Protein AF-0000000067834161 (afdb_homodimer)

Radius of gyration: 25.69 Å; Cα contacts (8 Å, |Δi|>4): 987; chains: 2; bounding box: 53×93×66 Å

Foldseek 3Di:
DAKEKEWEFFAFPCPQWAQAAQPADGAHDPRRLVQLLLLLVVVLVVQPPPPDDPPPVPPPDDPPQPPPPPDDPPPPPPCPDPPPPDDPDDPPDPDPPPPPPPPPPCPPQVSQEAEEEAPHNRLCSSCVSNCVSSVHDYHYDNLQGGWFLAPRRGDTPVVCPPPVLSVCCLQPLQPGHHDRTDGLVVSLVSNVVVVVVSQQDDGYYYYYYHHFSSVLSVVCVLVVHGCSCSVVADAHHRFMWMKHHHRSHIDTPGGGHGRDD/DAKEKEWEFFAFPCPQWAQAAQPADGAHDPRRLVQLLLLLVVVLVVQPPPPPDDPPPPPPDDPPQPPPPPDDPPPDPPCPDPPPPDDPPDPPDPDPPPPPPPPDPCPPQVSQEAEEEAPHNRLCSSCVSNCVSSVHDYHYDNLQGGWFLAPRRGDTPVVCPPPVLSVCCLQPLQPGHRDRTDGLVVSLVSNVVVVVVSQQDDGYYYYYYHHFSSVLSVVCVLVVHGCSCSVVADAHHRFMWMKHHYVSHIDTPGGGHGRDD

Sequence (522 aa):
MRRVFLVRHASHDRLGKVLCGRMPDVSLSAQGRAEAEAMATVLARRLAPDLHTSSTEQDRAPLLVLAGRREEPEVAQDEAPRYPLPAPDSPGGGERTRLAPVSDGERTPRSGIRVLSSPQTRTQETAAPLAQKLGAAIETADEIDEIEFGAWTGRAFAEFASDPAWVAWNAERATARPPGGESMGEAQARALRLLDRLGREEGPPAILVSHADTIRAALLGVLGLGLDAYDRLVVAPSSWSELAFWPGGGRVVSINERASPMRRVFLVRHASHDRLGKVLCGRMPDVSLSAQGRAEAEAMATVLARRLAPDLHTSSTEQDRAPLLVLAGRREEPEVAQDEAPRYPLPAPDSPGGGERTRLAPVSDGERTPRSGIRVLSSPQTRTQETAAPLAQKLGAAIETADEIDEIEFGAWTGRAFAEFASDPAWVAWNAERATARPPGGESMGEAQARALRLLDRLGREEGPPAILVSHADTIRAALLGVLGLGLDAYDRLVVAPSSWSELAFWPGGGRVVSINERASP

Structure (mmCIF, N/CA/C/O backbone):
data_AF-0000000067834161-model_v1
#
loop_
_entity.id
_entity.type
_entity.pdbx_description
1 polymer 'Phosphoglycerate mutase'
#
loop_
_atom_site.group_PDB
_atom_site.id
_atom_site.type_symbol
_atom_site.label_atom_id
_atom_site.label_alt_id
_atom_site.label_comp_id
_atom_site.label_asym_id
_atom_site.label_entity_id
_atom_site.label_seq_id
_atom_site.pdbx_PDB_ins_code
_atom_site.Cartn_x
_atom_site.Cartn_y
_atom_site.Cartn_z
_atom_site.occupancy
_atom_site.B_iso_or_equiv
_atom_site.auth_seq_id
_atom_site.auth_comp_id
_atom_site.auth_asym_id
_atom_site.auth_atom_id
_atom_site.pdbx_PDB_model_num
ATOM 1 N N . MET A 1 1 ? -19.672 -4.734 2.07 1 88 1 MET A N 1
ATOM 2 C CA . MET A 1 1 ? -18.25 -4.574 1.797 1 88 1 MET A CA 1
ATOM 3 C C . MET A 1 1 ? -17.484 -5.863 2.1 1 88 1 MET A C 1
ATOM 5 O O . MET A 1 1 ? -17.828 -6.586 3.037 1 88 1 MET A O 1
ATOM 9 N N . ARG A 1 2 ? -16.578 -6.23 1.188 1 93.75 2 ARG A N 1
ATOM 10 C CA . ARG A 1 2 ? -15.742 -7.395 1.426 1 93.75 2 ARG A CA 1
ATOM 11 C C . ARG A 1 2 ? -14.266 -7.023 1.387 1 93.75 2 ARG A C 1
ATOM 13 O O . ARG A 1 2 ? -13.812 -6.352 0.457 1 93.75 2 ARG A O 1
ATOM 20 N N . ARG A 1 3 ? -13.578 -7.477 2.383 1 96.12 3 ARG A N 1
ATOM 21 C CA . ARG A 1 3 ? -12.133 -7.328 2.426 1 96.12 3 ARG A CA 1
ATOM 22 C C . ARG A 1 3 ? -11.438 -8.477 1.703 1 96.12 3 ARG A C 1
ATOM 24 O O . ARG A 1 3 ? -11.812 -9.641 1.88 1 96.12 3 ARG A O 1
ATOM 31 N N . VAL A 1 4 ? -10.555 -8.156 0.899 1 97.38 4 VAL A N 1
ATOM 32 C CA . VAL A 1 4 ? -9.773 -9.156 0.184 1 97.38 4 VAL A CA 1
ATOM 33 C C . VAL A 1 4 ? -8.281 -8.906 0.397 1 97.38 4 VAL A C 1
ATOM 35 O O . VAL A 1 4 ? -7.809 -7.777 0.232 1 97.38 4 VAL A O 1
ATOM 38 N N . PHE A 1 5 ? -7.562 -9.938 0.79 1 98.44 5 PHE A N 1
ATOM 39 C CA . PHE A 1 5 ? -6.125 -9.844 1.021 1 98.44 5 PHE A CA 1
ATOM 40 C C . PHE A 1 5 ? -5.355 -10.602 -0.054 1 98.44 5 PHE A C 1
ATOM 42 O O . PHE A 1 5 ? -5.594 -11.789 -0.275 1 98.44 5 PHE A O 1
ATOM 49 N N . LEU A 1 6 ? -4.516 -9.914 -0.764 1 98.88 6 LEU A N 1
ATOM 50 C CA . LEU A 1 6 ? -3.6 -10.516 -1.724 1 98.88 6 LEU A CA 1
ATOM 51 C C . LEU A 1 6 ? -2.25 -10.812 -1.075 1 98.88 6 LEU A C 1
ATOM 53 O O . LEU A 1 6 ? -1.53 -9.891 -0.684 1 98.88 6 LEU A O 1
ATOM 57 N N . VAL A 1 7 ? -1.892 -12.062 -0.994 1 98.88 7 VAL A N 1
ATOM 58 C CA . VAL A 1 7 ? -0.664 -12.5 -0.333 1 98.88 7 VAL A CA 1
ATOM 59 C C . VAL A 1 7 ? 0.3 -13.086 -1.363 1 98.88 7 VAL A C 1
ATOM 61 O O . VAL A 1 7 ? -0.065 -13.984 -2.121 1 98.88 7 VAL A O 1
ATOM 64 N N . ARG A 1 8 ? 1.481 -12.562 -1.401 1 98.94 8 ARG A N 1
ATOM 65 C CA . ARG A 1 8 ? 2.494 -13.242 -2.199 1 98.94 8 ARG A CA 1
ATOM 66 C C . ARG A 1 8 ? 3.049 -14.461 -1.461 1 98.94 8 ARG A C 1
ATOM 68 O O . ARG A 1 8 ? 3.236 -14.414 -0.243 1 98.94 8 ARG A O 1
ATOM 75 N N . HIS A 1 9 ? 3.385 -15.414 -2.178 1 98.88 9 HIS A N 1
ATOM 76 C CA . HIS A 1 9 ? 4.031 -16.562 -1.545 1 98.88 9 HIS A CA 1
ATOM 77 C C . HIS A 1 9 ? 5.328 -16.141 -0.858 1 98.88 9 HIS A C 1
ATOM 79 O O . HIS A 1 9 ? 5.953 -15.148 -1.243 1 98.88 9 HIS A O 1
ATOM 85 N N . ALA A 1 10 ? 5.734 -16.953 0.126 1 98.62 10 ALA A N 1
ATOM 86 C CA . ALA A 1 10 ? 6.969 -16.734 0.871 1 98.62 10 ALA A CA 1
ATOM 87 C C . ALA A 1 10 ? 8.188 -17.188 0.061 1 98.62 10 ALA A C 1
ATOM 89 O O . ALA A 1 10 ? 8.047 -17.688 -1.054 1 98.62 10 ALA A O 1
ATOM 90 N N . SER A 1 11 ? 9.352 -17.031 0.656 1 98.12 11 SER A N 1
ATOM 91 C CA . SER A 1 11 ? 10.609 -17.188 -0.069 1 98.12 11 SER A CA 1
ATOM 92 C C . SER A 1 11 ? 10.906 -18.656 -0.334 1 98.12 11 SER A C 1
ATOM 94 O O . SER A 1 11 ? 10.547 -19.516 0.464 1 98.12 11 SER A O 1
ATOM 96 N N . HIS A 1 12 ? 11.469 -18.938 -1.436 1 98.25 12 HIS A N 1
ATOM 97 C CA . HIS A 1 12 ? 12.094 -20.203 -1.785 1 98.25 12 HIS A CA 1
ATOM 98 C C . HIS A 1 12 ? 13.516 -20 -2.299 1 98.25 12 HIS A C 1
ATOM 100 O O . HIS A 1 12 ? 13.914 -18.875 -2.604 1 98.25 12 HIS A O 1
ATOM 106 N N . ASP A 1 13 ? 14.211 -20.984 -2.465 1 96.62 13 ASP A N 1
ATOM 107 C CA . ASP A 1 13 ? 15.656 -20.875 -2.682 1 96.62 13 ASP A CA 1
ATOM 108 C C . ASP A 1 13 ? 15.961 -20.391 -4.094 1 96.62 13 ASP A C 1
ATOM 110 O O . ASP A 1 13 ? 17.078 -19.922 -4.367 1 96.62 13 ASP A O 1
ATOM 114 N N . ARG A 1 14 ? 15.047 -20.422 -4.984 1 96.5 14 ARG A N 1
ATOM 115 C CA . ARG A 1 14 ? 15.281 -20.016 -6.363 1 96.5 14 ARG A CA 1
ATOM 116 C C . ARG A 1 14 ? 14.875 -18.562 -6.59 1 96.5 14 ARG A C 1
ATOM 118 O O . ARG A 1 14 ? 15.07 -18.031 -7.676 1 96.5 14 ARG A O 1
ATOM 125 N N . LEU A 1 15 ? 14.25 -17.984 -5.613 1 95.88 15 LEU A N 1
ATOM 126 C CA . LEU A 1 15 ? 13.766 -16.609 -5.734 1 95.88 15 LEU A CA 1
ATOM 127 C C . LEU A 1 15 ? 14.898 -15.672 -6.129 1 95.88 15 LEU A C 1
ATOM 129 O O . LEU A 1 15 ? 15.969 -15.68 -5.508 1 95.88 15 LEU A O 1
ATOM 133 N N . GLY A 1 16 ? 14.695 -14.883 -7.145 1 92.25 16 GLY A N 1
ATOM 134 C CA . GLY A 1 16 ? 15.68 -13.914 -7.59 1 92.25 16 GLY A CA 1
ATOM 135 C C . GLY A 1 16 ? 16.75 -14.516 -8.484 1 92.25 16 GLY A C 1
ATOM 136 O O . GLY A 1 16 ? 17.562 -13.789 -9.07 1 92.25 16 GLY A O 1
ATOM 137 N N . LYS A 1 17 ? 16.75 -15.805 -8.625 1 94.88 17 LYS A N 1
ATOM 138 C CA . LYS A 1 17 ? 17.781 -16.484 -9.406 1 94.88 17 LYS A CA 1
ATOM 139 C C . LYS A 1 17 ? 17.203 -17.109 -10.672 1 94.88 17 LYS A C 1
ATOM 141 O O . LYS A 1 17 ? 17.797 -17.016 -11.742 1 94.88 17 LYS A O 1
ATOM 146 N N . VAL A 1 18 ? 16.062 -17.703 -10.508 1 96.5 18 VAL A N 1
ATOM 147 C CA . VAL A 1 18 ? 15.414 -18.438 -11.586 1 96.5 18 VAL A CA 1
ATOM 148 C C . VAL A 1 18 ? 13.984 -17.938 -11.781 1 96.5 18 VAL A C 1
ATOM 150 O O . VAL A 1 18 ? 13.266 -17.703 -10.805 1 96.5 18 VAL A O 1
ATOM 153 N N . LEU A 1 19 ? 13.609 -17.719 -13.039 1 96.88 19 LEU A N 1
ATOM 154 C CA . LEU A 1 19 ? 12.211 -17.469 -13.352 1 96.88 19 LEU A CA 1
ATOM 155 C C . LEU A 1 19 ? 11.391 -18.75 -13.273 1 96.88 19 LEU A C 1
ATOM 157 O O . LEU A 1 19 ? 11.25 -19.453 -14.266 1 96.88 19 LEU A O 1
ATOM 161 N N . CYS A 1 20 ? 10.797 -18.969 -12.172 1 97.44 20 CYS A N 1
ATOM 162 C CA . CYS A 1 20 ? 10.148 -20.25 -11.945 1 97.44 20 CYS A CA 1
ATOM 163 C C . CYS A 1 20 ? 8.797 -20.312 -12.656 1 97.44 20 CYS A C 1
ATOM 165 O O . CYS A 1 20 ? 8.398 -21.375 -13.141 1 97.44 20 CYS A O 1
ATOM 167 N N . GLY A 1 21 ? 8.102 -19.203 -12.711 1 96.81 21 GLY A N 1
ATOM 168 C CA . GLY A 1 21 ? 6.77 -19.266 -13.289 1 96.81 21 GLY A CA 1
ATOM 169 C C . GLY A 1 21 ? 5.91 -20.375 -12.711 1 96.81 21 GLY A C 1
ATOM 170 O O . GLY A 1 21 ? 5.746 -20.469 -11.492 1 96.81 21 GLY A O 1
ATOM 171 N N . ARG A 1 22 ? 5.453 -21.281 -13.57 1 97.75 22 ARG A N 1
ATOM 172 C CA . ARG A 1 22 ? 4.59 -22.375 -13.141 1 97.75 22 ARG A CA 1
ATOM 173 C C . ARG A 1 22 ? 5.371 -23.688 -13.047 1 97.75 22 ARG A C 1
ATOM 175 O O . ARG A 1 22 ? 4.801 -24.766 -13.211 1 97.75 22 ARG A O 1
ATOM 182 N N . MET A 1 23 ? 6.73 -23.594 -12.844 1 96.06 23 MET A N 1
ATOM 183 C CA . MET A 1 23 ? 7.547 -24.766 -12.594 1 96.06 23 MET A CA 1
ATOM 184 C C . MET A 1 23 ? 6.992 -25.578 -11.422 1 96.06 23 MET A C 1
ATOM 186 O O . MET A 1 23 ? 6.672 -25.016 -10.375 1 96.06 23 MET A O 1
ATOM 190 N N . PRO A 1 24 ? 6.859 -26.828 -11.664 1 94.19 24 PRO A N 1
ATOM 191 C CA . PRO A 1 24 ? 6.32 -27.641 -10.578 1 94.19 24 PRO A CA 1
ATOM 192 C C . PRO A 1 24 ? 7.305 -27.812 -9.422 1 94.19 24 PRO A C 1
ATOM 194 O O . PR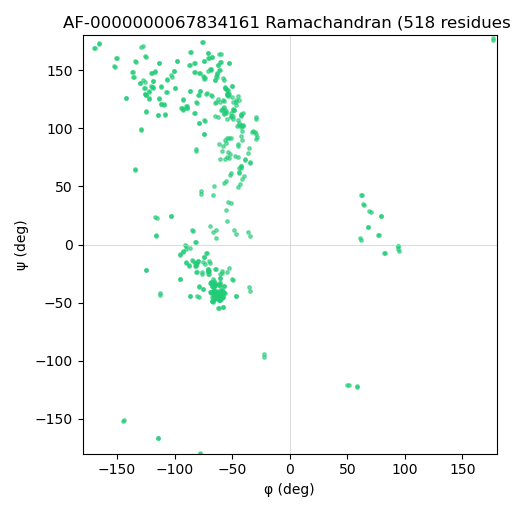O A 1 24 ? 8.516 -27.703 -9.617 1 94.19 24 PRO A O 1
ATOM 197 N N . ASP A 1 25 ? 6.871 -27.953 -8.258 1 94.56 25 ASP A N 1
ATOM 198 C CA . ASP A 1 25 ? 7.551 -28.438 -7.059 1 94.56 25 ASP A CA 1
ATOM 199 C C . ASP A 1 25 ? 8.578 -27.422 -6.559 1 94.56 25 ASP A C 1
ATOM 201 O O . ASP A 1 25 ? 9.672 -27.797 -6.137 1 94.56 25 ASP A O 1
ATOM 205 N N . VAL A 1 26 ? 8.367 -26.203 -6.816 1 98.12 26 VAL A N 1
ATOM 206 C CA . VAL A 1 26 ? 9.141 -25.172 -6.141 1 98.12 26 VAL A CA 1
ATOM 207 C C . VAL A 1 26 ? 8.586 -24.953 -4.73 1 98.12 26 VAL A C 1
ATOM 209 O O . VAL A 1 26 ? 7.535 -24.344 -4.559 1 98.12 26 VAL A O 1
ATOM 212 N N . SER A 1 27 ? 9.328 -25.469 -3.779 1 98.62 27 SER A N 1
ATOM 213 C CA . SER A 1 27 ? 8.898 -25.438 -2.385 1 98.62 27 SER A CA 1
ATOM 214 C C . SER A 1 27 ? 9.555 -24.281 -1.634 1 98.62 27 SER A C 1
ATOM 216 O O . SER A 1 27 ? 10.625 -23.812 -2.02 1 98.62 27 SER A O 1
ATOM 218 N N . LEU A 1 28 ? 8.938 -23.875 -0.544 1 98.75 28 LEU A N 1
ATOM 219 C CA . LEU A 1 28 ? 9.484 -22.812 0.294 1 98.75 28 LEU A CA 1
ATOM 220 C C . LEU A 1 28 ? 10.828 -23.219 0.887 1 98.75 28 LEU A C 1
ATOM 222 O O . LEU A 1 28 ? 11.039 -24.406 1.2 1 98.75 28 LEU A O 1
ATOM 226 N N . SER A 1 29 ? 11.734 -22.297 1.086 1 98.31 29 SER A N 1
ATOM 227 C CA . SER A 1 29 ? 12.938 -22.5 1.885 1 98.31 29 SER A CA 1
ATOM 228 C C . SER A 1 29 ? 12.625 -22.484 3.377 1 98.31 29 SER A C 1
ATOM 230 O O . SER A 1 29 ? 11.477 -22.25 3.771 1 98.31 29 SER A O 1
ATOM 232 N N . ALA A 1 30 ? 13.625 -22.766 4.172 1 97.88 30 ALA A N 1
ATOM 233 C CA . ALA A 1 30 ? 13.445 -22.641 5.617 1 97.88 30 ALA A CA 1
ATOM 234 C C . ALA A 1 30 ? 13.047 -21.219 6 1 97.88 30 ALA A C 1
ATOM 236 O O . ALA A 1 30 ? 12.141 -21.016 6.816 1 97.88 30 ALA A O 1
ATOM 237 N N . GLN A 1 31 ? 13.664 -20.297 5.367 1 96.5 31 GLN A N 1
ATOM 238 C CA . GLN A 1 31 ? 13.312 -18.906 5.574 1 96.5 31 GLN A CA 1
ATOM 239 C C . GLN A 1 31 ? 11.875 -18.625 5.141 1 96.5 31 GLN A C 1
ATOM 241 O O . GLN A 1 31 ? 11.141 -17.906 5.82 1 96.5 31 GLN A O 1
ATOM 246 N N . GLY A 1 32 ? 11.531 -19.156 4.027 1 98.12 32 GLY A N 1
ATOM 247 C CA . GLY A 1 32 ? 10.18 -18.984 3.521 1 98.12 32 GLY A CA 1
ATOM 248 C C . GLY A 1 32 ? 9.117 -19.531 4.461 1 98.12 32 GLY A C 1
ATOM 249 O O . GLY A 1 32 ? 8.062 -18.922 4.629 1 98.12 32 GLY A O 1
ATOM 250 N N . ARG A 1 33 ? 9.406 -20.641 5.043 1 98.44 33 ARG A N 1
ATOM 251 C CA . ARG A 1 33 ? 8.469 -21.219 5.992 1 98.44 33 ARG A CA 1
ATOM 252 C C . ARG A 1 33 ? 8.32 -20.344 7.23 1 98.44 33 ARG A C 1
ATOM 254 O O . ARG A 1 33 ? 7.215 -20.172 7.75 1 98.44 33 ARG A O 1
ATOM 261 N N . ALA A 1 34 ? 9.414 -19.812 7.676 1 97.69 34 ALA A N 1
ATOM 262 C CA . ALA A 1 34 ? 9.367 -18.891 8.812 1 97.69 34 ALA A CA 1
ATOM 263 C C . ALA A 1 34 ? 8.578 -17.641 8.469 1 97.69 34 ALA A C 1
ATOM 265 O O . ALA A 1 34 ? 7.797 -17.141 9.289 1 97.69 34 ALA A O 1
ATOM 266 N N . GLU A 1 35 ? 8.789 -17.156 7.281 1 97.25 35 GLU A N 1
ATOM 267 C CA . GLU A 1 35 ? 8.055 -15.992 6.797 1 97.25 35 GLU A CA 1
ATOM 268 C C . GLU A 1 35 ? 6.559 -16.266 6.746 1 97.25 35 GLU A C 1
ATOM 270 O O . GLU A 1 35 ? 5.758 -15.43 7.184 1 97.25 35 GLU A O 1
ATOM 275 N N . ALA A 1 36 ? 6.215 -17.391 6.195 1 98.38 36 ALA A N 1
ATOM 276 C CA . ALA A 1 36 ? 4.809 -17.766 6.07 1 98.38 36 ALA A CA 1
ATOM 277 C C . ALA A 1 36 ? 4.141 -17.859 7.441 1 98.38 36 ALA A C 1
ATOM 279 O O . ALA A 1 36 ? 3.006 -17.406 7.613 1 98.38 36 ALA A O 1
ATOM 280 N N . GLU A 1 37 ? 4.832 -18.406 8.359 1 98.06 37 GLU A N 1
ATOM 281 C CA . GLU A 1 37 ? 4.312 -18.531 9.719 1 98.06 37 GLU A CA 1
ATOM 282 C C . GLU A 1 37 ? 4.105 -17.156 10.352 1 98.06 37 GLU A C 1
ATOM 284 O O . GLU A 1 37 ? 3.082 -16.906 10.992 1 98.06 37 GLU A O 1
ATOM 289 N N . ALA A 1 38 ? 5.086 -16.297 10.211 1 96.06 38 ALA A N 1
ATOM 290 C CA . ALA A 1 38 ? 4.992 -14.945 10.773 1 96.06 38 ALA A CA 1
ATOM 291 C C . ALA A 1 38 ? 3.822 -14.18 10.172 1 96.06 38 ALA A C 1
ATOM 293 O O . ALA A 1 38 ? 3.049 -13.547 10.891 1 96.06 38 ALA A O 1
ATOM 294 N N . MET A 1 39 ? 3.758 -14.258 8.906 1 96.62 39 MET A N 1
ATOM 295 C CA . MET A 1 39 ? 2.662 -13.602 8.195 1 96.62 39 MET A CA 1
ATOM 296 C C . MET A 1 39 ? 1.314 -14.148 8.656 1 96.62 39 MET A C 1
ATOM 298 O O . MET A 1 39 ? 0.382 -13.383 8.906 1 96.62 39 MET A O 1
ATOM 302 N N . ALA A 1 40 ? 1.206 -15.461 8.75 1 97.31 40 ALA A N 1
ATOM 303 C CA . ALA A 1 40 ? -0.029 -16.109 9.18 1 97.31 40 ALA A CA 1
ATOM 304 C C . ALA A 1 40 ? -0.44 -15.633 10.57 1 97.31 40 ALA A C 1
ATOM 306 O O . ALA A 1 40 ? -1.619 -15.375 10.82 1 97.31 40 ALA A O 1
ATOM 307 N N . THR A 1 41 ? 0.456 -15.492 11.43 1 95 41 THR A N 1
ATOM 308 C CA . THR A 1 41 ? 0.185 -15.07 12.805 1 95 41 THR A CA 1
ATOM 309 C C . THR A 1 41 ? -0.371 -13.648 12.836 1 95 41 THR A C 1
ATOM 311 O O . THR A 1 41 ? -1.38 -13.391 13.492 1 95 41 THR A O 1
ATOM 314 N N . VAL A 1 42 ? 0.271 -12.805 12.109 1 92.81 42 VAL A N 1
ATOM 315 C CA . VAL A 1 42 ? -0.137 -11.398 12.109 1 92.81 42 VAL A CA 1
ATOM 316 C C . VAL A 1 42 ? -1.509 -11.258 11.453 1 92.81 42 VAL A C 1
ATOM 318 O O . VAL A 1 42 ? -2.398 -10.602 12 1 92.81 42 VAL A O 1
ATOM 321 N N . LEU A 1 43 ? -1.697 -11.844 10.297 1 93.38 43 LEU A N 1
ATOM 322 C CA . LEU A 1 43 ? -2.945 -11.703 9.555 1 93.38 43 LEU A CA 1
ATOM 323 C C . LEU A 1 43 ? -4.102 -12.359 10.305 1 93.38 43 LEU A C 1
ATOM 325 O O . LEU A 1 43 ? -5.215 -11.836 10.312 1 93.38 43 LEU A O 1
ATOM 329 N N . ALA A 1 44 ? -3.863 -13.523 10.945 1 93.5 44 ALA A N 1
ATOM 330 C CA . ALA A 1 44 ? -4.906 -14.188 11.719 1 93.5 44 ALA A CA 1
ATOM 331 C C . ALA A 1 44 ? -5.359 -13.32 12.891 1 93.5 44 ALA A C 1
ATOM 333 O O . ALA A 1 44 ? -6.551 -13.266 13.203 1 93.5 44 ALA A O 1
ATOM 334 N N . ARG A 1 45 ? -4.434 -12.688 13.523 1 89.88 45 ARG A N 1
ATOM 335 C CA . ARG A 1 45 ? -4.77 -11.797 14.633 1 89.88 45 ARG A CA 1
ATOM 336 C C . ARG A 1 45 ? -5.613 -10.625 14.148 1 89.88 45 ARG A C 1
ATOM 338 O O . ARG A 1 45 ? -6.559 -10.211 14.828 1 89.88 45 ARG A O 1
ATOM 345 N N . ARG A 1 46 ? -5.234 -10.141 13.062 1 87.62 46 ARG A N 1
ATOM 346 C CA . ARG A 1 46 ? -5.941 -9 12.492 1 87.62 46 ARG A CA 1
ATOM 347 C C . ARG A 1 46 ? -7.367 -9.375 12.102 1 87.62 46 ARG A C 1
ATOM 349 O O . ARG A 1 46 ? -8.266 -8.531 12.125 1 87.62 46 ARG A O 1
ATOM 356 N N . LEU A 1 47 ? -7.559 -10.539 11.672 1 89.56 47 LEU A N 1
ATOM 357 C CA . LEU A 1 47 ? -8.852 -10.992 11.172 1 89.56 47 LEU A CA 1
ATOM 358 C C . LEU A 1 47 ? -9.695 -11.586 12.297 1 89.56 47 LEU A C 1
ATOM 360 O O . LEU A 1 47 ? -10.867 -11.898 12.094 1 89.56 47 LEU A O 1
ATOM 364 N N . ALA A 1 48 ? -9.062 -11.875 13.367 1 76.75 48 ALA A N 1
ATOM 365 C CA . ALA A 1 48 ? -9.82 -12.383 14.508 1 76.75 48 ALA A CA 1
ATOM 366 C C . ALA A 1 48 ? -10.938 -11.422 14.891 1 76.75 48 ALA A C 1
ATOM 368 O O . ALA A 1 48 ? -10.781 -10.203 14.789 1 76.75 48 ALA A O 1
ATOM 369 N N . PRO A 1 49 ? -12.148 -11.961 14.711 1 57.91 49 PRO A N 1
ATOM 370 C CA . PRO A 1 49 ? -13.289 -11.117 15.078 1 57.91 49 PRO A CA 1
ATOM 371 C C . PRO A 1 49 ? -12.961 -10.141 16.203 1 57.91 49 PRO A C 1
ATOM 373 O O . PRO A 1 49 ? -12.234 -10.484 17.141 1 57.91 49 PRO A O 1
ATOM 376 N N . ASP A 1 50 ? -12.523 -8.961 15.922 1 44.81 50 ASP A N 1
ATOM 377 C CA . ASP A 1 50 ? -12.633 -8.148 17.125 1 44.81 50 ASP A CA 1
ATOM 378 C C . ASP A 1 50 ? -13.789 -8.609 18 1 44.81 50 ASP A C 1
ATOM 380 O O . ASP A 1 50 ? -14.906 -8.812 17.516 1 44.81 50 ASP A O 1
ATOM 384 N N . LEU A 1 51 ? -13.859 -9.234 19.203 1 34.81 51 LEU A N 1
ATOM 385 C CA . LEU A 1 51 ? -14.891 -8.766 20.125 1 34.81 51 LEU A CA 1
ATOM 386 C C . LEU A 1 51 ? -15.328 -7.348 19.797 1 34.81 51 LEU A C 1
ATOM 388 O O . LEU A 1 51 ? -16.516 -7.062 19.703 1 34.81 51 LEU A O 1
ATOM 392 N N . HIS A 1 52 ? -14.82 -6.191 20.375 1 32.84 52 HIS A N 1
ATOM 393 C CA . HIS A 1 52 ? -15.391 -4.848 20.438 1 32.84 52 HIS A CA 1
ATOM 394 C C . HIS A 1 52 ? -15.156 -4.09 19.141 1 32.84 52 HIS A C 1
ATOM 396 O O . HIS A 1 52 ? -15.648 -2.969 18.969 1 32.84 52 HIS A O 1
ATOM 402 N N . THR A 1 53 ? -13.906 -4.078 18.453 1 34.78 53 THR A N 1
ATOM 403 C CA . THR A 1 53 ? -13.688 -2.82 17.75 1 34.78 53 THR A CA 1
ATOM 404 C C . THR A 1 53 ? -14.414 -2.816 16.422 1 34.78 53 THR A C 1
ATOM 406 O O . THR A 1 53 ? -14.172 -3.676 15.562 1 34.78 53 THR A O 1
ATOM 409 N N . SER A 1 54 ? -15.648 -2.541 16.312 1 32.09 54 SER A N 1
ATOM 410 C CA . SER A 1 54 ? -16.484 -2.133 15.188 1 32.09 54 SER A CA 1
ATOM 411 C C . SER A 1 54 ? -15.688 -1.344 14.156 1 32.09 54 SER A C 1
ATOM 413 O O . SER A 1 54 ? -14.977 -0.402 14.508 1 32.09 54 SER A O 1
ATOM 415 N N . SER A 1 55 ? -15.18 -1.843 13.102 1 36.75 55 SER A N 1
ATOM 416 C CA . SER A 1 55 ? -14.664 -1.176 11.906 1 36.75 55 SER A CA 1
ATOM 417 C C . SER A 1 55 ? -15.469 0.082 11.594 1 36.75 55 SER A C 1
ATOM 419 O O . SER A 1 55 ? -15.57 0.483 10.43 1 36.75 55 SER A O 1
ATOM 421 N N . THR A 1 56 ? -16.344 0.495 12.398 1 33.44 56 THR A N 1
ATOM 422 C CA . THR A 1 56 ? -17.281 1.551 12.039 1 33.44 56 THR A CA 1
ATOM 423 C C . THR A 1 56 ? -16.547 2.793 11.555 1 33.44 56 THR A C 1
ATOM 425 O O . THR A 1 56 ? -17.156 3.789 11.18 1 33.44 56 THR A O 1
ATOM 428 N N . GLU A 1 57 ? -15.281 2.967 11.945 1 35 57 GLU A N 1
ATOM 429 C CA . GLU A 1 57 ? -14.945 4.332 11.555 1 35 57 GLU A CA 1
ATOM 430 C C . GLU A 1 57 ? -14.664 4.426 10.062 1 35 57 GLU A C 1
ATOM 432 O O . GLU A 1 57 ? -13.547 4.172 9.617 1 35 57 GLU A O 1
ATOM 437 N N . GLN A 1 58 ? -15.484 3.783 9.234 1 35.09 58 GLN A N 1
ATOM 438 C CA . GLN A 1 58 ? -15.492 3.998 7.793 1 35.09 58 GLN A CA 1
ATOM 439 C C . GLN A 1 58 ? -15.445 5.488 7.461 1 35.09 58 GLN A C 1
ATOM 441 O O . GLN A 1 58 ? -16.297 6.258 7.91 1 35.09 58 GLN A O 1
ATOM 446 N N . ASP A 1 59 ? -14.336 6.031 7.395 1 37.88 59 ASP A N 1
ATOM 447 C CA . ASP A 1 59 ? -14.352 7.352 6.777 1 37.88 59 ASP A CA 1
ATOM 448 C C . ASP A 1 59 ? -15.32 7.395 5.598 1 37.88 59 ASP A C 1
ATOM 450 O O . ASP A 1 59 ? -15.102 6.727 4.586 1 37.88 59 ASP A O 1
ATOM 454 N N . ARG A 1 60 ? -16.609 7.395 5.816 1 33.06 60 ARG A N 1
ATOM 455 C CA . ARG A 1 60 ? -17.688 7.473 4.828 1 33.06 60 ARG A CA 1
ATOM 456 C C . ARG A 1 60 ? -17.375 8.531 3.775 1 33.06 60 ARG A C 1
ATOM 458 O O . ARG A 1 60 ? -17.688 9.711 3.967 1 33.06 60 ARG A O 1
ATOM 465 N N . ALA A 1 61 ? -16.359 8.43 3.004 1 36.31 61 ALA A N 1
ATOM 466 C CA . ALA A 1 61 ? -16.5 9.242 1.795 1 36.31 61 ALA A CA 1
ATOM 467 C C . ALA A 1 61 ? -17.594 8.688 0.889 1 36.31 61 ALA A C 1
ATOM 469 O O . ALA A 1 61 ? -17.812 7.477 0.821 1 36.31 61 ALA A O 1
ATOM 470 N N . PRO A 1 62 ? -18.562 9.516 0.448 1 30.28 62 PRO A N 1
ATOM 471 C CA . PRO A 1 62 ? -19.594 9.047 -0.482 1 30.28 62 PRO A CA 1
ATOM 472 C C . PRO A 1 62 ? -19.031 8.203 -1.621 1 30.28 62 PRO A C 1
ATOM 474 O O . PRO A 1 62 ? -17.859 8.383 -2.002 1 30.28 62 PRO A O 1
ATOM 477 N N . LEU A 1 63 ? -19.531 7.016 -1.789 1 32.03 63 LEU A N 1
ATOM 478 C CA . LEU A 1 63 ? -19.375 5.98 -2.803 1 32.03 63 LEU A CA 1
ATOM 479 C C . LEU A 1 63 ? -19.375 6.582 -4.203 1 32.03 63 LEU A C 1
ATOM 481 O O . LEU A 1 63 ? -20.406 7.098 -4.664 1 32.03 63 LEU A O 1
ATOM 485 N N . LEU A 1 64 ? -18.469 7.348 -4.633 1 29.66 64 LEU A N 1
ATOM 486 C CA . LEU A 1 64 ? -18.656 7.629 -6.051 1 29.66 64 LEU A CA 1
ATOM 487 C C . LEU A 1 64 ? -18.562 6.352 -6.879 1 29.66 64 LEU A C 1
ATOM 489 O O . LEU A 1 64 ? -17.625 5.566 -6.711 1 29.66 64 LEU A O 1
ATOM 493 N N . VAL A 1 65 ? -19.672 5.926 -7.41 1 26.5 65 VAL A N 1
ATOM 494 C CA . VAL A 1 65 ? -19.844 4.871 -8.406 1 26.5 65 VAL A CA 1
ATOM 495 C C . VAL A 1 65 ? -18.766 5 -9.484 1 26.5 65 VAL A C 1
ATOM 497 O O . VAL A 1 65 ? -18.578 6.074 -10.062 1 26.5 65 VAL A O 1
ATOM 500 N N . LEU A 1 66 ? -17.797 4.23 -9.414 1 29.38 66 LEU A N 1
ATOM 501 C CA . LEU A 1 66 ? -16.844 4.066 -10.5 1 29.38 66 LEU A CA 1
ATOM 502 C C . LEU A 1 66 ? -17.562 4 -11.844 1 29.38 66 LEU A C 1
ATOM 504 O O . LEU A 1 66 ? -18.219 3.01 -12.156 1 29.38 66 LEU A O 1
ATOM 508 N N . ALA A 1 67 ? -18.219 5.09 -12.352 1 28.53 67 ALA A N 1
ATOM 509 C CA . ALA A 1 67 ? -18.766 5.027 -13.711 1 28.53 67 ALA A CA 1
ATOM 510 C C . ALA A 1 67 ? -17.672 4.66 -14.719 1 28.53 67 ALA A C 1
ATOM 512 O O . ALA A 1 67 ? -16.844 5.5 -15.078 1 28.53 67 ALA A O 1
ATOM 513 N N . GLY A 1 68 ? -16.953 3.59 -14.555 1 30.56 68 GLY A N 1
ATOM 514 C CA . GLY A 1 68 ? -16.125 3.174 -15.672 1 30.56 68 GLY A CA 1
ATOM 515 C C . GLY A 1 68 ? -16.891 3.002 -16.969 1 30.56 68 GLY A C 1
ATOM 516 O O . GLY A 1 68 ? -16.734 2.004 -17.672 1 30.56 68 GLY A O 1
ATOM 517 N N . ARG A 1 69 ? -18.141 3.58 -17.219 1 26.8 69 ARG A N 1
ATOM 518 C CA . ARG A 1 69 ? -18.609 3.15 -18.531 1 26.8 69 ARG A CA 1
ATOM 519 C C . ARG A 1 69 ? -17.734 3.705 -19.641 1 26.8 69 ARG A C 1
ATOM 521 O O . ARG A 1 69 ? -17.953 4.824 -20.109 1 26.8 69 ARG A O 1
ATOM 528 N N . ARG A 1 70 ? -16.422 3.717 -19.516 1 26.42 70 ARG A N 1
ATOM 529 C CA . ARG A 1 70 ? -15.898 4.156 -20.812 1 26.42 70 ARG A CA 1
ATOM 530 C C . ARG A 1 70 ? -16.531 3.359 -21.953 1 26.42 70 ARG A C 1
ATOM 532 O O . ARG A 1 70 ? -16.766 2.158 -21.812 1 26.42 70 ARG A O 1
ATOM 539 N N . GLU A 1 71 ? -17.25 4.051 -22.781 1 26.2 71 GLU A N 1
ATOM 540 C CA . GLU A 1 71 ? -17.672 3.631 -24.125 1 26.2 71 GLU A CA 1
ATOM 541 C C . GLU A 1 71 ? -16.562 2.904 -24.859 1 26.2 71 GLU A C 1
ATOM 543 O O . GLU A 1 71 ? -15.383 3.273 -24.734 1 26.2 71 GLU A O 1
ATOM 548 N N . GLU A 1 72 ? -16.734 1.636 -25.125 1 27.83 72 GLU A N 1
ATOM 549 C CA . GLU A 1 72 ? -15.992 0.709 -25.984 1 27.83 72 GLU A CA 1
ATOM 550 C C . GLU A 1 72 ? -15.594 1.371 -27.297 1 27.83 72 GLU A C 1
ATOM 552 O O . GLU A 1 72 ? -16.453 1.902 -28.016 1 27.83 72 GLU A O 1
ATOM 557 N N . PRO A 1 73 ? -14.43 1.997 -27.359 1 28.19 73 PRO A N 1
ATOM 558 C CA . PRO A 1 73 ? -14.156 2.416 -28.734 1 28.19 73 PRO A CA 1
ATOM 559 C C . PRO A 1 73 ? -14.422 1.307 -29.75 1 28.19 73 PRO A C 1
ATOM 561 O O . PRO A 1 73 ? -14.328 0.123 -29.422 1 28.19 73 PRO A O 1
ATOM 564 N N . GLU A 1 74 ? -15.289 1.54 -30.734 1 25.44 74 GLU A N 1
ATOM 565 C CA . GLU A 1 74 ? -15.555 0.681 -31.891 1 25.44 74 GLU A CA 1
ATOM 566 C C . GLU A 1 74 ? -14.266 0.286 -32.594 1 25.44 74 GLU A C 1
ATOM 568 O O . GLU A 1 74 ? -13.578 1.134 -33.156 1 25.44 74 GLU A O 1
ATOM 573 N N . VAL A 1 75 ? -13.375 -0.397 -31.938 1 22.17 75 VAL A N 1
ATOM 574 C CA . VAL A 1 75 ? -12.312 -0.961 -32.75 1 22.17 75 VAL A CA 1
ATOM 575 C C . VAL A 1 75 ? -12.906 -1.604 -34 1 22.17 75 VAL A C 1
ATOM 577 O O . VAL A 1 75 ? -13.859 -2.383 -33.906 1 22.17 75 VAL A O 1
ATOM 580 N N . ALA A 1 76 ? -12.711 -0.938 -35.156 1 24.3 76 ALA A N 1
ATOM 581 C CA . ALA A 1 76 ? -13.008 -1.532 -36.469 1 24.3 76 ALA A CA 1
ATOM 582 C C . ALA A 1 76 ? -12.555 -2.99 -36.5 1 24.3 76 ALA A C 1
ATOM 584 O O . ALA A 1 76 ? -11.406 -3.305 -36.188 1 24.3 76 ALA A O 1
ATOM 585 N N . GLN A 1 77 ? -13.406 -4.082 -36.281 1 23.55 77 GLN A N 1
ATOM 586 C CA . GLN A 1 77 ? -13.359 -5.539 -36.344 1 23.55 77 GLN A CA 1
ATOM 587 C C . GLN A 1 77 ? -12.633 -6.012 -37.594 1 23.55 77 GLN A C 1
ATOM 589 O O . GLN A 1 77 ? -13.172 -5.941 -38.688 1 23.55 77 GLN A O 1
ATOM 594 N N . ASP A 1 78 ? -11.375 -5.516 -37.875 1 24.09 78 ASP A N 1
ATOM 595 C CA . ASP A 1 78 ? -10.945 -6.227 -39.062 1 24.09 78 ASP A CA 1
ATOM 596 C C . ASP A 1 78 ? -11.125 -7.734 -38.906 1 24.09 78 ASP A C 1
ATOM 598 O O . ASP A 1 78 ? -10.93 -8.273 -37.812 1 24.09 78 ASP A O 1
ATOM 602 N N . GLU A 1 79 ? -11.797 -8.391 -39.812 1 23.25 79 GLU A N 1
ATOM 603 C CA . GLU A 1 79 ? -12.203 -9.773 -40.062 1 23.25 79 GLU A CA 1
ATOM 604 C C . GLU A 1 79 ? -11.008 -10.719 -39.969 1 23.25 79 GLU A C 1
ATOM 606 O O . GLU A 1 79 ? -10.297 -10.914 -40.969 1 23.25 79 GLU A O 1
ATOM 611 N N . ALA A 1 80 ? -10.078 -10.516 -39.125 1 23.05 80 ALA A N 1
ATOM 612 C CA . ALA A 1 80 ? -9.109 -11.594 -39.344 1 23.05 80 ALA A CA 1
ATOM 613 C C . ALA A 1 80 ? -9.781 -12.961 -39.281 1 23.05 80 ALA A C 1
ATOM 615 O O . ALA A 1 80 ? -10.648 -13.203 -38.438 1 23.05 80 ALA A O 1
ATOM 616 N N . PRO A 1 81 ? -9.586 -13.82 -40.281 1 20.77 81 PRO A N 1
ATOM 617 C CA . PRO A 1 81 ? -10.281 -15.094 -40.5 1 20.77 81 PRO A CA 1
ATOM 618 C C . PRO A 1 81 ? -10.203 -16.016 -39.281 1 20.77 81 PRO A C 1
ATOM 620 O O . PRO A 1 81 ? -9.203 -16.016 -38.562 1 20.77 81 PRO A O 1
ATOM 623 N N . ARG A 1 82 ? -11.328 -16.172 -38.594 1 23.59 82 ARG A N 1
ATOM 624 C CA . ARG A 1 82 ? -11.633 -17.062 -37.5 1 23.59 82 ARG A CA 1
ATOM 625 C C . ARG A 1 82 ? -11.117 -18.469 -37.75 1 23.59 82 ARG A C 1
ATOM 627 O O . ARG A 1 82 ? -11.586 -19.156 -38.688 1 23.59 82 ARG A O 1
ATOM 634 N N . TYR A 1 83 ? -9.68 -18.656 -37.594 1 19.42 83 TYR A N 1
ATOM 635 C CA . TYR A 1 83 ? -9.195 -20 -37.906 1 19.42 83 TYR A CA 1
ATOM 636 C C . TYR A 1 83 ? -9.938 -21.047 -37.062 1 19.42 83 TYR A C 1
ATOM 638 O O . TYR A 1 83 ? -10.234 -20.812 -35.906 1 19.42 83 TYR A O 1
ATOM 646 N N . PRO A 1 84 ? -10.703 -21.875 -37.625 1 22.95 84 PRO A N 1
ATOM 647 C CA . PRO A 1 84 ? -11.516 -22.922 -37 1 22.95 84 PRO A CA 1
ATOM 648 C C . PRO A 1 84 ? -10.703 -23.828 -36.094 1 22.95 84 PRO A C 1
ATOM 650 O O . PRO A 1 84 ? -9.609 -24.266 -36.469 1 22.95 84 PRO A O 1
ATOM 653 N N . LEU A 1 85 ? -10.664 -23.438 -34.812 1 22.58 85 LEU A N 1
ATOM 654 C CA . LEU A 1 85 ? -9.922 -24.297 -33.875 1 22.58 85 LEU A CA 1
ATOM 655 C C . LEU A 1 85 ? -10.383 -25.734 -34 1 22.58 85 LEU A C 1
ATOM 657 O O . LEU A 1 85 ? -11.578 -26.016 -34.125 1 22.58 85 LEU A O 1
ATOM 661 N N . PRO A 1 86 ? -9.578 -26.578 -34.5 1 20.17 86 PRO A N 1
ATOM 662 C CA . PRO A 1 86 ? -9.992 -27.953 -34.75 1 20.17 86 PRO A CA 1
ATOM 663 C C . PRO A 1 86 ? -10.555 -28.641 -33.5 1 20.17 86 PRO A C 1
ATOM 665 O O . PRO A 1 86 ? -10.25 -28.234 -32.375 1 20.17 86 PRO A O 1
ATOM 668 N N . ALA A 1 87 ? -11.703 -29.297 -33.688 1 22.44 87 ALA A N 1
ATOM 669 C CA . ALA A 1 87 ? -12.523 -30.062 -32.75 1 22.44 87 ALA A CA 1
ATOM 670 C C . ALA A 1 87 ? -11.719 -31.172 -32.062 1 22.44 87 ALA A C 1
ATOM 672 O O . ALA A 1 87 ? -11.141 -32.031 -32.75 1 22.44 87 ALA A O 1
ATOM 673 N N . PRO A 1 88 ? -10.984 -30.891 -30.859 1 22.28 88 PRO A N 1
ATOM 674 C CA . PRO A 1 88 ? -10.141 -31.938 -30.297 1 22.28 88 PRO A CA 1
ATOM 675 C C . PRO A 1 88 ? -10.914 -33.219 -29.969 1 22.28 88 PRO A C 1
ATOM 677 O O . PRO A 1 88 ? -11.891 -33.156 -29.203 1 22.28 88 PRO A O 1
ATOM 680 N N . ASP A 1 89 ? -11.188 -34.188 -30.828 1 22.61 89 ASP A N 1
ATOM 681 C CA . ASP A 1 89 ? -11.984 -35.406 -30.719 1 22.61 89 ASP A CA 1
ATOM 682 C C . ASP A 1 89 ? -11.438 -36.344 -29.625 1 22.61 89 ASP A C 1
ATOM 684 O O . ASP A 1 89 ? -12.07 -37.344 -29.281 1 22.61 89 ASP A O 1
ATOM 688 N N . SER A 1 90 ? -10.133 -36.469 -29.281 1 22.72 90 SER A N 1
ATOM 689 C CA . SER A 1 90 ? -9.844 -37.844 -28.984 1 22.72 90 SER A CA 1
ATOM 690 C C . SER A 1 90 ? -10.438 -38.281 -27.656 1 22.72 90 SER A C 1
ATOM 692 O O . SER A 1 90 ? -10.406 -37.5 -26.688 1 22.72 90 SER A O 1
ATOM 694 N N . PRO A 1 91 ? -11.195 -39.406 -27.547 1 25.12 91 PRO A N 1
ATOM 695 C CA . PRO A 1 91 ? -12.055 -40.031 -26.531 1 25.12 91 PRO A CA 1
ATOM 696 C C . PRO A 1 91 ? -11.266 -40.562 -25.328 1 25.12 91 PRO A C 1
ATOM 698 O O . PRO A 1 91 ? -11.836 -41.188 -24.438 1 25.12 91 PRO A O 1
ATOM 701 N N . GLY A 1 92 ? -10.016 -40.219 -25.047 1 24.05 92 GLY A N 1
ATOM 702 C CA . GLY A 1 92 ? -9.359 -41.156 -24.156 1 24.05 92 GLY A CA 1
ATOM 703 C C . GLY A 1 92 ? -10.07 -41.312 -22.812 1 24.05 92 GLY A C 1
ATOM 704 O O . GLY A 1 92 ? -10.594 -40.344 -22.281 1 24.05 92 GLY A O 1
ATOM 705 N N . GLY A 1 93 ? -10.617 -42.5 -22.438 1 24.78 93 GLY A N 1
ATOM 706 C CA . GLY A 1 93 ? -11.461 -43.125 -21.422 1 24.78 93 GLY A CA 1
ATOM 707 C C . GLY A 1 93 ? -10.844 -43.094 -20.031 1 24.78 93 GLY A C 1
ATOM 708 O O . GLY A 1 93 ? -11.328 -43.781 -19.125 1 24.78 93 GLY A O 1
ATOM 709 N N . GLY A 1 94 ? -9.758 -42.5 -19.703 1 24.31 94 GLY A N 1
ATOM 710 C CA . GLY A 1 94 ? -9.242 -43.031 -18.453 1 24.31 94 GLY A CA 1
ATOM 711 C C . GLY A 1 94 ? -10.203 -42.844 -17.281 1 24.31 94 GLY A C 1
ATOM 712 O O . GLY A 1 94 ? -11 -41.906 -17.266 1 24.31 94 GLY A O 1
ATOM 713 N N . GLU A 1 95 ? -10.562 -43.969 -16.641 1 25.92 95 GLU A N 1
ATOM 714 C CA . GLU A 1 95 ? -11.406 -44.281 -15.492 1 25.92 95 GLU A CA 1
ATOM 715 C C . GLU A 1 95 ? -11 -43.438 -14.281 1 25.92 95 GLU A C 1
ATOM 717 O O . GLU A 1 95 ? -9.867 -43.531 -13.797 1 25.92 95 GLU A O 1
ATOM 722 N N . ARG A 1 96 ? -11.398 -42.188 -14.258 1 23.31 96 ARG A N 1
ATOM 723 C CA . ARG A 1 96 ? -11.133 -41.406 -13.062 1 23.31 96 ARG A CA 1
ATOM 724 C C . ARG A 1 96 ? -11.82 -42 -11.844 1 23.31 96 ARG A C 1
ATOM 726 O O . ARG A 1 96 ? -13.039 -42.156 -11.836 1 23.31 96 ARG A O 1
ATOM 733 N N . THR A 1 97 ? -11.125 -42.906 -11.25 1 25.16 97 THR A N 1
ATOM 734 C CA . THR A 1 97 ? -11.602 -43.438 -9.977 1 25.16 97 THR A CA 1
ATOM 735 C C . THR A 1 97 ? -12.141 -42.312 -9.086 1 25.16 97 THR A C 1
ATOM 737 O O . THR A 1 97 ? -11.5 -41.281 -8.938 1 25.16 97 THR A O 1
ATOM 740 N N . ARG A 1 98 ? -13.438 -42.312 -8.898 1 24.06 98 ARG A N 1
ATOM 741 C CA . ARG A 1 98 ? -14.242 -41.5 -8.016 1 24.06 98 ARG A CA 1
ATOM 742 C C . ARG A 1 98 ? -13.727 -41.562 -6.582 1 24.06 98 ARG A C 1
ATOM 744 O O . ARG A 1 98 ? -13.758 -42.594 -5.949 1 24.06 98 ARG A O 1
ATOM 751 N N . LEU A 1 99 ? -12.625 -40.906 -6.305 1 23.72 99 LEU A N 1
ATOM 752 C CA . LEU A 1 99 ? -12.328 -40.938 -4.875 1 23.72 99 LEU A CA 1
ATOM 753 C C . LEU A 1 99 ? -13.547 -40.562 -4.055 1 23.72 99 LEU A C 1
ATOM 755 O O . LEU A 1 99 ? -14.266 -39.625 -4.41 1 23.72 99 LEU A O 1
ATOM 759 N N . ALA A 1 100 ? -14.156 -41.438 -3.336 1 27.09 100 ALA A N 1
ATOM 760 C CA . ALA A 1 100 ? -15.25 -41.281 -2.387 1 27.09 100 ALA A CA 1
ATOM 761 C C . ALA A 1 100 ? -15.008 -40.125 -1.452 1 27.09 100 ALA A C 1
ATOM 763 O O . ALA A 1 100 ? -13.898 -39.938 -0.953 1 27.09 100 ALA A O 1
ATOM 764 N N . PRO A 1 101 ? -15.938 -39.125 -1.48 1 27.48 101 PRO A N 1
ATOM 765 C CA . PRO A 1 101 ? -15.859 -37.969 -0.579 1 27.48 101 PRO A CA 1
ATOM 766 C C . PRO A 1 101 ? -15.758 -38.375 0.89 1 27.48 101 PRO A C 1
ATOM 768 O O . PRO A 1 101 ? -16.562 -39.188 1.366 1 27.48 101 PRO A O 1
ATOM 771 N N . VAL A 1 102 ? -14.648 -38.75 1.402 1 29.62 102 VAL A N 1
ATOM 772 C CA . VAL A 1 102 ? -14.656 -38.969 2.84 1 29.62 102 VAL A CA 1
ATOM 773 C C . VAL A 1 102 ? -15.438 -37.875 3.547 1 29.62 102 VAL A C 1
ATOM 775 O O . VAL A 1 102 ? -15.227 -36.688 3.285 1 29.62 102 VAL A O 1
ATOM 778 N N . SER A 1 103 ? -16.656 -38.125 3.98 1 30.98 103 SER A N 1
ATOM 779 C CA . SER A 1 103 ? -17.625 -37.375 4.785 1 30.98 103 SER A CA 1
ATOM 780 C C . SER A 1 103 ? -16.969 -36.812 6.039 1 30.98 103 SER A C 1
ATOM 782 O O . SER A 1 103 ? -17.516 -36.938 7.141 1 30.98 103 SER A O 1
ATOM 784 N N . ASP A 1 104 ? -15.68 -36.781 6.211 1 32.72 104 ASP A N 1
ATOM 785 C CA . ASP A 1 104 ? -15.336 -36.375 7.574 1 32.72 104 ASP A CA 1
ATOM 786 C C . ASP A 1 104 ? -16.078 -35.094 7.98 1 32.72 104 ASP A C 1
ATOM 788 O O . ASP A 1 104 ? -16.469 -34.312 7.121 1 32.72 104 ASP A O 1
ATOM 792 N N . GLY A 1 105 ? -16.656 -35 9.25 1 35 105 GLY A N 1
ATOM 793 C CA . GLY A 1 105 ? -17.375 -33.938 9.93 1 35 105 GLY A CA 1
ATOM 794 C C . GLY A 1 105 ? -16.844 -32.562 9.594 1 35 105 GLY A C 1
ATOM 795 O O . GLY A 1 105 ? -15.656 -32.281 9.758 1 35 105 GLY A O 1
ATOM 796 N N . GLU A 1 106 ? -17.25 -32 8.531 1 35 106 GLU A N 1
ATOM 797 C CA . GLU A 1 106 ? -16.938 -30.719 7.895 1 35 106 GLU A CA 1
ATOM 798 C C . GLU A 1 106 ? -16.828 -29.594 8.922 1 35 106 GLU A C 1
ATOM 800 O O . GLU A 1 106 ? -17.828 -29.203 9.516 1 35 106 GLU A O 1
ATOM 805 N N . ARG A 1 107 ? -15.93 -29.75 9.945 1 36.16 107 ARG A N 1
ATOM 806 C CA . ARG A 1 107 ? -15.703 -28.594 10.805 1 36.16 107 ARG A CA 1
ATOM 807 C C . ARG A 1 107 ? -15.797 -27.297 10.016 1 36.16 107 ARG A C 1
ATOM 809 O O . ARG A 1 107 ? -15.016 -27.078 9.086 1 36.16 107 ARG A O 1
ATOM 816 N N . THR A 1 108 ? -16.969 -26.875 9.562 1 40.16 108 THR A N 1
ATOM 817 C CA . THR A 1 108 ? -17.281 -25.594 8.945 1 40.16 108 THR A CA 1
ATOM 818 C C . THR A 1 108 ? -16.422 -24.484 9.539 1 40.16 108 THR A C 1
ATOM 820 O O . THR A 1 108 ? -16.406 -24.281 10.75 1 40.16 108 THR A O 1
ATOM 823 N N . PRO A 1 109 ? -15.32 -24.062 8.984 1 46.28 109 PRO A N 1
ATOM 824 C CA . PRO A 1 109 ? -14.492 -22.984 9.539 1 46.28 109 PRO A CA 1
ATOM 825 C C . PRO A 1 109 ? -15.328 -21.828 10.086 1 46.28 109 PRO A C 1
ATOM 827 O O . PRO A 1 109 ? -16.328 -21.438 9.477 1 46.28 109 PRO A O 1
ATOM 830 N N . ARG A 1 110 ? -15.578 -21.641 11.422 1 51.84 110 ARG A N 1
ATOM 831 C CA . ARG A 1 110 ? -16.297 -20.656 12.227 1 51.84 110 ARG A CA 1
ATOM 832 C C . ARG A 1 110 ? -16.188 -19.266 11.617 1 51.84 110 ARG A C 1
ATOM 834 O O . ARG A 1 110 ? -17.062 -18.422 11.812 1 51.84 110 ARG A O 1
ATOM 841 N N . SER A 1 111 ? -15.062 -18.734 11.047 1 64.25 111 SER A N 1
ATOM 842 C CA . SER A 1 111 ? -14.883 -17.297 10.828 1 64.25 111 SER A CA 1
ATOM 843 C C . SER A 1 111 ? -15.484 -16.859 9.5 1 64.25 111 SER A C 1
ATOM 845 O O . SER A 1 111 ? -15.727 -15.672 9.289 1 64.25 111 SER A O 1
ATOM 847 N N . GLY A 1 112 ? -16.094 -17.875 8.555 1 87.06 112 GLY A N 1
ATOM 848 C CA . GLY A 1 112 ? -16.578 -17.531 7.23 1 87.06 112 GLY A CA 1
ATOM 849 C C . GLY A 1 112 ? -15.5 -16.969 6.32 1 87.06 112 GLY A C 1
ATOM 850 O O . GLY A 1 112 ? -15.75 -16.703 5.145 1 87.06 112 GLY A O 1
ATOM 851 N N . ILE A 1 113 ? -14.242 -16.969 6.809 1 93.94 113 ILE A N 1
ATOM 852 C CA . ILE A 1 113 ? -13.125 -16.453 6.031 1 93.94 113 ILE A CA 1
ATOM 853 C C . ILE A 1 113 ? -12.695 -17.484 4.992 1 93.94 113 ILE A C 1
ATOM 855 O O . ILE A 1 113 ? -12.562 -18.672 5.305 1 93.94 113 ILE A O 1
ATOM 859 N N . ARG A 1 114 ? -12.516 -17.094 3.76 1 95.56 114 ARG A N 1
ATOM 860 C CA . ARG A 1 114 ? -12.07 -17.969 2.676 1 95.56 114 ARG A CA 1
ATOM 861 C C . ARG A 1 114 ? -10.578 -17.797 2.41 1 95.56 114 ARG A C 1
ATOM 863 O O . ARG A 1 114 ? -10.07 -16.672 2.395 1 95.56 114 ARG A O 1
ATOM 870 N N . VAL A 1 115 ? -9.883 -18.891 2.27 1 98.06 115 VAL A N 1
ATOM 871 C CA . VAL A 1 115 ? -8.477 -18.891 1.858 1 98.06 115 VAL A CA 1
ATOM 872 C C . VAL A 1 115 ? -8.344 -19.547 0.49 1 98.06 115 VAL A C 1
ATOM 874 O O . VAL A 1 115 ? -8.625 -20.75 0.342 1 98.06 115 VAL A O 1
ATOM 877 N N . LEU A 1 116 ? -8.016 -18.781 -0.516 1 98.75 116 LEU A N 1
ATOM 878 C CA . LEU A 1 116 ? -7.762 -19.266 -1.866 1 98.75 116 LEU A CA 1
ATOM 879 C C . LEU A 1 116 ? -6.273 -19.219 -2.189 1 98.75 116 LEU A C 1
ATOM 881 O O . LEU A 1 116 ? -5.578 -18.281 -1.788 1 98.75 116 LEU A O 1
ATOM 885 N N . SER A 1 117 ? -5.777 -20.188 -2.877 1 98.88 117 SER A N 1
ATOM 886 C CA . SER A 1 117 ? -4.371 -20.219 -3.256 1 98.88 117 SER A CA 1
ATOM 887 C C . SER A 1 117 ? -4.199 -20.625 -4.715 1 98.88 117 SER A C 1
ATOM 889 O O . SER A 1 117 ? -4.965 -21.438 -5.234 1 98.88 117 SER A O 1
ATOM 891 N N . SER A 1 118 ? -3.199 -20.016 -5.34 1 98.81 118 SER A N 1
ATOM 892 C CA . SER A 1 118 ? -2.717 -20.578 -6.594 1 98.81 118 SER A CA 1
ATOM 893 C C . SER A 1 118 ? -2.379 -22.062 -6.445 1 98.81 118 SER A C 1
ATOM 895 O O . SER A 1 118 ? -2.07 -22.531 -5.344 1 98.81 118 SER A O 1
ATOM 897 N N . PRO A 1 119 ? -2.383 -22.844 -7.527 1 98.62 119 PRO A N 1
ATOM 898 C CA . PRO A 1 119 ? -2.123 -24.281 -7.43 1 98.62 119 PRO A CA 1
ATOM 899 C C . PRO A 1 119 ? -0.651 -24.609 -7.18 1 98.62 119 PRO A C 1
ATOM 901 O O . PRO A 1 119 ? -0.304 -25.75 -6.898 1 98.62 119 PRO A O 1
ATOM 904 N N . GLN A 1 120 ? 0.259 -23.641 -7.293 1 98.69 120 GLN A N 1
ATOM 905 C CA . GLN A 1 120 ? 1.682 -23.953 -7.18 1 98.69 120 GLN A CA 1
ATOM 906 C C . GLN A 1 120 ? 2.043 -24.359 -5.754 1 98.69 120 GLN A C 1
ATOM 908 O O . GLN A 1 120 ? 1.462 -23.859 -4.789 1 98.69 120 GLN A O 1
ATOM 913 N N . THR A 1 121 ? 3.02 -25.172 -5.594 1 98.69 121 THR A N 1
ATOM 914 C CA . THR A 1 121 ? 3.436 -25.719 -4.309 1 98.69 121 THR A CA 1
ATOM 915 C C . THR A 1 121 ? 3.809 -24.609 -3.338 1 98.69 121 THR A C 1
ATOM 917 O O . THR A 1 121 ? 3.391 -24.609 -2.178 1 98.69 121 THR A O 1
ATOM 920 N N . ARG A 1 122 ? 4.531 -23.625 -3.744 1 98.81 122 ARG A N 1
ATOM 921 C CA . ARG A 1 122 ? 5.012 -22.562 -2.873 1 98.81 122 ARG A CA 1
ATOM 922 C C . ARG A 1 122 ? 3.852 -21.734 -2.332 1 98.81 122 ARG A C 1
ATOM 924 O O . ARG A 1 122 ? 3.904 -21.25 -1.2 1 98.81 122 ARG A O 1
ATOM 931 N N . THR A 1 123 ? 2.793 -21.516 -3.115 1 98.88 123 THR A N 1
ATOM 932 C CA . THR A 1 123 ? 1.638 -20.766 -2.635 1 98.88 123 THR A CA 1
ATOM 933 C C . THR A 1 123 ? 0.804 -21.625 -1.678 1 98.88 123 THR A C 1
ATOM 935 O O . THR A 1 123 ? 0.305 -21.109 -0.669 1 98.88 123 THR A O 1
ATOM 938 N N . GLN A 1 124 ? 0.667 -22.906 -1.963 1 98.81 124 GLN A N 1
ATOM 939 C CA . GLN A 1 124 ? -0.046 -23.812 -1.072 1 98.81 124 GLN A CA 1
ATOM 940 C C . GLN A 1 124 ? 0.64 -23.906 0.287 1 98.81 124 GLN A C 1
ATOM 942 O O . GLN A 1 124 ? -0.019 -23.844 1.327 1 98.81 124 GLN A O 1
ATOM 947 N N . GLU A 1 125 ? 1.936 -23.984 0.259 1 98.88 125 GLU A N 1
ATOM 948 C CA . GLU A 1 125 ? 2.717 -24.047 1.491 1 98.88 125 GLU A CA 1
ATOM 949 C C . GLU A 1 125 ? 2.609 -22.75 2.281 1 98.88 125 GLU A C 1
ATOM 951 O O . GLU A 1 125 ? 2.602 -22.766 3.514 1 98.88 125 GLU A O 1
ATOM 956 N N . THR A 1 126 ? 2.564 -21.656 1.578 1 98.88 126 THR A N 1
ATOM 957 C CA . THR A 1 126 ? 2.432 -20.359 2.221 1 98.88 126 THR A CA 1
ATOM 958 C C . THR A 1 126 ? 1.062 -20.219 2.881 1 98.88 126 THR A C 1
ATOM 960 O O . THR A 1 126 ? 0.941 -19.625 3.953 1 98.88 126 THR A O 1
ATOM 963 N N . ALA A 1 127 ? 0.042 -20.781 2.275 1 98.81 127 ALA A N 1
ATOM 964 C CA . ALA A 1 127 ? -1.337 -20.672 2.74 1 98.81 127 ALA A CA 1
ATOM 965 C C . ALA A 1 127 ? -1.592 -21.562 3.945 1 98.81 127 ALA A C 1
ATOM 967 O O . ALA A 1 127 ? -2.484 -21.297 4.754 1 98.81 127 ALA A O 1
ATOM 968 N N . ALA A 1 128 ? -0.843 -22.594 4.09 1 98.75 128 ALA A N 1
ATOM 969 C CA . ALA A 1 128 ? -1.146 -23.688 5.004 1 98.75 128 ALA A CA 1
ATOM 970 C C . ALA A 1 128 ? -1.199 -23.203 6.449 1 98.75 128 ALA A C 1
ATOM 972 O O . ALA A 1 128 ? -2.189 -23.422 7.148 1 98.75 128 ALA A O 1
ATOM 973 N N . PRO A 1 129 ? -0.1 -22.516 6.988 1 98.44 129 PRO A N 1
ATOM 974 C CA . PRO A 1 129 ? -0.189 -22.062 8.383 1 98.44 129 PRO A CA 1
ATOM 975 C C . PRO A 1 129 ? -1.34 -21.078 8.609 1 98.44 129 PRO A C 1
ATOM 977 O O . PRO A 1 129 ? -1.936 -21.078 9.695 1 98.44 129 PRO A O 1
ATOM 980 N N . LEU A 1 130 ? -1.65 -20.25 7.645 1 97.31 130 LEU A N 1
ATOM 981 C CA . LEU A 1 130 ? -2.742 -19.297 7.754 1 97.31 130 LEU A CA 1
ATOM 982 C C . LEU A 1 130 ? -4.09 -20 7.816 1 97.31 130 LEU A C 1
ATOM 984 O O . LEU A 1 130 ? -4.926 -19.688 8.664 1 97.31 130 LEU A O 1
ATOM 988 N N . ALA A 1 131 ? -4.273 -20.922 6.883 1 97.5 131 ALA A N 1
ATOM 989 C CA . ALA A 1 131 ? -5.504 -21.703 6.863 1 97.5 131 ALA A CA 1
ATOM 990 C C . ALA A 1 131 ? -5.699 -22.438 8.188 1 97.5 131 ALA A C 1
ATOM 992 O O . ALA A 1 131 ? -6.812 -22.5 8.711 1 97.5 131 ALA A O 1
ATOM 993 N N . GLN A 1 132 ? -4.691 -22.969 8.695 1 97.25 132 GLN A N 1
ATOM 994 C CA . GLN A 1 132 ? -4.742 -23.688 9.969 1 97.25 132 GLN A CA 1
ATOM 995 C C . GLN A 1 132 ? -5.18 -22.766 11.102 1 97.25 132 GLN A C 1
ATOM 997 O O . GLN A 1 132 ? -6.074 -23.094 11.875 1 97.25 132 GLN A O 1
ATOM 1002 N N . LYS A 1 133 ? -4.617 -21.656 11.188 1 95.81 133 LYS A N 1
ATOM 1003 C CA . LYS A 1 133 ? -4.91 -20.719 12.258 1 95.81 133 LYS A CA 1
ATOM 1004 C C . LYS A 1 133 ? -6.34 -20.188 12.156 1 95.81 133 LYS A C 1
ATOM 1006 O O . LYS A 1 133 ? -6.961 -19.859 13.172 1 95.81 133 LYS A O 1
ATOM 1011 N N . LEU A 1 134 ? -6.828 -20.125 10.953 1 94.56 134 LEU A N 1
ATOM 1012 C CA . LEU A 1 134 ? -8.164 -19.578 10.734 1 94.56 134 LEU A CA 1
ATOM 1013 C C . LEU A 1 134 ? -9.211 -20.688 10.75 1 94.56 134 LEU A C 1
ATOM 1015 O O . LEU A 1 134 ? -10.414 -20.406 10.688 1 94.56 134 LEU A O 1
ATOM 1019 N N . GLY A 1 135 ? -8.766 -21.906 10.812 1 94.56 135 GLY A N 1
ATOM 1020 C CA . GLY A 1 135 ? -9.695 -23.016 10.719 1 94.56 135 GLY A CA 1
ATOM 1021 C C . GLY A 1 135 ? -10.398 -23.109 9.375 1 94.56 135 GLY A C 1
ATOM 1022 O O . GLY A 1 135 ? -11.586 -23.438 9.312 1 94.56 135 GLY A O 1
ATOM 1023 N N . ALA A 1 136 ? -9.695 -22.734 8.344 1 94.88 136 ALA A N 1
ATOM 1024 C CA . ALA A 1 136 ? -10.266 -22.719 6.996 1 94.88 136 ALA A CA 1
ATOM 1025 C C . ALA A 1 136 ? -9.586 -23.75 6.102 1 94.88 136 ALA A C 1
ATOM 1027 O O . ALA A 1 136 ? -8.453 -24.172 6.367 1 94.88 136 ALA A O 1
ATOM 1028 N N . ALA A 1 137 ? -10.305 -24.172 5.051 1 96.69 137 ALA A N 1
ATOM 1029 C CA . ALA A 1 137 ? -9.688 -24.984 3.998 1 96.69 137 ALA A CA 1
ATOM 1030 C C . ALA A 1 137 ? -9.062 -24.094 2.928 1 96.69 137 ALA A C 1
ATOM 1032 O O . ALA A 1 137 ? -9.469 -22.953 2.738 1 96.69 137 ALA A O 1
ATOM 1033 N N . ILE A 1 138 ? -8.109 -24.656 2.307 1 98.44 138 ILE A N 1
ATOM 1034 C CA . ILE A 1 138 ? -7.516 -23.953 1.18 1 98.44 138 ILE A CA 1
ATOM 1035 C C . ILE A 1 138 ? -8.25 -24.312 -0.108 1 98.44 138 ILE A C 1
ATOM 1037 O O . ILE A 1 138 ? -8.32 -25.5 -0.473 1 98.44 138 ILE A O 1
ATOM 1041 N N . GLU A 1 139 ? -8.805 -23.359 -0.735 1 98.31 139 GLU A N 1
ATOM 1042 C CA . GLU A 1 139 ? -9.406 -23.516 -2.057 1 98.31 139 GLU A CA 1
ATOM 1043 C C . GLU A 1 139 ? -8.406 -23.188 -3.16 1 98.31 139 GLU A C 1
ATOM 1045 O O . GLU A 1 139 ? -7.809 -22.109 -3.162 1 98.31 139 GLU A O 1
ATOM 1050 N N . THR A 1 140 ? -8.195 -24.109 -4.062 1 98.69 140 THR A N 1
ATOM 1051 C CA . THR A 1 140 ? -7.305 -23.812 -5.176 1 98.69 140 THR A CA 1
ATOM 1052 C C . THR A 1 140 ? -8.016 -22.969 -6.227 1 98.69 140 THR A C 1
ATOM 1054 O O . THR A 1 140 ? -9.133 -23.281 -6.641 1 98.69 140 THR A O 1
ATOM 1057 N N . ALA A 1 141 ? -7.402 -21.875 -6.602 1 98.69 141 ALA A N 1
ATOM 1058 C CA . ALA A 1 141 ? -7.957 -20.953 -7.586 1 98.69 141 ALA A CA 1
ATOM 1059 C C . ALA A 1 141 ? -6.977 -20.719 -8.734 1 98.69 141 ALA A C 1
ATOM 1061 O O . ALA A 1 141 ? -5.965 -20.047 -8.57 1 98.69 141 ALA A O 1
ATOM 1062 N N . ASP A 1 142 ? -7.301 -21.125 -9.945 1 98.56 142 ASP A N 1
ATOM 1063 C CA . ASP A 1 142 ? -6.43 -21 -11.109 1 98.56 142 ASP A CA 1
ATOM 1064 C C . ASP A 1 142 ? -6.32 -19.531 -11.547 1 98.56 142 ASP A C 1
ATOM 1066 O O . ASP A 1 142 ? -5.359 -19.156 -12.219 1 98.56 142 ASP A O 1
ATOM 1070 N N . GLU A 1 143 ? -7.285 -18.734 -11.188 1 98.75 143 GLU A N 1
ATOM 1071 C CA . GLU A 1 143 ? -7.336 -17.328 -11.602 1 98.75 143 GLU A CA 1
ATOM 1072 C C . GLU A 1 143 ? -6.16 -16.547 -11.031 1 98.75 143 GLU A C 1
ATOM 1074 O O . GLU A 1 143 ? -5.805 -15.484 -11.555 1 98.75 143 GLU A O 1
ATOM 1079 N N . ILE A 1 144 ? -5.57 -17.109 -9.938 1 98.81 144 ILE A N 1
ATOM 1080 C CA . ILE A 1 144 ? -4.484 -16.344 -9.312 1 98.81 144 ILE A CA 1
ATOM 1081 C C . ILE A 1 144 ? -3.18 -17.141 -9.422 1 98.81 144 ILE A C 1
ATOM 1083 O O . ILE A 1 144 ? -2.252 -16.922 -8.641 1 98.81 144 ILE A O 1
ATOM 1087 N N . ASP A 1 145 ? -3.113 -18.031 -10.391 1 98.81 145 ASP A N 1
ATOM 1088 C CA . ASP A 1 145 ? -1.864 -18.719 -10.688 1 98.81 145 ASP A CA 1
ATOM 1089 C C . ASP A 1 145 ? -0.822 -17.766 -11.25 1 98.81 145 ASP A C 1
ATOM 1091 O O . ASP A 1 145 ? -1.161 -16.656 -11.695 1 98.81 145 ASP A O 1
ATOM 1095 N N . GLU A 1 146 ? 0.39 -18.188 -11.188 1 98.56 146 GLU A N 1
ATOM 1096 C CA . GLU A 1 146 ? 1.47 -17.391 -11.773 1 98.56 146 GLU A CA 1
ATOM 1097 C C . GLU A 1 146 ? 1.288 -17.234 -13.281 1 98.56 146 GLU A C 1
ATOM 1099 O O . GLU A 1 146 ? 0.678 -18.094 -13.93 1 98.56 146 GLU A O 1
ATOM 1104 N N . ILE A 1 147 ? 1.852 -16.156 -13.789 1 98.12 147 ILE A N 1
ATOM 1105 C CA . ILE A 1 147 ? 1.877 -15.953 -15.234 1 98.12 147 ILE A CA 1
ATOM 1106 C C . ILE A 1 147 ? 2.541 -17.141 -15.922 1 98.12 147 ILE A C 1
ATOM 1108 O O . ILE A 1 147 ? 3.561 -17.656 -15.445 1 98.12 147 ILE A O 1
ATOM 1112 N N . GLU A 1 148 ? 1.915 -17.609 -17.016 1 98.06 148 GLU A N 1
ATOM 1113 C CA . GLU A 1 148 ? 2.574 -18.609 -17.844 1 98.06 148 GLU A CA 1
ATOM 1114 C C . GLU A 1 148 ? 3.701 -17.984 -18.672 1 98.06 148 GLU A C 1
ATOM 1116 O O . GLU A 1 148 ? 3.449 -17.297 -19.656 1 98.06 148 GLU A O 1
ATOM 1121 N N . PHE A 1 149 ? 4.938 -18.25 -18.312 1 97.75 149 PHE A N 1
ATOM 1122 C CA . PHE A 1 149 ? 6.078 -17.578 -18.922 1 97.75 149 PHE A CA 1
ATOM 1123 C C . PHE A 1 149 ? 6.578 -18.359 -20.141 1 97.75 149 PHE A C 1
ATOM 1125 O O . PHE A 1 149 ? 7.531 -17.938 -20.797 1 97.75 149 PHE A O 1
ATOM 1132 N N . GLY A 1 150 ? 5.934 -19.516 -20.438 1 97.38 150 GLY A N 1
ATOM 1133 C CA . GLY A 1 150 ? 6.273 -20.281 -21.625 1 97.38 150 GLY A CA 1
ATOM 1134 C C . GLY A 1 150 ? 7.727 -20.719 -21.672 1 97.38 150 GLY A C 1
ATOM 1135 O O . GLY A 1 150 ? 8.234 -21.297 -20.719 1 97.38 150 GLY A O 1
ATOM 1136 N N . ALA A 1 151 ? 8.406 -20.312 -22.719 1 96.38 151 ALA A N 1
ATOM 1137 C CA . ALA A 1 151 ? 9.766 -20.781 -22.984 1 96.38 151 ALA A CA 1
ATOM 1138 C C . ALA A 1 151 ? 10.75 -20.219 -21.969 1 96.38 151 ALA A C 1
ATOM 1140 O O . ALA A 1 151 ? 11.883 -20.688 -21.859 1 96.38 151 ALA A O 1
ATOM 1141 N N . TRP A 1 152 ? 10.375 -19.203 -21.203 1 96.5 152 TRP A N 1
ATOM 1142 C CA . TRP A 1 152 ? 11.273 -18.578 -20.25 1 96.5 152 TRP A CA 1
ATOM 1143 C C . TRP A 1 152 ? 11.312 -19.375 -18.938 1 96.5 152 TRP A C 1
ATOM 1145 O O . TRP A 1 152 ? 12.219 -19.188 -18.125 1 96.5 152 TRP A O 1
ATOM 1155 N N . THR A 1 153 ? 10.281 -20.234 -18.719 1 97.31 153 THR A N 1
ATOM 1156 C CA . THR A 1 153 ? 10.133 -20.953 -17.453 1 97.31 153 THR A CA 1
ATOM 1157 C C . THR A 1 153 ? 11.375 -21.781 -17.156 1 97.31 153 THR A C 1
ATOM 1159 O O . THR A 1 153 ? 11.836 -22.547 -18 1 97.31 153 THR A O 1
ATOM 1162 N N . GLY A 1 154 ? 11.922 -21.484 -15.977 1 96.44 154 GLY A N 1
ATOM 1163 C CA . GLY A 1 154 ? 13.031 -22.297 -15.516 1 96.44 154 GLY A CA 1
ATOM 1164 C C . GLY A 1 154 ? 14.383 -21.703 -15.867 1 96.44 154 GLY A C 1
ATOM 1165 O O . GLY A 1 154 ? 15.422 -22.219 -15.43 1 96.44 154 GLY A O 1
ATOM 1166 N N . ARG A 1 155 ? 14.414 -20.656 -16.594 1 95.31 155 ARG A N 1
ATOM 1167 C CA . ARG A 1 155 ? 15.672 -20.031 -16.969 1 95.31 155 ARG A CA 1
ATOM 1168 C C . ARG A 1 155 ? 16.188 -19.125 -15.859 1 95.31 155 ARG A C 1
ATOM 1170 O O . ARG A 1 155 ? 15.406 -18.5 -15.148 1 95.31 155 ARG A O 1
ATOM 1177 N N . ALA A 1 156 ? 17.516 -19.062 -15.797 1 95.31 156 ALA A N 1
ATOM 1178 C CA . ALA A 1 156 ? 18.141 -18.141 -14.859 1 95.31 156 ALA A CA 1
ATOM 1179 C C . ALA A 1 156 ? 18.031 -16.688 -15.344 1 95.31 156 ALA A C 1
ATOM 1181 O O . ALA A 1 156 ? 18.156 -16.422 -16.547 1 95.31 156 ALA A O 1
ATOM 1182 N N . PHE A 1 157 ? 17.828 -15.789 -14.422 1 92.88 157 PHE A N 1
ATOM 1183 C CA . PHE A 1 157 ? 17.688 -14.375 -14.781 1 92.88 157 PHE A CA 1
ATOM 1184 C C . PHE A 1 157 ? 18.953 -13.875 -15.461 1 92.88 157 PHE A C 1
ATOM 1186 O O . PHE A 1 157 ? 18.891 -13.031 -16.359 1 92.88 157 PHE A O 1
ATOM 1193 N N . ALA A 1 158 ? 20.047 -14.352 -15.039 1 89.75 158 ALA A N 1
ATOM 1194 C CA . ALA A 1 158 ? 21.328 -13.953 -15.602 1 89.75 158 ALA A CA 1
ATOM 1195 C C . ALA A 1 158 ? 21.391 -14.242 -17.094 1 89.75 158 ALA A C 1
ATOM 1197 O O . ALA A 1 158 ? 22.141 -13.594 -17.828 1 89.75 158 ALA A O 1
ATOM 1198 N N . GLU A 1 159 ? 20.562 -15.18 -17.547 1 90.62 159 GLU A N 1
ATOM 1199 C CA . GLU A 1 159 ? 20.547 -15.57 -18.953 1 90.62 159 GLU A CA 1
ATOM 1200 C C . GLU A 1 159 ? 19.734 -14.594 -19.797 1 90.62 159 GLU A C 1
ATOM 1202 O O . GLU A 1 159 ? 19.812 -14.594 -21.016 1 90.62 159 GLU A O 1
ATOM 1207 N N . PHE A 1 160 ? 18.922 -13.766 -19.094 1 89.31 160 PHE A N 1
ATOM 1208 C CA . PHE A 1 160 ? 17.969 -12.906 -19.797 1 89.31 160 PHE A CA 1
ATOM 1209 C C . PHE A 1 160 ? 18.625 -11.594 -20.188 1 89.31 160 PHE A C 1
ATOM 1211 O O . PHE A 1 160 ? 18.109 -10.859 -21.031 1 89.31 160 PHE A O 1
ATOM 1218 N N . ALA A 1 161 ? 19.734 -11.227 -19.594 1 77.69 161 ALA A N 1
ATOM 1219 C CA . ALA A 1 161 ? 20.312 -9.891 -19.703 1 77.69 161 ALA A CA 1
ATOM 1220 C C . ALA A 1 161 ? 20.406 -9.453 -21.156 1 77.69 161 ALA A C 1
ATOM 1222 O O . ALA A 1 161 ? 20.125 -8.289 -21.484 1 77.69 161 ALA A O 1
ATOM 1223 N N . SER A 1 162 ? 20.562 -10.289 -22.109 1 85.31 162 SER A N 1
ATOM 1224 C CA . SER A 1 162 ? 20.781 -9.891 -23.5 1 85.31 162 SER A CA 1
ATOM 1225 C C . SER A 1 162 ? 19.625 -10.359 -24.391 1 85.31 162 SER A C 1
ATOM 1227 O O . SER A 1 162 ? 19.656 -10.172 -25.609 1 85.31 162 SER A O 1
ATOM 1229 N N . ASP A 1 163 ? 18.578 -10.891 -23.766 1 90.19 163 ASP A N 1
ATOM 1230 C CA . ASP A 1 163 ? 17.438 -11.375 -24.531 1 90.19 163 ASP A CA 1
ATOM 1231 C C . ASP A 1 163 ? 16.5 -10.234 -24.891 1 90.19 163 ASP A C 1
ATOM 1233 O O . ASP A 1 163 ? 15.898 -9.617 -24.016 1 90.19 163 ASP A O 1
ATOM 1237 N N . PRO A 1 164 ? 16.406 -9.93 -26.141 1 91.56 164 PRO A N 1
ATOM 1238 C CA . PRO A 1 164 ? 15.562 -8.805 -26.562 1 91.56 164 PRO A CA 1
ATOM 1239 C C . PRO A 1 164 ? 14.109 -8.945 -26.125 1 91.56 164 PRO A C 1
ATOM 1241 O O . PRO A 1 164 ? 13.453 -7.949 -25.812 1 91.56 164 PRO A O 1
ATOM 1244 N N . ALA A 1 165 ? 13.609 -10.148 -26.125 1 92.94 165 ALA A N 1
ATOM 1245 C CA . ALA A 1 165 ? 12.234 -10.375 -25.688 1 92.94 165 ALA A CA 1
ATOM 1246 C C . ALA A 1 165 ? 12.07 -10.07 -24.203 1 92.94 165 ALA A C 1
ATOM 1248 O O . ALA A 1 165 ? 11.031 -9.555 -23.797 1 92.94 165 ALA A O 1
ATOM 1249 N N . TRP A 1 166 ? 13.062 -10.359 -23.5 1 94.19 166 TRP A N 1
ATOM 1250 C CA . TRP A 1 166 ? 13.062 -10.07 -22.078 1 94.19 166 TRP A CA 1
ATOM 1251 C C . TRP A 1 166 ? 13.109 -8.57 -21.828 1 94.19 166 TRP A C 1
ATOM 1253 O O . TRP A 1 166 ? 12.391 -8.047 -20.969 1 94.19 166 TRP A O 1
ATOM 1263 N N . VAL A 1 167 ? 13.914 -7.938 -22.609 1 92.5 167 VAL A N 1
ATOM 1264 C CA . VAL A 1 167 ? 14.008 -6.484 -22.516 1 92.5 167 VAL A CA 1
ATOM 1265 C C . VAL A 1 167 ? 12.656 -5.855 -22.844 1 92.5 167 VAL A C 1
ATOM 1267 O O . VAL A 1 167 ? 12.188 -4.969 -22.109 1 92.5 167 VAL A O 1
ATOM 1270 N N . ALA A 1 168 ? 12.023 -6.344 -23.828 1 93.12 168 ALA A N 1
ATOM 1271 C CA . ALA A 1 168 ? 10.711 -5.844 -24.219 1 93.12 168 ALA A CA 1
ATOM 1272 C C . ALA A 1 168 ? 9.68 -6.105 -23.125 1 93.12 168 ALA A C 1
ATOM 1274 O O . ALA A 1 168 ? 8.859 -5.238 -22.812 1 93.12 168 ALA A O 1
ATOM 1275 N N . TRP A 1 169 ? 9.727 -7.266 -22.531 1 94.44 169 TRP A N 1
ATOM 1276 C CA . TRP A 1 169 ? 8.812 -7.641 -21.469 1 94.44 169 TRP A CA 1
ATOM 1277 C C . TRP A 1 169 ? 8.922 -6.672 -20.297 1 94.44 169 TRP A C 1
ATOM 1279 O O . TRP A 1 169 ? 7.91 -6.238 -19.734 1 94.44 169 TRP A O 1
ATOM 1289 N N . ASN A 1 170 ? 10.109 -6.262 -19.984 1 92.44 170 ASN A N 1
ATOM 1290 C CA . ASN A 1 170 ? 10.344 -5.402 -18.812 1 92.44 170 ASN A CA 1
ATOM 1291 C C . ASN A 1 170 ? 10.031 -3.943 -19.141 1 92.44 170 ASN A C 1
ATOM 1293 O O . ASN A 1 170 ? 9.617 -3.189 -18.25 1 92.44 170 ASN A O 1
ATOM 1297 N N . ALA A 1 171 ? 10.094 -3.602 -20.375 1 91.25 171 ALA A N 1
ATOM 1298 C CA . ALA A 1 171 ? 9.906 -2.207 -20.766 1 91.25 171 ALA A CA 1
ATOM 1299 C C . ALA A 1 171 ? 8.453 -1.941 -21.172 1 91.25 171 ALA A C 1
ATOM 1301 O O . ALA A 1 171 ? 7.969 -0.816 -21.047 1 91.25 171 ALA A O 1
ATOM 1302 N N . GLU A 1 172 ? 7.801 -2.969 -21.688 1 95.06 172 GLU A N 1
ATOM 1303 C CA . GLU A 1 172 ? 6.465 -2.838 -22.25 1 95.06 172 GLU A CA 1
ATOM 1304 C C . GLU A 1 172 ? 5.547 -3.959 -21.781 1 95.06 172 GLU A C 1
ATOM 1306 O O . GLU A 1 172 ? 5.02 -4.727 -22.594 1 95.06 172 GLU A O 1
ATOM 1311 N N . ARG A 1 173 ? 5.316 -3.951 -20.516 1 96.19 173 ARG A N 1
ATOM 1312 C CA . ARG A 1 173 ? 4.551 -5.027 -19.906 1 96.19 173 ARG A CA 1
ATOM 1313 C C . ARG A 1 173 ? 3.148 -5.113 -20.5 1 96.19 173 ARG A C 1
ATOM 1315 O O . ARG A 1 173 ? 2.58 -6.199 -20.594 1 96.19 173 ARG A O 1
ATOM 1322 N N . ALA A 1 174 ? 2.635 -4.043 -20.938 1 97.06 174 ALA A N 1
ATOM 1323 C CA . ALA A 1 174 ? 1.261 -3.971 -21.438 1 97.06 174 ALA A CA 1
ATOM 1324 C C . ALA A 1 174 ? 1.115 -4.703 -22.766 1 97.06 174 ALA A C 1
ATOM 1326 O O . ALA A 1 174 ? 0.038 -5.215 -23.078 1 97.06 174 ALA A O 1
ATOM 1327 N N . THR A 1 175 ? 2.188 -4.816 -23.5 1 95.94 175 THR A N 1
ATOM 1328 C CA . THR A 1 175 ? 2.025 -5.297 -24.875 1 95.94 175 THR A CA 1
ATOM 1329 C C . THR A 1 175 ? 2.912 -6.512 -25.125 1 95.94 175 THR A C 1
ATOM 1331 O O . THR A 1 175 ? 2.643 -7.305 -26.031 1 95.94 175 THR A O 1
ATOM 1334 N N . ALA A 1 176 ? 3.947 -6.707 -24.359 1 95.12 176 ALA A N 1
ATOM 1335 C CA . ALA A 1 176 ? 4.867 -7.824 -24.562 1 95.12 176 ALA A CA 1
ATOM 1336 C C . ALA A 1 176 ? 4.246 -9.141 -24.109 1 95.12 176 ALA A C 1
ATOM 1338 O O . ALA A 1 176 ? 3.293 -9.141 -23.328 1 95.12 176 ALA A O 1
ATOM 1339 N N . ARG A 1 177 ? 4.793 -10.242 -24.672 1 96.44 177 ARG A N 1
ATOM 1340 C CA . ARG A 1 177 ? 4.348 -11.594 -24.359 1 96.44 177 ARG A CA 1
ATOM 1341 C C . ARG A 1 177 ? 5.523 -12.562 -24.312 1 96.44 177 ARG A C 1
ATOM 1343 O O . ARG A 1 177 ? 6.34 -12.602 -25.234 1 96.44 177 ARG A O 1
ATOM 1350 N N . PRO A 1 178 ? 5.598 -13.242 -23.219 1 96.62 178 PRO A N 1
ATOM 1351 C CA . PRO A 1 178 ? 6.613 -14.297 -23.25 1 96.62 178 PRO A CA 1
ATOM 1352 C C . PRO A 1 178 ? 6.391 -15.297 -24.391 1 96.62 178 PRO A C 1
ATOM 1354 O O . PRO A 1 178 ? 5.25 -15.656 -24.688 1 96.62 178 PRO A O 1
ATOM 1357 N N . PRO A 1 179 ? 7.543 -15.742 -24.969 1 96.12 179 PRO A N 1
ATOM 1358 C CA . PRO A 1 179 ? 7.367 -16.75 -26.031 1 96.12 179 PRO A CA 1
ATOM 1359 C C . PRO A 1 179 ? 6.633 -18 -25.531 1 96.12 179 PRO A C 1
ATOM 1361 O O . PRO A 1 179 ? 7.109 -18.672 -24.625 1 96.12 179 PRO A O 1
ATOM 1364 N N . GLY A 1 180 ? 5.441 -18.25 -26.141 1 97.19 180 GLY A N 1
ATOM 1365 C CA . GLY A 1 180 ? 4.656 -19.422 -25.766 1 97.19 180 GLY A CA 1
ATOM 1366 C C . GLY A 1 180 ? 3.91 -19.234 -24.453 1 97.19 180 GLY A C 1
ATOM 1367 O O . GLY A 1 180 ? 3.377 -20.203 -23.906 1 97.19 180 GLY A O 1
ATOM 1368 N N . GLY A 1 181 ? 3.916 -18.047 -23.922 1 97.81 181 GLY A N 1
ATOM 1369 C CA . GLY A 1 181 ? 3.287 -17.797 -22.625 1 97.81 181 GLY A CA 1
ATOM 1370 C C . GLY A 1 181 ? 2.084 -16.875 -22.719 1 97.81 181 GLY A C 1
ATOM 1371 O O . GLY A 1 181 ? 1.533 -16.672 -23.812 1 97.81 181 GLY A O 1
ATOM 1372 N N . GLU A 1 182 ? 1.673 -16.422 -21.594 1 97.31 182 GLU A N 1
ATOM 1373 C CA . GLU A 1 182 ? 0.529 -15.531 -21.484 1 97.31 182 GLU A CA 1
ATOM 1374 C C . GLU A 1 182 ? 0.979 -14.086 -21.266 1 97.31 182 GLU A C 1
ATOM 1376 O O . GLU A 1 182 ? 1.991 -13.844 -20.609 1 97.31 182 GLU A O 1
ATOM 1381 N N . SER A 1 183 ? 0.229 -13.125 -21.859 1 97.94 183 SER A N 1
ATOM 1382 C CA . SER A 1 183 ? 0.53 -11.719 -21.609 1 97.94 183 SER A CA 1
ATOM 1383 C C . SER A 1 183 ? 0.17 -11.32 -20.188 1 97.94 183 SER A C 1
ATOM 1385 O O . SER A 1 183 ? -0.652 -11.977 -19.547 1 97.94 183 SER A O 1
ATOM 1387 N N . MET A 1 184 ? 0.747 -10.273 -19.781 1 98.06 184 MET A N 1
ATOM 1388 C CA . MET A 1 184 ? 0.409 -9.781 -18.453 1 98.06 184 MET A CA 1
ATOM 1389 C C . MET A 1 184 ? -1.043 -9.32 -18.391 1 98.06 184 MET A C 1
ATOM 1391 O O . MET A 1 184 ? -1.691 -9.43 -17.344 1 98.06 184 MET A O 1
ATOM 1395 N N . GLY A 1 185 ? -1.535 -8.773 -19.5 1 98.5 185 GLY A N 1
ATOM 1396 C CA . GLY A 1 185 ? -2.938 -8.391 -19.578 1 98.5 185 GLY A CA 1
ATOM 1397 C C . GLY A 1 185 ? -3.883 -9.555 -19.344 1 98.5 185 GLY A C 1
ATOM 1398 O O . GLY A 1 185 ? -4.906 -9.414 -18.672 1 98.5 185 GLY A O 1
ATOM 1399 N N . GLU A 1 186 ? -3.527 -10.703 -19.922 1 98.5 186 GLU A N 1
ATOM 1400 C CA . GLU A 1 186 ? -4.328 -11.906 -19.75 1 98.5 186 GLU A CA 1
ATOM 1401 C C . GLU A 1 186 ? -4.305 -12.367 -18.281 1 98.5 186 GLU A C 1
ATOM 1403 O O . GLU A 1 186 ? -5.336 -12.758 -17.734 1 98.5 186 GLU A O 1
ATOM 1408 N N . ALA A 1 187 ? -3.174 -12.344 -17.688 1 98.56 187 ALA A N 1
ATOM 1409 C CA . ALA A 1 187 ? -3.049 -12.688 -16.281 1 98.56 187 ALA A CA 1
ATOM 1410 C C . ALA A 1 187 ? -3.848 -11.719 -15.406 1 98.56 187 ALA A C 1
ATOM 1412 O O . ALA A 1 187 ? -4.531 -12.141 -14.469 1 98.56 187 ALA A O 1
ATOM 1413 N N . GLN A 1 188 ? -3.752 -10.469 -15.719 1 98.62 188 GLN A N 1
ATOM 1414 C CA . GLN A 1 188 ? -4.508 -9.461 -14.984 1 98.62 188 GLN A CA 1
ATOM 1415 C C . GLN A 1 188 ? -6.008 -9.719 -15.086 1 98.62 188 GLN A C 1
ATOM 1417 O O . GLN A 1 188 ? -6.727 -9.641 -14.086 1 98.62 188 GLN A O 1
ATOM 1422 N N . ALA A 1 189 ? -6.453 -10.008 -16.266 1 98.5 189 ALA A N 1
ATOM 1423 C CA . ALA A 1 189 ? -7.879 -10.203 -16.516 1 98.5 189 ALA A CA 1
ATOM 1424 C C . ALA A 1 189 ? -8.43 -11.352 -15.672 1 98.5 189 ALA A C 1
ATOM 1426 O O . ALA A 1 189 ? -9.516 -11.242 -15.102 1 98.5 189 ALA A O 1
ATOM 1427 N N . ARG A 1 190 ? -7.711 -12.438 -15.602 1 98.5 190 ARG A N 1
ATOM 1428 C CA . ARG A 1 190 ? -8.219 -13.562 -14.82 1 98.5 190 ARG A CA 1
ATOM 1429 C C . ARG A 1 190 ? -8.219 -13.234 -13.328 1 98.5 190 ARG A C 1
ATOM 1431 O O . ARG A 1 190 ? -9.141 -13.609 -12.609 1 98.5 190 ARG A O 1
ATOM 1438 N N . ALA A 1 191 ? -7.184 -12.586 -12.852 1 98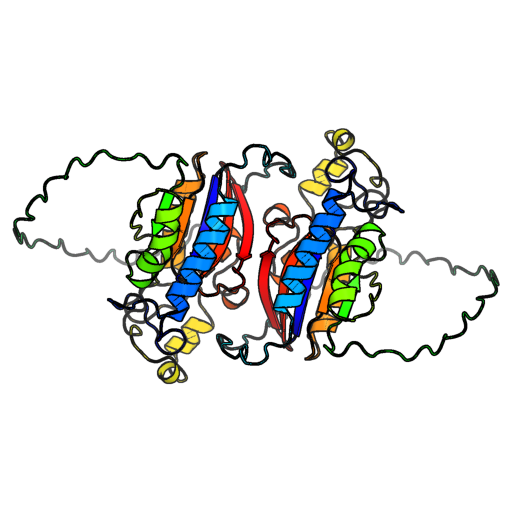.56 191 ALA A N 1
ATOM 1439 C CA . ALA A 1 191 ? -7.148 -12.18 -11.445 1 98.56 191 ALA A CA 1
ATOM 1440 C C . ALA A 1 191 ? -8.289 -11.219 -11.125 1 98.56 191 ALA A C 1
ATOM 1442 O O . ALA A 1 191 ? -8.961 -11.367 -10.102 1 98.56 191 ALA A O 1
ATOM 1443 N N . LEU A 1 192 ? -8.531 -10.242 -12.008 1 97.56 192 LEU A N 1
ATOM 1444 C CA . LEU A 1 192 ? -9.57 -9.242 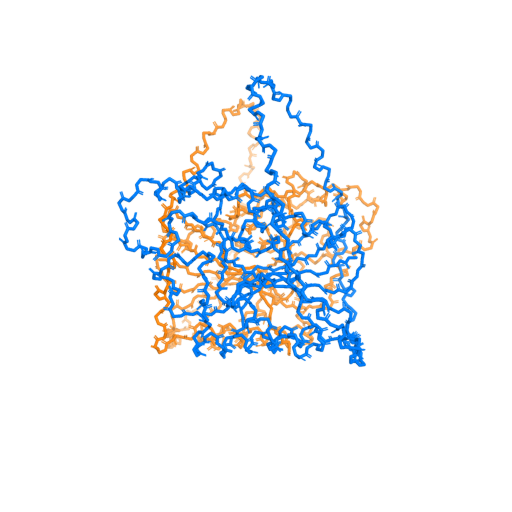-11.781 1 97.56 192 LEU A CA 1
ATOM 1445 C C . LEU A 1 192 ? -10.953 -9.867 -11.844 1 97.56 192 LEU A C 1
ATOM 1447 O O . LEU A 1 192 ? -11.867 -9.438 -11.133 1 97.56 192 LEU A O 1
ATOM 1451 N N . ARG A 1 193 ? -11.102 -10.883 -12.695 1 97.19 193 ARG A N 1
ATOM 1452 C CA . ARG A 1 193 ? -12.375 -11.586 -12.742 1 97.19 193 ARG A CA 1
ATOM 1453 C C . ARG A 1 193 ? -12.703 -12.219 -11.391 1 97.19 193 ARG A C 1
ATOM 1455 O O . ARG A 1 193 ? -13.844 -12.164 -10.93 1 97.19 193 ARG A O 1
ATOM 1462 N N . LEU A 1 194 ? -11.75 -12.828 -10.797 1 97.44 194 LEU A N 1
ATOM 1463 C CA . LEU A 1 194 ? -11.945 -13.414 -9.477 1 97.44 194 LEU A CA 1
ATOM 1464 C C . LEU A 1 194 ? -12.266 -12.328 -8.453 1 97.44 194 LEU A C 1
ATOM 1466 O O . LEU A 1 194 ? -13.18 -12.492 -7.633 1 97.44 194 LEU A O 1
ATOM 1470 N N . LEU A 1 195 ? -11.539 -11.219 -8.469 1 96.88 195 LEU A N 1
ATOM 1471 C CA . LEU A 1 195 ? -11.781 -10.117 -7.543 1 96.88 195 LEU A CA 1
ATOM 1472 C C . LEU A 1 195 ? -13.188 -9.555 -7.719 1 96.88 195 LEU A C 1
ATOM 1474 O O . LEU A 1 195 ? -13.852 -9.219 -6.734 1 96.88 195 LEU A O 1
ATOM 1478 N N . ASP A 1 196 ? -13.594 -9.445 -8.961 1 94.62 196 ASP A N 1
ATOM 1479 C CA . ASP A 1 196 ? -14.945 -8.961 -9.25 1 94.62 196 ASP A CA 1
ATOM 1480 C C . ASP A 1 196 ? -16 -9.891 -8.656 1 94.62 196 ASP A C 1
ATOM 1482 O O . ASP A 1 196 ? -16.969 -9.43 -8.047 1 94.62 196 ASP A O 1
ATOM 1486 N N . ARG A 1 197 ? -15.766 -11.18 -8.812 1 94.06 197 ARG A N 1
ATOM 1487 C CA . ARG A 1 197 ? -16.688 -12.164 -8.258 1 94.06 197 ARG A CA 1
ATOM 1488 C C . ARG A 1 197 ? -16.75 -12.055 -6.738 1 94.06 197 ARG A C 1
ATOM 1490 O O . ARG A 1 197 ? -17.844 -12.086 -6.156 1 94.06 197 ARG A O 1
ATOM 1497 N N . LEU A 1 198 ? -15.633 -11.914 -6.125 1 93.25 198 LEU A N 1
ATOM 1498 C CA . LEU A 1 198 ? -15.57 -11.812 -4.672 1 93.25 198 LEU A CA 1
ATOM 1499 C C . LEU A 1 198 ? -16.188 -10.516 -4.184 1 93.25 198 LEU A C 1
ATOM 1501 O O . LEU A 1 198 ? -16.766 -10.461 -3.092 1 93.25 198 LEU A O 1
ATOM 1505 N N . GLY A 1 199 ? -16.094 -9.445 -4.953 1 91.5 199 GLY A N 1
ATOM 1506 C CA . GLY A 1 199 ? -16.547 -8.117 -4.562 1 91.5 199 GLY A CA 1
ATOM 1507 C C . GLY A 1 199 ? -18.031 -7.918 -4.766 1 91.5 199 GLY A C 1
ATOM 1508 O O . GLY A 1 199 ? -18.609 -6.934 -4.285 1 91.5 199 GLY A O 1
ATOM 1509 N N . ARG A 1 200 ? -18.703 -8.711 -5.504 1 87.38 200 ARG A N 1
ATOM 1510 C CA . ARG A 1 200 ? -20.109 -8.539 -5.848 1 87.38 200 ARG A CA 1
ATOM 1511 C C . ARG A 1 200 ? -21 -8.797 -4.637 1 87.38 200 ARG A C 1
ATOM 1513 O O . ARG A 1 200 ? -22.141 -8.328 -4.59 1 87.38 200 ARG A O 1
ATOM 1520 N N . GLU A 1 201 ? -20.531 -9.539 -3.65 1 78 201 GLU A N 1
ATOM 1521 C CA . GLU A 1 201 ? -21.359 -9.805 -2.479 1 78 201 GLU A CA 1
ATOM 1522 C C . GLU A 1 201 ? -20.625 -9.445 -1.19 1 78 201 GLU A C 1
ATOM 1524 O O . GLU A 1 201 ? -19.406 -9.594 -1.104 1 78 201 GLU A O 1
ATOM 1529 N N . GLU A 1 202 ? -21.438 -8.906 -0.338 1 83.75 202 GLU A N 1
ATOM 1530 C CA . GLU A 1 202 ? -20.906 -8.727 1.005 1 83.75 202 GLU A CA 1
ATOM 1531 C C . GLU A 1 202 ? -20.578 -10.07 1.652 1 83.75 202 GLU A C 1
ATOM 1533 O O . GLU A 1 202 ? -21.203 -11.086 1.339 1 83.75 202 GLU A O 1
ATOM 1538 N N . GLY A 1 203 ? -19.578 -10.086 2.393 1 86.81 203 GLY A N 1
ATOM 1539 C CA . GLY A 1 203 ? -19.203 -11.328 3.055 1 86.81 203 GLY A CA 1
ATOM 1540 C C . GLY A 1 203 ? -17.922 -11.219 3.863 1 86.81 203 GLY A C 1
ATOM 1541 O O . GLY A 1 203 ? -17.328 -10.141 3.938 1 86.81 203 GLY A O 1
ATOM 1542 N N . PRO A 1 204 ? -17.625 -12.312 4.523 1 92.5 204 PRO A N 1
ATOM 1543 C CA . PRO A 1 204 ? -16.359 -12.367 5.281 1 92.5 204 PRO A CA 1
ATOM 1544 C C . PRO A 1 204 ? -15.133 -12.172 4.395 1 92.5 204 PRO A C 1
ATOM 1546 O O . PRO A 1 204 ? -15.234 -12.273 3.17 1 92.5 204 PRO A O 1
ATOM 1549 N N . PRO A 1 205 ? -14.055 -11.891 4.949 1 95.56 205 PRO A N 1
ATOM 1550 C CA . PRO A 1 205 ? -12.828 -11.656 4.188 1 95.56 205 PRO A CA 1
ATOM 1551 C C . PRO A 1 205 ? -12.398 -12.883 3.377 1 95.56 205 PRO A C 1
ATOM 1553 O O . PRO A 1 205 ? -12.727 -14.016 3.738 1 95.56 205 PRO A O 1
ATOM 1556 N N . ALA A 1 206 ? -11.766 -12.586 2.32 1 97 206 ALA A N 1
ATOM 1557 C CA . ALA A 1 206 ? -11.102 -13.609 1.515 1 97 206 ALA A CA 1
ATOM 1558 C C . ALA A 1 206 ? -9.602 -13.328 1.409 1 97 206 ALA A C 1
ATOM 1560 O O . ALA A 1 206 ? -9.188 -12.18 1.24 1 97 206 ALA A O 1
ATOM 1561 N N . ILE A 1 207 ? -8.812 -14.359 1.561 1 98.38 207 ILE A N 1
ATOM 1562 C CA . ILE A 1 207 ? -7.363 -14.273 1.424 1 98.38 207 ILE A CA 1
ATOM 1563 C C . ILE A 1 207 ? -6.918 -15.039 0.18 1 98.38 207 ILE A C 1
ATOM 1565 O O . ILE A 1 207 ? -7.215 -16.234 0.035 1 98.38 207 ILE A O 1
ATOM 1569 N N . LEU A 1 208 ? -6.289 -14.359 -0.712 1 98.88 208 LEU A N 1
ATOM 1570 C CA . LEU A 1 208 ? -5.781 -14.938 -1.949 1 98.88 208 LEU A CA 1
ATOM 1571 C C . LEU A 1 208 ? -4.258 -15.039 -1.918 1 98.88 208 LEU A C 1
ATOM 1573 O O . LEU A 1 208 ? -3.566 -14.016 -1.93 1 98.88 208 LEU A O 1
ATOM 1577 N N . VAL A 1 209 ? -3.686 -16.234 -1.874 1 98.94 209 VAL A N 1
ATOM 1578 C CA . VAL A 1 209 ? -2.242 -16.453 -1.897 1 98.94 209 VAL A CA 1
ATOM 1579 C C . VAL A 1 209 ? -1.781 -16.703 -3.332 1 98.94 209 VAL A C 1
ATOM 1581 O O . VAL A 1 209 ? -2.189 -17.672 -3.961 1 98.94 209 VAL A O 1
ATOM 1584 N N . SER A 1 210 ? -0.955 -15.836 -3.805 1 98.94 210 SER A N 1
ATOM 1585 C CA . SER A 1 210 ? -0.62 -15.773 -5.223 1 98.94 210 SER A CA 1
ATOM 1586 C C . SER A 1 210 ? 0.841 -15.391 -5.43 1 98.94 210 SER A C 1
ATOM 1588 O O . SER A 1 210 ? 1.712 -15.805 -4.66 1 98.94 210 SER A O 1
ATOM 1590 N N . HIS A 1 211 ? 1.124 -14.75 -6.523 1 98.88 211 HIS A N 1
ATOM 1591 C CA . HIS A 1 211 ? 2.482 -14.477 -6.977 1 98.88 211 HIS A CA 1
ATOM 1592 C C . HIS A 1 211 ? 2.688 -12.984 -7.23 1 98.88 211 HIS A C 1
ATOM 1594 O O . HIS A 1 211 ? 1.719 -12.234 -7.363 1 98.88 211 HIS A O 1
ATOM 1600 N N . ALA A 1 212 ? 3.938 -12.609 -7.277 1 98.44 212 ALA A N 1
ATOM 1601 C CA . ALA A 1 212 ? 4.305 -11.203 -7.371 1 98.44 212 ALA A CA 1
ATOM 1602 C C . ALA A 1 212 ? 3.691 -10.555 -8.609 1 98.44 212 ALA A C 1
ATOM 1604 O O . ALA A 1 212 ? 2.984 -9.555 -8.516 1 98.44 212 ALA A O 1
ATOM 1605 N N . ASP A 1 213 ? 3.912 -11.125 -9.758 1 97.88 213 ASP A N 1
ATOM 1606 C CA . ASP A 1 213 ? 3.473 -10.531 -11.016 1 97.88 213 ASP A CA 1
ATOM 1607 C C . ASP A 1 213 ? 1.949 -10.461 -11.094 1 97.88 213 ASP A C 1
ATOM 1609 O O . ASP A 1 213 ? 1.387 -9.461 -11.531 1 97.88 213 ASP A O 1
ATOM 1613 N N . THR A 1 214 ? 1.308 -11.492 -10.68 1 98.69 214 THR A N 1
ATOM 1614 C CA . THR A 1 214 ? -0.15 -11.555 -10.703 1 98.69 214 THR A CA 1
ATOM 1615 C C . THR A 1 214 ? -0.746 -10.516 -9.75 1 98.69 214 THR A C 1
ATOM 1617 O O . THR A 1 214 ? -1.688 -9.805 -10.109 1 98.69 214 THR A O 1
ATOM 1620 N N . ILE A 1 215 ? -0.191 -10.391 -8.578 1 98.88 215 ILE A N 1
ATOM 1621 C CA . ILE A 1 215 ? -0.677 -9.438 -7.582 1 98.88 215 ILE A CA 1
ATOM 1622 C C . ILE A 1 215 ? -0.441 -8.008 -8.07 1 98.88 215 ILE A C 1
ATOM 1624 O O . ILE A 1 215 ? -1.328 -7.16 -7.977 1 98.88 215 ILE A O 1
ATOM 1628 N N . ARG A 1 216 ? 0.771 -7.762 -8.602 1 98.5 216 ARG A N 1
ATOM 1629 C CA . ARG A 1 216 ? 1.056 -6.438 -9.141 1 98.5 216 ARG A CA 1
ATOM 1630 C C . ARG A 1 216 ? 0.065 -6.066 -10.234 1 98.5 216 ARG A C 1
ATOM 1632 O O . ARG A 1 216 ? -0.465 -4.953 -10.258 1 98.5 216 ARG A O 1
ATOM 1639 N N . ALA A 1 217 ? -0.178 -7.027 -11.125 1 98.38 217 ALA A N 1
ATOM 1640 C CA . ALA A 1 217 ? -1.126 -6.789 -12.211 1 98.38 217 ALA A CA 1
ATOM 1641 C C . ALA A 1 217 ? -2.514 -6.461 -11.672 1 98.38 217 ALA A C 1
ATOM 1643 O O . ALA A 1 217 ? -3.17 -5.531 -12.148 1 98.38 217 ALA A O 1
ATOM 1644 N N . ALA A 1 218 ? -2.953 -7.18 -10.695 1 98.38 218 ALA A N 1
ATOM 1645 C CA . ALA A 1 218 ? -4.262 -6.961 -10.086 1 98.38 218 ALA A CA 1
ATOM 1646 C C . ALA A 1 218 ? -4.332 -5.59 -9.422 1 98.38 218 ALA A C 1
ATOM 1648 O O . ALA A 1 218 ? -5.309 -4.855 -9.594 1 98.38 218 ALA A O 1
ATOM 1649 N N . LEU A 1 219 ? -3.301 -5.246 -8.664 1 98.38 219 LEU A N 1
ATOM 1650 C CA . LEU A 1 219 ? -3.262 -3.967 -7.965 1 98.38 219 LEU A CA 1
ATOM 1651 C C . LEU A 1 219 ? -3.303 -2.805 -8.953 1 98.38 219 LEU A C 1
ATOM 1653 O O . LEU A 1 219 ? -4.012 -1.82 -8.727 1 98.38 219 LEU A O 1
ATOM 1657 N N . LEU A 1 220 ? -2.51 -2.939 -10.023 1 97.5 220 LEU A N 1
ATOM 1658 C CA . LEU A 1 220 ? -2.518 -1.904 -11.055 1 97.5 220 LEU A CA 1
ATOM 1659 C C . LEU A 1 220 ? -3.914 -1.736 -11.641 1 97.5 220 LEU A C 1
ATOM 1661 O O . LEU A 1 220 ? -4.371 -0.611 -11.859 1 97.5 220 LEU A O 1
ATOM 1665 N N . GLY A 1 221 ? -4.582 -2.846 -11.875 1 96.5 221 GLY A N 1
ATOM 1666 C CA . GLY A 1 221 ? -5.953 -2.787 -12.359 1 96.5 221 GLY A CA 1
ATOM 1667 C C . GLY A 1 221 ? -6.895 -2.084 -11.406 1 96.5 221 GLY A C 1
ATOM 1668 O O . GLY A 1 221 ? -7.664 -1.209 -11.812 1 96.5 221 GLY A O 1
ATOM 1669 N N . VAL A 1 222 ? -6.836 -2.41 -10.156 1 96.25 222 VAL A N 1
ATOM 1670 C CA . VAL A 1 222 ? -7.711 -1.835 -9.141 1 96.25 222 VAL A CA 1
ATOM 1671 C C . VAL A 1 222 ? -7.422 -0.343 -8.992 1 96.25 222 VAL A C 1
ATOM 1673 O O . VAL A 1 222 ? -8.336 0.456 -8.773 1 96.25 222 VAL A O 1
ATOM 1676 N N . LEU A 1 223 ? -6.188 0.014 -9.172 1 96.12 223 LEU A N 1
ATOM 1677 C CA . LEU A 1 223 ? -5.77 1.406 -9.039 1 96.12 223 LEU A CA 1
ATOM 1678 C C . LEU A 1 223 ? -6.105 2.195 -10.297 1 96.12 223 LEU A C 1
ATOM 1680 O O . LEU A 1 223 ? -6.031 3.428 -10.305 1 96.12 223 LEU A O 1
ATOM 1684 N N . GLY A 1 224 ? -6.434 1.542 -11.391 1 94.12 224 GLY A N 1
ATOM 1685 C CA . GLY A 1 224 ? -6.703 2.195 -12.664 1 94.12 224 GLY A CA 1
ATOM 1686 C C . GLY A 1 224 ? -5.441 2.588 -13.414 1 94.12 224 GLY A C 1
ATOM 1687 O O . GLY A 1 224 ? -5.449 3.547 -14.188 1 94.12 224 GLY A O 1
ATOM 1688 N N . LEU A 1 225 ? -4.359 1.923 -13.164 1 96.06 225 LEU A N 1
ATOM 1689 C CA . LEU A 1 225 ? -3.084 2.178 -13.82 1 96.06 225 LEU A CA 1
ATOM 1690 C C . LEU A 1 225 ? -2.828 1.158 -14.93 1 96.06 225 LEU A C 1
ATOM 1692 O O . LEU A 1 225 ? -3.287 0.018 -14.844 1 96.06 225 LEU A O 1
ATOM 1696 N N . GLY A 1 226 ? -2.105 1.58 -15.969 1 96.75 226 GLY A N 1
ATOM 1697 C CA . GLY A 1 226 ? -1.663 0.648 -17 1 96.75 226 GLY A CA 1
ATOM 1698 C C . GLY A 1 226 ? -0.582 -0.3 -16.516 1 96.75 226 GLY A C 1
ATOM 1699 O O . GLY A 1 226 ? 0.103 -0.02 -15.523 1 96.75 226 GLY A O 1
ATOM 1700 N N . LEU A 1 227 ? -0.392 -1.31 -17.266 1 97.75 227 LEU A N 1
ATOM 1701 C CA . LEU A 1 227 ? 0.543 -2.357 -16.875 1 97.75 227 LEU A CA 1
ATOM 1702 C C . LEU A 1 227 ? 1.983 -1.864 -16.969 1 97.75 227 LEU A C 1
ATOM 1704 O O . LEU A 1 227 ? 2.889 -2.459 -16.375 1 97.75 227 LEU A O 1
ATOM 1708 N N . ASP A 1 228 ? 2.238 -0.819 -17.734 1 96.19 228 ASP A N 1
ATOM 1709 C CA . ASP A 1 228 ? 3.59 -0.283 -17.859 1 96.19 228 ASP A CA 1
ATOM 1710 C C . ASP A 1 228 ? 4.012 0.443 -16.578 1 96.19 228 ASP A C 1
ATOM 1712 O O . ASP A 1 228 ? 5.176 0.817 -16.422 1 96.19 228 ASP A O 1
ATOM 1716 N N . ALA A 1 229 ? 3.094 0.622 -15.617 1 95.12 229 ALA A N 1
ATOM 1717 C CA . ALA A 1 229 ? 3.418 1.163 -14.305 1 95.12 229 ALA A CA 1
ATOM 1718 C C . ALA A 1 229 ? 3.914 0.066 -13.367 1 95.12 229 ALA A C 1
ATOM 1720 O O . ALA A 1 229 ? 4.082 0.297 -12.164 1 95.12 229 ALA A O 1
ATOM 1721 N N . TYR A 1 230 ? 4.199 -1.053 -13.883 1 94.62 230 TYR A N 1
ATOM 1722 C CA . TYR A 1 230 ? 4.574 -2.271 -13.172 1 94.62 230 TYR A CA 1
ATOM 1723 C C . TYR A 1 230 ? 5.625 -1.982 -12.109 1 94.62 230 TYR A C 1
ATOM 1725 O O . TYR A 1 230 ? 5.484 -2.408 -10.961 1 94.62 230 TYR A O 1
ATOM 1733 N N . ASP A 1 231 ? 6.562 -1.243 -12.43 1 92.38 231 ASP A N 1
ATOM 1734 C CA . ASP A 1 231 ? 7.727 -1.042 -11.57 1 92.38 231 ASP A CA 1
ATOM 1735 C C . ASP A 1 231 ? 7.434 -0.012 -10.477 1 92.38 231 ASP A C 1
ATOM 1737 O O . ASP A 1 231 ? 8.273 0.241 -9.617 1 92.38 231 ASP A O 1
ATOM 1741 N N . ARG A 1 232 ? 6.254 0.491 -10.422 1 94.38 232 ARG A N 1
ATOM 1742 C CA . ARG A 1 232 ? 5.902 1.498 -9.422 1 94.38 232 ARG A CA 1
ATOM 1743 C C . ARG A 1 232 ? 5.492 0.846 -8.109 1 94.38 232 ARG A C 1
ATOM 1745 O O . ARG A 1 232 ? 5.398 1.519 -7.082 1 94.38 232 ARG A O 1
ATOM 1752 N N . LEU A 1 233 ? 5.262 -0.413 -8.164 1 97.38 233 LEU A N 1
ATOM 1753 C CA . LEU A 1 233 ? 4.797 -1.114 -6.973 1 97.38 233 LEU A CA 1
ATOM 1754 C C . LEU A 1 233 ? 5.766 -2.223 -6.582 1 97.38 233 LEU A C 1
ATOM 1756 O O . LEU A 1 233 ? 6.367 -2.863 -7.449 1 97.38 233 LEU A O 1
ATOM 1760 N N . VAL A 1 234 ? 5.859 -2.449 -5.328 1 97.25 234 VAL A N 1
ATOM 1761 C CA . VAL A 1 234 ? 6.613 -3.572 -4.781 1 97.25 234 VAL A CA 1
ATOM 1762 C C . VAL A 1 234 ? 5.656 -4.582 -4.156 1 97.25 234 VAL A C 1
ATOM 1764 O O . VAL A 1 234 ? 4.668 -4.203 -3.52 1 97.25 234 VAL A O 1
ATOM 1767 N N . VAL A 1 235 ? 5.859 -5.793 -4.391 1 98.12 235 VAL A N 1
ATOM 1768 C CA . VAL A 1 235 ? 5.191 -6.918 -3.742 1 98.12 235 VAL A CA 1
ATOM 1769 C C . VAL A 1 235 ? 6.23 -7.914 -3.229 1 98.12 235 VAL A C 1
ATOM 1771 O O . VAL A 1 235 ? 6.754 -8.727 -3.996 1 98.12 235 VAL A O 1
ATOM 1774 N N . ALA A 1 236 ? 6.543 -7.863 -1.957 1 97.75 236 ALA A N 1
ATOM 1775 C CA . ALA A 1 236 ? 7.609 -8.664 -1.361 1 97.75 236 ALA A CA 1
ATOM 1776 C C . ALA A 1 236 ? 7.117 -10.062 -1.017 1 97.75 236 ALA A C 1
ATOM 1778 O O . ALA A 1 236 ? 5.914 -10.281 -0.85 1 97.75 236 ALA A O 1
ATOM 1779 N N . PRO A 1 237 ? 8.047 -11.039 -0.943 1 97.94 237 PRO A N 1
ATOM 1780 C CA . PRO A 1 237 ? 7.633 -12.367 -0.473 1 97.94 237 PRO A CA 1
ATOM 1781 C C . PRO A 1 237 ? 6.953 -12.32 0.896 1 97.94 237 PRO A C 1
ATOM 1783 O O . PRO A 1 237 ? 7.375 -11.555 1.771 1 97.94 237 PRO A O 1
ATOM 1786 N N . SER A 1 238 ? 5.891 -12.984 1.015 1 97.94 238 SER A N 1
ATOM 1787 C CA . SER A 1 238 ? 5.141 -13.141 2.258 1 97.94 238 SER A CA 1
ATOM 1788 C C . SER A 1 238 ? 4.504 -11.82 2.686 1 97.94 238 SER A C 1
ATOM 1790 O O . SER A 1 238 ? 4.16 -11.648 3.855 1 97.94 238 SER A O 1
ATOM 1792 N N . SER A 1 239 ? 4.43 -10.844 1.801 1 97.75 239 SER A N 1
ATOM 1793 C CA . SER A 1 239 ? 3.705 -9.602 2.068 1 97.75 239 SER A CA 1
ATOM 1794 C C . SER A 1 239 ? 2.227 -9.742 1.717 1 97.75 239 SER A C 1
ATOM 1796 O O . SER A 1 239 ? 1.824 -10.719 1.082 1 97.75 239 SER A O 1
ATOM 1798 N N . TRP A 1 240 ? 1.416 -8.812 2.18 1 98.31 240 TRP A N 1
ATOM 1799 C CA . TRP A 1 240 ? 0.016 -8.805 1.768 1 98.31 240 TRP A CA 1
ATOM 1800 C C . TRP A 1 240 ? -0.442 -7.387 1.44 1 98.31 240 TRP A C 1
ATOM 1802 O O . TRP A 1 240 ? 0.141 -6.41 1.922 1 98.31 240 TRP A O 1
ATOM 1812 N N . SER A 1 241 ? -1.301 -7.285 0.563 1 98.69 241 SER A N 1
ATOM 1813 C CA . SER A 1 241 ? -2.037 -6.074 0.218 1 98.69 241 SER A CA 1
ATOM 1814 C C . SER A 1 241 ? -3.535 -6.258 0.438 1 98.69 241 SER A C 1
ATOM 1816 O O . SER A 1 241 ? -4.094 -7.301 0.1 1 98.69 241 SER A O 1
ATOM 1818 N N . GLU A 1 242 ? -4.145 -5.277 1.034 1 98.25 242 GLU A N 1
ATOM 1819 C CA . GLU A 1 242 ? -5.555 -5.363 1.396 1 98.25 242 GLU A CA 1
ATOM 1820 C C . GLU A 1 242 ? -6.41 -4.484 0.486 1 98.25 242 GLU A C 1
ATOM 1822 O O . GLU A 1 242 ? -6.078 -3.324 0.241 1 98.25 242 GLU A O 1
ATOM 1827 N N . LEU A 1 243 ? -7.465 -5.074 -0.016 1 97.88 243 LEU A N 1
ATOM 1828 C CA . LEU A 1 243 ? -8.484 -4.391 -0.807 1 97.88 243 LEU A CA 1
ATOM 1829 C C . LEU A 1 243 ? -9.836 -4.426 -0.102 1 97.88 243 LEU A C 1
ATOM 1831 O O . LEU A 1 243 ? -10.125 -5.367 0.642 1 97.88 243 LEU A O 1
ATOM 1835 N N . ALA A 1 244 ? -10.633 -3.42 -0.3 1 96.25 244 ALA A N 1
ATOM 1836 C CA . ALA A 1 244 ? -12.031 -3.389 0.125 1 96.25 244 ALA A CA 1
ATOM 1837 C C . ALA A 1 244 ? -12.961 -3.152 -1.062 1 96.25 244 ALA A C 1
ATOM 1839 O O . ALA A 1 244 ? -12.773 -2.199 -1.824 1 96.25 244 ALA A O 1
ATOM 1840 N N . PHE A 1 245 ? -13.898 -4.051 -1.183 1 94.12 245 PHE A N 1
ATOM 1841 C CA . PHE A 1 245 ? -14.836 -3.973 -2.301 1 94.12 245 PHE A CA 1
ATOM 1842 C C . PHE A 1 245 ? -16.266 -3.809 -1.803 1 94.12 245 PHE A C 1
ATOM 1844 O O . PHE A 1 245 ? -16.625 -4.352 -0.758 1 94.12 245 PHE A O 1
ATOM 1851 N N . TRP A 1 246 ? -17.031 -3.045 -2.414 1 88.56 246 TRP A N 1
ATOM 1852 C CA . TRP A 1 246 ? -18.484 -2.939 -2.295 1 88.56 246 TRP A CA 1
ATOM 1853 C C . TRP A 1 246 ? -19.141 -2.887 -3.672 1 88.56 246 TRP A C 1
ATOM 1855 O O . TRP A 1 246 ? -18.453 -2.713 -4.684 1 88.56 246 TRP A O 1
ATOM 1865 N N . PRO A 1 247 ? -20.391 -3.256 -3.684 1 82.62 247 PRO A N 1
ATOM 1866 C CA . PRO A 1 247 ? -21.047 -3.207 -4.996 1 82.62 247 PRO A CA 1
ATOM 1867 C C . PRO A 1 247 ? -20.812 -1.882 -5.719 1 82.62 247 PRO A C 1
ATOM 1869 O O . PRO A 1 247 ? -21.156 -0.82 -5.191 1 82.62 247 PRO A O 1
ATOM 1872 N N . GLY A 1 248 ? -20.156 -1.938 -6.809 1 78.62 248 GLY A N 1
ATOM 1873 C CA . GLY A 1 248 ? -19.953 -0.759 -7.637 1 78.62 248 GLY A CA 1
ATOM 1874 C C . GLY A 1 248 ? -18.656 -0.039 -7.359 1 78.62 248 GLY A C 1
ATOM 1875 O O . GLY A 1 248 ? -18.359 0.979 -7.988 1 78.62 248 GLY A O 1
ATOM 1876 N N . GLY A 1 249 ? -17.922 -0.65 -6.332 1 84.62 249 GLY A N 1
ATOM 1877 C CA . GLY A 1 249 ? -16.703 0.081 -6.059 1 84.62 249 GLY A CA 1
ATOM 1878 C C . GLY A 1 249 ? -15.711 -0.703 -5.215 1 84.62 249 GLY A C 1
ATOM 1879 O O . GLY A 1 249 ? -15.992 -1.835 -4.812 1 84.62 249 GLY A O 1
ATOM 1880 N N . GLY A 1 250 ? -14.57 -0.058 -5.117 1 91 250 GLY A N 1
ATOM 1881 C CA . GLY A 1 250 ? -13.516 -0.622 -4.285 1 91 250 GLY A CA 1
ATOM 1882 C C . GLY A 1 250 ? -12.359 0.332 -4.062 1 91 250 GLY A C 1
ATOM 1883 O O . GLY A 1 250 ? -12.305 1.403 -4.672 1 91 250 GLY A O 1
ATOM 1884 N N . ARG A 1 251 ? -11.516 -0.082 -3.131 1 94.44 251 ARG A N 1
ATOM 1885 C CA . ARG A 1 251 ? -10.336 0.727 -2.844 1 94.44 251 ARG A CA 1
ATOM 1886 C C . ARG A 1 251 ? -9.18 -0.143 -2.361 1 94.44 251 ARG A C 1
ATOM 1888 O O . ARG A 1 251 ? -9.383 -1.303 -1.993 1 94.44 251 ARG A O 1
ATOM 1895 N N . VAL A 1 252 ? -8.047 0.429 -2.48 1 97.81 252 VAL A N 1
ATOM 1896 C CA . VAL A 1 252 ? -6.832 -0.172 -1.934 1 97.81 252 VAL A CA 1
ATOM 1897 C C . VAL A 1 252 ? -6.629 0.299 -0.496 1 97.81 252 VAL A C 1
ATOM 1899 O O . VAL A 1 252 ? -6.438 1.492 -0.248 1 97.81 252 VAL A O 1
ATOM 1902 N N . VAL A 1 253 ? -6.652 -0.622 0.4 1 97.94 253 VAL A N 1
ATOM 1903 C CA . VAL A 1 253 ? -6.504 -0.302 1.815 1 97.94 253 VAL A CA 1
ATOM 1904 C C . VAL A 1 253 ? -5.023 -0.262 2.184 1 97.94 253 VAL A C 1
ATOM 1906 O O . VAL A 1 253 ? -4.574 0.647 2.887 1 97.94 253 VAL A O 1
ATOM 1909 N N . SER A 1 254 ? -4.309 -1.212 1.722 1 98.31 254 SER A N 1
ATOM 1910 C CA . SER A 1 254 ? -2.867 -1.251 1.948 1 98.31 254 SER A CA 1
ATOM 1911 C C . SER A 1 254 ? -2.15 -1.989 0.823 1 98.31 254 SER A C 1
ATOM 1913 O O . SER A 1 254 ? -2.762 -2.785 0.107 1 98.31 254 SER A O 1
ATOM 1915 N N . ILE A 1 255 ? -0.948 -1.645 0.623 1 98.62 255 ILE A N 1
ATOM 1916 C CA . ILE A 1 255 ? -0.09 -2.338 -0.332 1 98.62 255 ILE A CA 1
ATOM 1917 C C . ILE A 1 255 ? 1.184 -2.809 0.366 1 98.62 255 ILE A C 1
ATOM 1919 O O . ILE A 1 255 ? 1.83 -2.035 1.077 1 98.62 255 ILE A O 1
ATOM 1923 N N . ASN A 1 256 ? 1.519 -4.121 0.209 1 98.38 256 ASN A N 1
ATOM 1924 C CA . ASN A 1 256 ? 2.811 -4.699 0.562 1 98.38 256 ASN A CA 1
ATOM 1925 C C . ASN A 1 256 ? 3.09 -4.578 2.057 1 98.38 256 ASN A C 1
ATOM 1927 O O . ASN A 1 256 ? 4.203 -4.234 2.459 1 98.38 256 ASN A O 1
ATOM 1931 N N . GLU A 1 257 ? 2.092 -4.836 2.877 1 96.69 257 GLU A N 1
ATOM 1932 C CA . GLU A 1 257 ? 2.342 -4.973 4.309 1 96.69 257 GLU A CA 1
ATOM 1933 C C . GLU A 1 257 ? 3.221 -6.184 4.602 1 96.69 257 GLU A C 1
ATOM 1935 O O . GLU A 1 257 ? 3.061 -7.238 3.984 1 96.69 257 GLU A O 1
ATOM 1940 N N . ARG A 1 258 ? 4.105 -6.035 5.551 1 93.06 258 ARG A N 1
ATOM 1941 C CA . ARG A 1 258 ? 5.055 -7.098 5.863 1 93.06 258 ARG A CA 1
ATOM 1942 C C . ARG A 1 258 ? 5.074 -7.387 7.363 1 93.06 258 ARG A C 1
ATOM 1944 O O . ARG A 1 258 ? 4.977 -6.469 8.18 1 93.06 258 ARG A O 1
ATOM 1951 N N . ALA A 1 259 ? 5.141 -8.648 7.598 1 86.69 259 ALA A N 1
ATOM 1952 C CA . ALA A 1 259 ? 5.32 -9.039 8.992 1 86.69 259 ALA A CA 1
ATOM 1953 C C . ALA A 1 259 ? 6.785 -8.922 9.414 1 86.69 259 ALA A C 1
ATOM 1955 O O . ALA A 1 259 ? 7.684 -9.164 8.602 1 86.69 259 ALA A O 1
ATOM 1956 N N . SER A 1 260 ? 7.074 -8.125 10.445 1 68.12 260 SER A N 1
ATOM 1957 C CA . SER A 1 260 ? 8.445 -8.141 10.945 1 68.12 260 SER A CA 1
ATOM 1958 C C . SER A 1 260 ? 8.805 -9.508 11.523 1 68.12 260 SER A C 1
ATOM 1960 O O . SER A 1 260 ? 8.031 -10.086 12.289 1 68.12 260 SER A O 1
ATOM 1962 N N . PRO A 1 261 ? 9.914 -10.141 10.961 1 55.09 261 PRO A N 1
ATOM 1963 C CA . PRO A 1 261 ? 10.266 -11.375 11.664 1 55.09 261 PRO A CA 1
ATOM 1964 C C . PRO A 1 261 ? 10.547 -11.141 13.148 1 55.09 261 PRO A C 1
ATOM 1966 O O . PRO A 1 261 ? 10.883 -10.023 13.555 1 55.09 261 PRO A O 1
ATOM 1969 N N . MET B 1 1 ? 19.781 5.539 -3.746 1 88 1 MET B N 1
ATOM 1970 C CA . MET B 1 1 ? 18.359 5.352 -3.412 1 88 1 MET B CA 1
ATOM 1971 C C . MET B 1 1 ? 18.078 5.844 -2 1 88 1 MET B C 1
ATOM 1973 O O . MET B 1 1 ? 18.906 5.723 -1.107 1 88 1 MET B O 1
ATOM 1977 N N . ARG B 1 2 ? 16.953 6.566 -1.864 1 93.69 2 ARG B N 1
ATOM 1978 C CA . ARG B 1 2 ? 16.531 7.012 -0.539 1 93.69 2 ARG B CA 1
ATOM 1979 C C . ARG B 1 2 ? 15.125 6.508 -0.212 1 93.69 2 ARG B C 1
ATOM 1981 O O . ARG B 1 2 ? 14.211 6.648 -1.021 1 93.69 2 ARG B O 1
ATOM 1988 N N . ARG B 1 3 ? 15.023 5.953 0.953 1 96.12 3 ARG B N 1
ATOM 1989 C CA . ARG B 1 3 ? 13.719 5.543 1.475 1 96.12 3 ARG B CA 1
ATOM 1990 C C . ARG B 1 3 ? 13.031 6.695 2.193 1 96.12 3 ARG B C 1
ATOM 1992 O O . ARG B 1 3 ? 13.656 7.414 2.977 1 96.12 3 ARG B O 1
ATOM 1999 N N . VAL B 1 4 ? 11.852 6.887 1.878 1 97.38 4 VAL B N 1
ATOM 2000 C CA . VAL B 1 4 ? 11.055 7.918 2.535 1 97.38 4 VAL B CA 1
ATOM 2001 C C . VAL B 1 4 ? 9.773 7.305 3.09 1 97.38 4 VAL B C 1
ATOM 2003 O O . VAL B 1 4 ? 9.07 6.582 2.385 1 97.38 4 VAL B O 1
ATOM 2006 N N . PHE B 1 5 ? 9.492 7.566 4.355 1 98.38 5 PHE B N 1
ATOM 2007 C CA . PHE B 1 5 ? 8.297 7.062 5.02 1 98.38 5 PHE B CA 1
ATOM 2008 C C . PHE B 1 5 ? 7.312 8.188 5.293 1 98.38 5 PHE B C 1
ATOM 2010 O O . PHE B 1 5 ? 7.664 9.188 5.926 1 98.38 5 PHE B O 1
ATOM 2017 N N . LEU B 1 6 ? 6.137 8.086 4.746 1 98.88 6 LEU B N 1
ATOM 2018 C CA . LEU B 1 6 ? 5.043 9 5.039 1 98.88 6 LEU B CA 1
ATOM 2019 C C . LEU B 1 6 ? 4.176 8.469 6.176 1 98.88 6 LEU B C 1
ATOM 2021 O O . LEU B 1 6 ? 3.518 7.434 6.027 1 98.88 6 LEU B O 1
ATOM 2025 N N . VAL B 1 7 ? 4.137 9.172 7.273 1 98.88 7 VAL B N 1
ATOM 2026 C CA . VAL B 1 7 ? 3.408 8.742 8.461 1 98.88 7 VAL B CA 1
ATOM 2027 C C . VAL B 1 7 ? 2.236 9.688 8.719 1 98.88 7 VAL B C 1
ATOM 2029 O O . VAL B 1 7 ? 2.418 10.906 8.789 1 98.88 7 VAL B O 1
ATOM 2032 N N . ARG B 1 8 ? 1.073 9.141 8.828 1 98.94 8 ARG B N 1
ATOM 2033 C CA . ARG B 1 8 ? -0.026 9.977 9.305 1 98.94 8 ARG B CA 1
ATOM 2034 C C . ARG B 1 8 ? 0.024 10.141 10.82 1 98.94 8 ARG B C 1
ATOM 2036 O O . ARG B 1 8 ? 0.357 9.195 11.539 1 98.94 8 ARG B O 1
ATOM 2043 N N . HIS B 1 9 ? -0.381 11.227 11.25 1 98.88 9 HIS B N 1
ATOM 2044 C CA . HIS B 1 9 ? -0.47 11.398 12.695 1 98.88 9 HIS B CA 1
ATOM 2045 C C . HIS B 1 9 ? -1.415 10.383 13.312 1 98.88 9 HIS B C 1
ATOM 2047 O O . HIS B 1 9 ? -2.318 9.875 12.641 1 98.88 9 HIS B O 1
ATOM 2053 N N . ALA B 1 10 ? -1.213 10.133 14.617 1 98.62 10 ALA B N 1
ATOM 2054 C CA . ALA B 1 10 ? -2.043 9.211 15.383 1 98.62 10 ALA B CA 1
ATOM 2055 C C . ALA B 1 10 ? -3.373 9.852 15.766 1 98.62 10 ALA B C 1
ATOM 2057 O O . ALA B 1 10 ? -3.617 11.023 15.453 1 98.62 10 ALA B O 1
ATOM 2058 N N . SER B 1 11 ? -4.191 9.094 16.469 1 98.12 11 SER B N 1
ATOM 2059 C CA . SER B 1 11 ? -5.578 9.484 16.703 1 98.12 11 SER B CA 1
ATOM 2060 C C . SER B 1 11 ? -5.668 10.586 17.75 1 98.12 11 SER B C 1
ATOM 2062 O O . SER B 1 11 ? -4.844 10.656 18.672 1 98.12 11 SER B O 1
ATOM 2064 N N . HIS B 1 12 ? -6.582 11.453 17.578 1 98.25 12 HIS B N 1
ATOM 2065 C CA . HIS B 1 12 ? -7.031 12.43 18.562 1 98.25 12 HIS B CA 1
ATOM 2066 C C . HIS B 1 12 ? -8.547 12.398 18.719 1 98.25 12 HIS B C 1
ATOM 2068 O O . HIS B 1 12 ? -9.25 11.797 17.906 1 98.25 12 HIS B O 1
ATOM 2074 N N . ASP B 1 13 ? -9.039 13.023 19.641 1 96.69 13 ASP B N 1
ATOM 2075 C CA . ASP B 1 13 ? -10.43 12.836 20.047 1 96.69 13 ASP B CA 1
ATOM 2076 C C . ASP B 1 13 ? -11.391 13.469 19.047 1 96.69 13 ASP B C 1
ATOM 2078 O O . ASP B 1 13 ? -12.578 13.156 19.031 1 96.69 13 ASP B O 1
ATOM 2082 N N . ARG B 1 14 ? -10.945 14.32 18.203 1 96.56 14 ARG B N 1
ATOM 2083 C CA . ARG B 1 14 ? -11.812 15 17.25 1 96.56 14 ARG B CA 1
ATOM 2084 C C . ARG B 1 14 ? -11.828 14.273 15.906 1 96.56 14 ARG B C 1
ATOM 2086 O O . ARG B 1 14 ? -12.562 14.664 14.992 1 96.56 14 ARG B O 1
ATOM 2093 N N . LEU B 1 15 ? -10.969 13.305 15.75 1 95.88 15 LEU B N 1
ATOM 2094 C CA . LEU B 1 15 ? -10.867 12.578 14.492 1 95.88 15 LEU B CA 1
ATOM 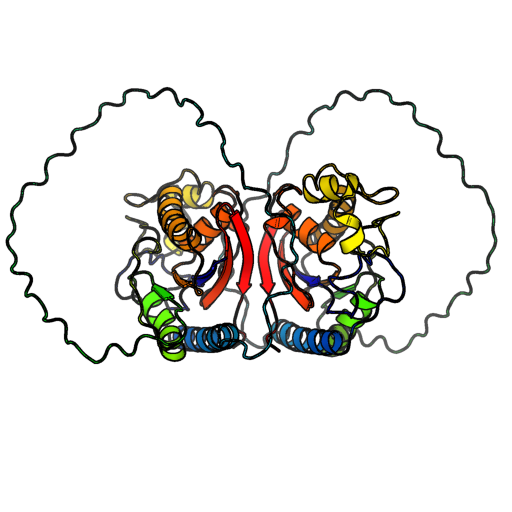2095 C C . LEU B 1 15 ? -12.219 12.016 14.07 1 95.88 15 LEU B C 1
ATOM 2097 O O . LEU B 1 15 ? -12.906 11.375 14.867 1 95.88 15 LEU B O 1
ATOM 2101 N N . GLY B 1 16 ? -12.617 12.25 12.852 1 92.38 16 GLY B N 1
ATOM 2102 C CA . GLY B 1 16 ? -13.867 11.734 12.32 1 92.38 16 GLY B CA 1
ATOM 2103 C C . GLY B 1 16 ? -15.07 12.578 12.703 1 92.38 16 GLY B C 1
ATOM 2104 O O . GLY B 1 16 ? -16.172 12.359 12.203 1 92.38 16 GLY B O 1
ATOM 2105 N N . LYS B 1 17 ? -14.883 13.547 13.555 1 95.06 17 LYS B N 1
ATOM 2106 C CA . LYS B 1 17 ? -15.992 14.359 14.047 1 95.06 17 LYS B CA 1
ATOM 2107 C C . LYS B 1 17 ? -15.875 15.797 13.547 1 95.06 17 LYS B C 1
ATOM 2109 O O . LYS B 1 17 ? -16.875 16.391 13.141 1 95.06 17 LYS B O 1
ATOM 2114 N N . VAL B 1 18 ? -14.688 16.297 13.609 1 96.56 18 VAL B N 1
ATOM 2115 C CA . V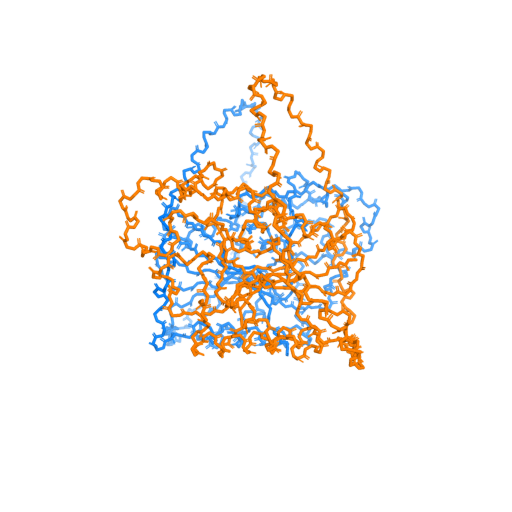AL B 1 18 ? -14.422 17.703 13.273 1 96.56 18 VAL B CA 1
ATOM 2116 C C . VAL B 1 18 ? -13.336 17.781 12.203 1 96.56 18 VAL B C 1
ATOM 2118 O O . VAL B 1 18 ? -12.336 17.047 12.273 1 96.56 18 VAL B O 1
ATOM 2121 N N . LEU B 1 19 ? -13.57 18.609 11.203 1 96.94 19 LEU B N 1
ATOM 2122 C CA . LEU B 1 19 ? -12.508 18.938 10.258 1 96.94 19 LEU B CA 1
ATOM 2123 C C . LEU B 1 19 ? -11.492 19.891 10.883 1 96.94 19 LEU B C 1
ATOM 2125 O O . LEU B 1 19 ? -11.648 21.109 10.789 1 96.94 19 LEU B O 1
ATOM 2129 N N . CYS B 1 20 ? -10.461 19.359 11.391 1 97.5 20 CYS B N 1
ATOM 2130 C CA . CYS B 1 20 ? -9.539 20.172 12.18 1 97.5 20 CYS B CA 1
ATOM 2131 C C . CYS B 1 20 ? -8.633 21 11.266 1 97.5 20 CYS B C 1
ATOM 2133 O O . CYS B 1 20 ? -8.266 22.125 11.602 1 97.5 20 CYS B O 1
ATOM 2135 N N . GLY B 1 21 ? -8.242 20.422 10.148 1 96.88 21 GLY B N 1
ATOM 2136 C CA . GLY B 1 21 ? -7.289 21.141 9.312 1 96.88 21 GLY B CA 1
ATOM 2137 C C . GLY B 1 21 ? -6.07 21.625 10.07 1 96.88 21 GLY B C 1
ATOM 2138 O O . GLY B 1 21 ? -5.398 20.828 10.742 1 96.88 21 GLY B O 1
ATOM 2139 N N . ARG B 1 22 ? -5.844 22.938 10.07 1 97.81 22 ARG B N 1
ATOM 2140 C CA . ARG B 1 22 ? -4.688 23.531 10.742 1 97.81 22 ARG B CA 1
ATOM 2141 C C . ARG B 1 22 ? -5.086 24.172 12.055 1 97.81 22 ARG B C 1
ATOM 2143 O O . ARG B 1 22 ? -4.438 25.125 12.516 1 97.81 22 ARG B O 1
ATOM 2150 N N . MET B 1 23 ? -6.227 23.688 12.672 1 96.06 23 MET B N 1
ATOM 2151 C CA . MET B 1 23 ? -6.617 24.141 14 1 96.06 23 MET B CA 1
ATOM 2152 C C . MET B 1 23 ? -5.477 23.938 15 1 96.06 23 MET B C 1
ATOM 2154 O O . MET B 1 23 ? -4.863 22.875 15.039 1 96.06 23 MET B O 1
ATOM 2158 N N . PRO B 1 24 ? -5.211 24.984 15.695 1 94.19 24 PRO B N 1
ATOM 2159 C CA . PRO B 1 24 ? -4.117 24.844 16.656 1 94.19 24 PRO B CA 1
ATOM 2160 C C . PRO B 1 24 ? -4.477 23.922 17.828 1 94.19 24 PRO B C 1
ATOM 2162 O O . PRO B 1 24 ? -5.656 23.766 18.156 1 94.19 24 PRO B O 1
ATOM 2165 N N . ASP B 1 25 ? -3.576 23.266 18.406 1 94.44 25 ASP B N 1
ATOM 2166 C CA . ASP B 1 25 ? -3.584 22.578 19.688 1 94.44 25 ASP B CA 1
ATOM 2167 C C . ASP B 1 25 ? -4.484 21.359 19.656 1 94.44 25 ASP B C 1
ATOM 2169 O O . ASP B 1 25 ? -5.211 21.078 20.609 1 94.44 25 ASP B O 1
ATOM 2173 N N . VAL B 1 26 ? -4.641 20.766 18.547 1 98.19 26 VAL B N 1
ATOM 2174 C CA . VAL B 1 26 ? -5.25 19.438 18.5 1 98.19 26 VAL B CA 1
ATOM 2175 C C . VAL B 1 26 ? -4.219 18.391 18.891 1 98.19 26 VAL B C 1
ATOM 2177 O O . VAL B 1 26 ? -3.334 18.047 18.094 1 98.19 26 VAL B O 1
ATOM 2180 N N . SER B 1 27 ? -4.379 17.906 20.094 1 98.62 27 SER B N 1
ATOM 2181 C CA . SER B 1 27 ? -3.426 16.953 20.656 1 98.62 27 SER B CA 1
ATOM 2182 C C . SER B 1 27 ? -3.916 15.523 20.516 1 98.62 27 SER B C 1
ATOM 2184 O O . SER B 1 27 ? -5.121 15.281 20.406 1 98.62 27 SER B O 1
ATOM 2186 N N . LEU B 1 28 ? -2.994 14.578 20.562 1 98.75 28 LEU B N 1
ATOM 2187 C CA . LEU B 1 28 ? -3.336 13.164 20.484 1 98.75 28 LEU B CA 1
ATOM 2188 C C . LEU B 1 28 ? -4.203 12.75 21.672 1 98.75 28 LEU B C 1
ATOM 2190 O O . LEU B 1 28 ? -4.031 13.266 22.781 1 98.75 28 LEU B O 1
ATOM 2194 N N . SER B 1 29 ? -5.105 11.82 21.5 1 98.31 29 SER B N 1
ATOM 2195 C CA . SER B 1 29 ? -5.805 11.141 22.578 1 98.31 29 SER B CA 1
ATOM 2196 C C . SER B 1 29 ? -4.902 10.125 23.266 1 98.31 29 SER B C 1
ATOM 2198 O O . SER B 1 29 ? -3.768 9.906 22.844 1 98.31 29 SER B O 1
ATOM 2200 N N . ALA B 1 30 ? -5.406 9.539 24.328 1 97.88 30 ALA B N 1
ATOM 2201 C CA . ALA B 1 30 ? -4.676 8.445 24.953 1 97.88 30 ALA B CA 1
ATOM 2202 C C . ALA B 1 30 ? -4.434 7.305 23.969 1 97.88 30 ALA B C 1
ATOM 2204 O O . ALA B 1 30 ? -3.328 6.758 23.906 1 97.88 30 ALA B O 1
ATOM 2205 N N . GLN B 1 31 ? -5.43 7.031 23.234 1 96.5 31 GLN B N 1
ATOM 2206 C CA . GLN B 1 31 ? -5.297 6.02 22.188 1 96.5 31 GLN B CA 1
ATOM 2207 C C . GLN B 1 31 ? -4.254 6.43 21.156 1 96.5 31 GLN B C 1
ATOM 2209 O O . GLN B 1 31 ? -3.459 5.602 20.703 1 96.5 31 GLN B O 1
ATOM 2214 N N . GLY B 1 32 ? -4.312 7.66 20.781 1 98.12 32 GLY B N 1
ATOM 2215 C CA . GLY B 1 32 ? -3.357 8.172 19.812 1 98.12 32 GLY B CA 1
ATOM 2216 C C . GLY B 1 32 ? -1.918 8.062 20.281 1 98.12 32 GLY B C 1
ATOM 2217 O O . GLY B 1 32 ? -1.027 7.742 19.484 1 98.12 32 GLY B O 1
ATOM 2218 N N . ARG B 1 33 ? -1.711 8.312 21.516 1 98.44 33 ARG B N 1
ATOM 2219 C CA . ARG B 1 33 ? -0.365 8.203 22.078 1 98.44 33 ARG B CA 1
ATOM 2220 C C . ARG B 1 33 ? 0.109 6.75 22.062 1 98.44 33 ARG B C 1
ATOM 2222 O O . ARG B 1 33 ? 1.274 6.477 21.766 1 98.44 33 ARG B O 1
ATOM 2229 N N . ALA B 1 34 ? -0.786 5.867 22.375 1 97.69 34 ALA B N 1
ATOM 2230 C CA . ALA B 1 34 ? -0.452 4.445 22.328 1 97.69 34 ALA B CA 1
ATOM 2231 C C . ALA B 1 34 ? -0.137 4.012 20.891 1 97.69 34 ALA B C 1
ATOM 2233 O O . ALA B 1 34 ? 0.802 3.246 20.656 1 97.69 34 ALA B O 1
ATOM 2234 N N . GLU B 1 35 ? -0.917 4.508 19.984 1 97.25 35 GLU B N 1
ATOM 2235 C CA . GLU B 1 35 ? -0.696 4.227 18.562 1 97.25 35 GLU B CA 1
ATOM 2236 C C . GLU B 1 35 ? 0.67 4.73 18.109 1 97.25 35 GLU B C 1
ATOM 2238 O O . GLU B 1 35 ? 1.402 4.02 17.422 1 97.25 35 GLU B O 1
ATOM 2243 N N . ALA B 1 36 ? 0.967 5.941 18.469 1 98.44 36 ALA B N 1
ATOM 2244 C CA . ALA B 1 36 ? 2.236 6.555 18.094 1 98.44 36 ALA B CA 1
ATOM 2245 C C . ALA B 1 36 ? 3.418 5.758 18.641 1 98.44 36 ALA B C 1
ATOM 2247 O O . ALA B 1 36 ? 4.41 5.551 17.938 1 98.44 36 ALA B O 1
ATOM 2248 N N . GLU B 1 37 ? 3.297 5.316 19.812 1 98.06 37 GLU B N 1
ATOM 2249 C CA . GLU B 1 37 ? 4.348 4.52 20.438 1 98.06 37 GLU B CA 1
ATOM 2250 C C . GLU B 1 37 ? 4.531 3.188 19.719 1 98.06 37 GLU B C 1
ATOM 2252 O O . GLU B 1 37 ? 5.66 2.762 19.469 1 98.06 37 GLU B O 1
ATOM 2257 N N . ALA B 1 38 ? 3.434 2.529 19.438 1 96.06 38 ALA B N 1
ATOM 2258 C CA . ALA B 1 38 ? 3.488 1.249 18.734 1 96.06 38 ALA B CA 1
ATOM 2259 C C . ALA B 1 38 ? 4.129 1.403 17.359 1 96.06 38 ALA B C 1
ATOM 2261 O O . ALA B 1 38 ? 4.992 0.612 16.969 1 96.06 38 ALA B O 1
ATOM 2262 N N . MET B 1 39 ? 3.672 2.379 16.688 1 96.62 39 MET B N 1
ATOM 2263 C CA . MET B 1 39 ? 4.223 2.666 15.367 1 96.62 39 MET B CA 1
ATOM 2264 C C . MET B 1 39 ? 5.715 2.963 15.453 1 96.62 39 MET B C 1
ATOM 2266 O O . MET B 1 39 ? 6.5 2.453 14.648 1 96.62 39 MET B O 1
ATOM 2270 N N . ALA B 1 40 ? 6.105 3.791 16.406 1 97.31 40 ALA B N 1
ATOM 2271 C CA . ALA B 1 40 ? 7.508 4.148 16.594 1 97.31 40 ALA B CA 1
ATOM 2272 C C . ALA B 1 40 ? 8.359 2.906 16.844 1 97.31 40 ALA B C 1
ATOM 2274 O O . ALA B 1 40 ? 9.461 2.781 16.297 1 97.31 40 ALA B O 1
ATOM 2275 N N . THR B 1 41 ? 7.895 2.014 17.578 1 95.06 41 THR B N 1
ATOM 2276 C CA . THR B 1 41 ? 8.625 0.798 17.922 1 95.06 41 THR B CA 1
ATOM 2277 C C . THR B 1 41 ? 8.852 -0.061 16.688 1 95.06 41 THR B C 1
ATOM 2279 O O . THR B 1 41 ? 9.969 -0.516 16.438 1 95.06 41 THR B O 1
ATOM 2282 N N . VAL B 1 42 ? 7.82 -0.228 15.938 1 92.81 42 VAL B N 1
ATOM 2283 C CA . VAL B 1 42 ? 7.914 -1.082 14.758 1 92.81 42 VAL B CA 1
ATOM 2284 C C . VAL B 1 42 ? 8.828 -0.435 13.719 1 92.81 42 VAL B C 1
ATOM 2286 O O . VAL B 1 42 ? 9.719 -1.09 13.18 1 92.81 42 VAL B O 1
ATOM 2289 N N . LEU B 1 43 ? 8.625 0.825 13.43 1 93.31 43 LEU B N 1
ATOM 2290 C CA . LEU B 1 43 ? 9.391 1.512 12.398 1 93.31 43 LEU B CA 1
ATOM 2291 C C . LEU B 1 43 ? 10.859 1.631 12.797 1 93.31 43 LEU B C 1
ATOM 2293 O O . LEU B 1 43 ? 11.75 1.488 11.961 1 93.31 43 LEU B O 1
ATOM 2297 N N . ALA B 1 44 ? 11.148 1.894 14.094 1 93.44 44 ALA B N 1
ATOM 2298 C CA . ALA B 1 44 ? 12.523 1.981 14.562 1 93.44 44 ALA B CA 1
ATOM 2299 C C . ALA B 1 44 ? 13.25 0.648 14.391 1 93.44 44 ALA B C 1
ATOM 2301 O O . ALA B 1 44 ? 14.43 0.614 14.031 1 93.44 44 ALA B O 1
ATOM 2302 N N . ARG B 1 45 ? 12.57 -0.416 14.672 1 89.81 45 ARG B N 1
ATOM 2303 C CA . ARG B 1 45 ? 13.156 -1.741 14.5 1 89.81 45 ARG B CA 1
ATOM 2304 C C . ARG B 1 45 ? 13.477 -2.012 13.031 1 89.81 45 ARG B C 1
ATOM 2306 O O . ARG B 1 45 ? 14.516 -2.59 12.719 1 89.81 45 ARG B O 1
ATOM 2313 N N . ARG B 1 46 ? 12.602 -1.611 12.258 1 87.56 46 ARG B N 1
ATOM 2314 C CA . ARG B 1 46 ? 12.766 -1.82 10.82 1 87.56 46 ARG B CA 1
ATOM 2315 C C . ARG B 1 46 ? 13.945 -1.011 10.281 1 87.56 46 ARG B C 1
ATOM 2317 O O . ARG B 1 46 ? 14.578 -1.404 9.305 1 87.56 46 ARG B O 1
ATOM 2324 N N . LEU B 1 47 ? 14.156 0.098 10.805 1 89.5 47 LEU B N 1
ATOM 2325 C CA . LEU B 1 47 ? 15.18 1.016 10.312 1 89.5 47 LEU B CA 1
ATOM 2326 C C . LEU B 1 47 ? 16.516 0.766 11.008 1 89.5 47 LEU B C 1
ATOM 2328 O O . LEU B 1 47 ? 17.531 1.354 10.641 1 89.5 47 LEU B O 1
ATOM 2332 N N . ALA B 1 48 ? 16.453 0.047 12.062 1 77.06 48 ALA B N 1
ATOM 2333 C CA . ALA B 1 48 ? 17.703 -0.282 12.742 1 77.06 48 ALA B CA 1
ATOM 2334 C C . ALA B 1 48 ? 18.688 -0.971 11.797 1 77.06 48 ALA B C 1
ATOM 2336 O O . ALA B 1 48 ? 18.281 -1.743 10.922 1 77.06 48 ALA B O 1
ATOM 2337 N N . PRO B 1 49 ? 19.781 -0.24 11.594 1 58.03 49 PRO B N 1
ATOM 2338 C CA . PRO B 1 49 ? 20.797 -0.834 10.711 1 58.03 49 PRO B CA 1
ATOM 2339 C C . PRO B 1 49 ? 20.781 -2.359 10.758 1 58.03 49 PRO B C 1
ATOM 2341 O O . PRO B 1 49 ? 20.547 -2.949 11.812 1 58.03 49 PRO B O 1
ATOM 2344 N N . ASP B 1 50 ? 20.109 -3.027 9.867 1 44.94 50 ASP B N 1
ATOM 2345 C CA . ASP B 1 50 ? 20.531 -4.422 9.906 1 44.94 50 ASP B CA 1
ATOM 2346 C C . ASP B 1 50 ? 21.984 -4.543 10.352 1 44.94 50 ASP B C 1
ATOM 2348 O O . ASP B 1 50 ? 22.859 -3.836 9.844 1 44.94 50 ASP B O 1
ATOM 2352 N N . LEU B 1 51 ? 22.578 -4.973 11.484 1 35.25 51 LEU B N 1
ATOM 2353 C CA . LEU B 1 51 ? 23.766 -5.781 11.289 1 35.25 51 LEU B CA 1
ATOM 2354 C C . LEU B 1 51 ? 23.781 -6.422 9.906 1 35.25 51 LEU B C 1
ATOM 2356 O O . LEU B 1 51 ? 24.781 -6.34 9.188 1 35.25 51 LEU B O 1
ATOM 2360 N N . HIS B 1 52 ? 23.359 -7.715 9.609 1 32.81 52 HIS B N 1
ATOM 2361 C CA . HIS B 1 52 ? 23.641 -8.555 8.445 1 32.81 52 HIS B CA 1
ATOM 2362 C C . HIS B 1 52 ? 22.766 -8.156 7.258 1 32.81 52 HIS B C 1
ATOM 2364 O O . HIS B 1 52 ? 22.953 -8.672 6.152 1 32.81 52 HIS B O 1
ATOM 2370 N N . THR B 1 53 ? 21.375 -7.906 7.359 1 34.72 53 THR B N 1
ATOM 2371 C CA . THR B 1 53 ? 20.656 -8.273 6.148 1 34.72 53 THR B CA 1
ATOM 2372 C C . THR B 1 53 ? 20.766 -7.176 5.094 1 34.72 53 THR B C 1
ATOM 2374 O O . THR B 1 53 ? 20.359 -6.039 5.332 1 34.72 53 THR B O 1
ATOM 2377 N N . SER B 1 54 ? 21.766 -7.031 4.344 1 31.95 54 SER B N 1
ATOM 2378 C CA . SER B 1 54 ? 21.969 -6.355 3.066 1 31.95 54 SER B CA 1
ATOM 2379 C C . SER B 1 54 ? 20.672 -6.324 2.254 1 31.95 54 SER B C 1
ATOM 2381 O O . SER B 1 54 ? 20.031 -7.359 2.057 1 31.95 54 SER B O 1
ATOM 2383 N N . SER B 1 55 ? 19.828 -5.395 2.277 1 36.59 55 SER B N 1
ATOM 2384 C CA . SER B 1 55 ? 18.719 -5.129 1.363 1 36.59 55 SER B CA 1
ATOM 2385 C C . SER B 1 55 ? 19.094 -5.48 -0.074 1 36.59 55 SER B C 1
ATOM 2387 O O . SER B 1 55 ? 18.812 -4.711 -0.997 1 36.59 55 SER B O 1
ATOM 2389 N N . THR B 1 56 ? 20.141 -6.109 -0.325 1 33 56 THR B N 1
ATOM 2390 C CA . THR B 1 56 ? 20.609 -6.312 -1.69 1 33 56 THR B CA 1
ATOM 2391 C C . THR B 1 56 ? 19.5 -6.91 -2.559 1 33 56 THR B C 1
ATOM 2393 O O . THR B 1 56 ? 19.703 -7.156 -3.75 1 33 56 THR B O 1
ATOM 2396 N N . GLU B 1 57 ? 18.484 -7.539 -1.959 1 35.03 57 GLU B N 1
ATOM 2397 C CA . GLU B 1 57 ? 17.75 -8.195 -3.035 1 35.03 57 GLU B CA 1
ATOM 2398 C C . GLU B 1 57 ? 16.891 -7.199 -3.805 1 35.03 57 GLU B C 1
ATOM 2400 O O . GLU B 1 57 ? 15.773 -6.879 -3.391 1 35.03 57 GLU B O 1
ATOM 2405 N N . GLN B 1 58 ? 17.438 -6.051 -4.164 1 35 58 GLN B N 1
ATOM 2406 C CA . GLN B 1 58 ? 16.828 -5.145 -5.129 1 35 58 GLN B CA 1
ATOM 2407 C C . GLN B 1 58 ? 16.312 -5.906 -6.348 1 35 58 GLN B C 1
ATOM 2409 O O . GLN B 1 58 ? 17.078 -6.617 -7.008 1 35 58 GLN B O 1
ATOM 2414 N N . ASP B 1 59 ? 15.188 -6.406 -6.27 1 37.66 59 ASP B N 1
ATOM 2415 C CA . ASP B 1 59 ? 14.656 -6.84 -7.559 1 37.66 59 ASP B CA 1
ATOM 2416 C C . ASP B 1 59 ? 15.008 -5.844 -8.664 1 37.66 59 ASP B C 1
ATOM 2418 O O . ASP B 1 59 ? 14.555 -4.699 -8.641 1 37.66 59 ASP B O 1
ATOM 2422 N N . ARG B 1 60 ? 16.234 -5.777 -9.117 1 33 60 ARG B N 1
ATOM 2423 C CA . ARG B 1 60 ? 16.766 -4.934 -10.188 1 33 60 ARG B CA 1
ATOM 2424 C C . ARG B 1 60 ? 15.828 -4.93 -11.391 1 33 60 ARG B C 1
ATOM 2426 O O . ARG B 1 60 ? 15.938 -5.785 -12.266 1 33 60 ARG B O 1
ATOM 2433 N N . ALA B 1 61 ? 14.617 -4.484 -11.281 1 36.38 61 ALA B N 1
ATOM 2434 C CA . ALA B 1 61 ? 14.039 -4.125 -12.57 1 36.38 61 ALA B CA 1
ATOM 2435 C C . ALA B 1 61 ? 14.742 -2.904 -13.164 1 36.38 61 ALA B C 1
ATOM 2437 O O . ALA B 1 61 ? 15.156 -2.006 -12.43 1 36.38 61 ALA B O 1
ATOM 2438 N N . PRO B 1 62 ? 15.227 -2.947 -14.414 1 30.23 62 PRO B N 1
ATOM 2439 C CA . PRO B 1 62 ? 15.836 -1.774 -15.047 1 30.23 62 PRO B CA 1
ATOM 2440 C C . PRO B 1 62 ? 15.023 -0.5 -14.828 1 30.23 62 PRO B C 1
ATOM 2442 O O . PRO B 1 62 ? 13.805 -0.561 -14.672 1 30.23 62 PRO B O 1
ATOM 2445 N N . LEU B 1 63 ? 15.656 0.531 -14.344 1 31.88 63 LEU B N 1
ATOM 2446 C CA . LEU B 1 63 ? 15.32 1.93 -14.102 1 31.88 63 LEU B CA 1
ATOM 2447 C C . LEU B 1 63 ? 14.57 2.525 -15.281 1 31.88 63 LEU B C 1
ATOM 2449 O O . LEU B 1 63 ? 15.141 2.699 -16.359 1 31.88 63 LEU B O 1
ATOM 2453 N N . LEU B 1 64 ? 13.414 2.154 -15.641 1 29.55 64 LEU B N 1
ATOM 2454 C CA . LEU B 1 64 ? 12.93 3.021 -16.703 1 29.55 64 LEU B CA 1
ATOM 2455 C C . LEU B 1 64 ? 12.742 4.449 -16.203 1 29.55 64 LEU B C 1
ATOM 2457 O O . LEU B 1 64 ? 12.141 4.668 -15.148 1 29.55 64 LEU B O 1
ATOM 2461 N N . VAL B 1 65 ? 13.57 5.332 -16.672 1 26.52 65 VAL B N 1
ATOM 2462 C CA . VAL B 1 65 ? 13.5 6.785 -16.531 1 26.52 65 VAL B CA 1
ATOM 2463 C C . VAL B 1 65 ? 12.07 7.262 -16.766 1 26.52 65 VAL B C 1
ATOM 2465 O O . VAL B 1 65 ? 11.453 6.93 -17.781 1 26.52 65 VAL B O 1
ATOM 2468 N N . LEU B 1 66 ? 11.398 7.559 -15.75 1 29.25 66 LEU B N 1
ATOM 2469 C CA . LEU B 1 66 ? 10.125 8.273 -15.828 1 29.25 66 LEU B CA 1
ATOM 2470 C C . LEU B 1 66 ? 10.211 9.414 -16.844 1 29.25 66 LEU B C 1
ATOM 2472 O O . LEU B 1 66 ? 10.867 10.422 -16.578 1 29.25 66 LEU B O 1
ATOM 2476 N N . ALA B 1 67 ? 10.352 9.188 -18.172 1 28.27 67 ALA B N 1
ATOM 2477 C CA . ALA B 1 67 ? 10.266 10.305 -19.109 1 28.27 67 ALA B CA 1
ATOM 2478 C C . ALA B 1 67 ? 8.938 11.047 -18.969 1 28.27 67 ALA B C 1
ATOM 2480 O O . ALA B 1 67 ? 7.898 10.57 -19.422 1 28.27 67 ALA B O 1
ATOM 2481 N N . GLY B 1 68 ? 8.539 11.492 -17.812 1 30.48 68 GLY B N 1
ATOM 2482 C CA . GLY B 1 68 ? 7.406 12.414 -17.844 1 30.48 68 GLY B CA 1
ATOM 2483 C C . GLY B 1 68 ? 7.633 13.617 -18.734 1 30.48 68 GLY B C 1
ATOM 2484 O O . GLY B 1 68 ? 7.664 14.75 -18.25 1 30.48 68 GLY B O 1
ATOM 2485 N N . ARG B 1 69 ? 8.43 13.648 -19.875 1 26.91 69 ARG B N 1
ATOM 2486 C CA . ARG B 1 69 ? 8.383 14.953 -20.516 1 26.91 69 ARG B CA 1
ATOM 2487 C C . ARG B 1 69 ? 6.988 15.25 -21.062 1 26.91 69 ARG B C 1
ATOM 2489 O O . ARG B 1 69 ? 6.637 14.82 -22.156 1 26.91 69 ARG B O 1
ATOM 2496 N N . ARG B 1 70 ? 5.914 15.094 -20.266 1 26.78 70 ARG B N 1
ATOM 2497 C CA . ARG B 1 70 ? 4.762 15.664 -20.969 1 26.78 70 ARG B CA 1
ATOM 2498 C C . ARG B 1 70 ? 5.066 17.078 -21.453 1 26.78 70 ARG B C 1
ATOM 2500 O O . ARG B 1 70 ? 5.688 17.859 -20.75 1 26.78 70 ARG B O 1
ATOM 2507 N N . GLU B 1 71 ? 5.129 17.219 -22.75 1 26.61 71 GLU B N 1
ATOM 2508 C CA . GLU B 1 71 ? 5.02 18.5 -23.453 1 26.61 71 GLU B CA 1
ATOM 2509 C C . GLU B 1 71 ? 3.906 19.359 -22.859 1 26.61 71 GLU B C 1
ATOM 2511 O O . GLU B 1 71 ? 2.846 18.844 -22.484 1 26.61 71 GLU B O 1
ATOM 2516 N N . GLU B 1 72 ? 4.25 20.484 -22.219 1 27.91 72 GLU B N 1
ATOM 2517 C CA . GLU B 1 72 ? 3.465 21.625 -21.734 1 27.91 72 GLU B CA 1
ATOM 2518 C C . GLU B 1 72 ? 2.414 22.031 -22.766 1 27.91 72 GLU B C 1
ATOM 2520 O O . GLU B 1 72 ? 2.742 22.312 -23.922 1 27.91 72 GLU B O 1
ATOM 2525 N N . PRO B 1 73 ? 1.211 21.531 -22.672 1 28.23 73 PRO B N 1
ATOM 2526 C CA . PRO B 1 73 ? 0.301 22.172 -23.609 1 28.23 73 PRO B CA 1
ATOM 2527 C C . PRO B 1 73 ? 0.36 23.703 -23.547 1 28.23 73 PRO B C 1
ATOM 2529 O O . PRO B 1 73 ? 0.686 24.25 -22.484 1 28.23 73 PRO B O 1
ATOM 2532 N N . GLU B 1 74 ? 0.641 24.391 -24.641 1 25.47 74 GLU B N 1
ATOM 2533 C CA . GLU B 1 74 ? 0.576 25.828 -24.812 1 25.47 74 GLU B CA 1
ATOM 2534 C C . GLU B 1 74 ? -0.774 26.391 -24.375 1 25.47 74 GLU B C 1
ATOM 2536 O O . GLU B 1 74 ? -1.803 26.109 -24.984 1 25.47 74 GLU B O 1
ATOM 2541 N N . VAL B 1 75 ? -1.164 26.234 -23.156 1 22.05 75 VAL B N 1
ATOM 2542 C CA . VAL B 1 75 ? -2.342 27.016 -22.797 1 22.05 75 VAL B CA 1
ATOM 2543 C C . VAL B 1 75 ? -2.158 28.469 -23.25 1 22.05 75 VAL B C 1
ATOM 2545 O O . VAL B 1 75 ? -1.095 29.047 -23.062 1 22.05 75 VAL B O 1
ATOM 2548 N N . ALA B 1 76 ? -3.006 28.922 -24.203 1 24.03 76 ALA B N 1
ATOM 2549 C CA . ALA B 1 76 ? -3.168 30.297 -24.641 1 24.03 76 ALA B CA 1
ATOM 2550 C C . ALA B 1 76 ? -3.205 31.25 -23.453 1 24.03 76 ALA B C 1
ATOM 2552 O O . ALA B 1 76 ? -3.918 31.016 -22.469 1 24.03 76 ALA B O 1
ATOM 2553 N N . GLN B 1 77 ? -2.172 32.094 -23.047 1 23.33 77 GLN B N 1
ATOM 2554 C CA . GLN B 1 77 ? -1.866 33.125 -22.062 1 23.33 77 GLN B CA 1
ATOM 2555 C C . GLN B 1 77 ? -3.006 34.125 -21.969 1 23.33 77 GLN B C 1
ATOM 2557 O O . GLN B 1 77 ? -3.143 35.031 -22.828 1 23.33 77 GLN B O 1
ATOM 2562 N N . ASP B 1 78 ? -4.316 33.719 -21.828 1 24.2 78 ASP B N 1
ATOM 2563 C CA . ASP B 1 78 ? -5.098 34.969 -21.734 1 24.2 78 ASP B CA 1
ATOM 2564 C C . ASP B 1 78 ? -4.555 35.875 -20.641 1 24.2 78 ASP B C 1
ATOM 2566 O O . ASP B 1 78 ? -4.105 35.406 -19.594 1 24.2 78 ASP B O 1
ATOM 2570 N N . GLU B 1 79 ? -4.262 37.156 -20.938 1 23.25 79 GLU B N 1
ATOM 2571 C CA . GLU B 1 79 ? -3.73 38.312 -20.25 1 23.25 79 GLU B CA 1
ATOM 2572 C C . GLU B 1 79 ? -4.523 38.625 -18.984 1 23.25 79 GLU B C 1
ATOM 2574 O O . GLU B 1 79 ? -5.543 39.312 -19.047 1 23.25 79 GLU B O 1
ATOM 2579 N N . ALA B 1 80 ? -4.992 37.688 -18.25 1 23.06 80 ALA B N 1
ATOM 2580 C CA . ALA B 1 80 ? -5.723 38.312 -17.156 1 23.06 80 ALA B CA 1
ATOM 2581 C C . ALA B 1 80 ? -4.852 39.344 -16.422 1 23.06 80 ALA B C 1
ATOM 2583 O O . ALA B 1 80 ? -3.67 39.094 -16.172 1 23.06 80 ALA B O 1
ATOM 2584 N N . PRO B 1 81 ? -5.32 40.562 -16.203 1 20.73 81 PRO B N 1
ATOM 2585 C CA . PRO B 1 81 ? -4.57 41.719 -15.703 1 20.73 81 PRO B CA 1
ATOM 2586 C C . PRO B 1 81 ? -3.893 41.469 -14.359 1 20.73 81 PRO B C 1
ATOM 2588 O O . PRO B 1 81 ? -4.414 40.688 -13.547 1 20.73 81 PRO B O 1
ATOM 2591 N N . ARG B 1 82 ? -2.588 41.438 -14.375 1 23.64 82 ARG B N 1
ATOM 2592 C CA . ARG B 1 82 ? -1.604 41.312 -13.297 1 23.64 82 ARG B CA 1
ATOM 2593 C C . ARG B 1 82 ? -1.925 42.281 -12.156 1 23.64 82 ARG B C 1
ATOM 2595 O O . ARG B 1 82 ? -1.857 43.5 -12.328 1 23.64 82 ARG B O 1
ATOM 2602 N N . TYR B 1 83 ? -3.043 41.875 -11.297 1 19.33 83 TYR B N 1
ATOM 2603 C CA . TYR B 1 83 ? -3.354 42.844 -10.25 1 19.33 83 TYR B CA 1
ATOM 2604 C C . TYR B 1 83 ? -2.131 43.125 -9.375 1 19.33 83 TYR B C 1
ATOM 2606 O O . TYR B 1 83 ? -1.361 42.219 -9.07 1 19.33 83 TYR B O 1
ATOM 2614 N N . PRO B 1 84 ? -1.596 44.25 -9.383 1 23.25 84 PRO B N 1
ATOM 2615 C CA . PRO B 1 84 ? -0.397 44.688 -8.664 1 23.25 84 PRO B CA 1
ATOM 2616 C C . PRO B 1 84 ? -0.478 44.438 -7.164 1 23.25 84 PRO B C 1
ATOM 2618 O O . PRO B 1 84 ? -1.508 44.719 -6.543 1 23.25 84 PRO B O 1
ATOM 2621 N N . LEU B 1 85 ? 0.018 43.25 -6.77 1 22.77 85 LEU B N 1
ATOM 2622 C CA . LEU B 1 85 ? -0.003 42.969 -5.336 1 22.77 85 LEU B CA 1
ATOM 2623 C C . LEU B 1 85 ? 0.621 44.125 -4.555 1 22.77 85 LEU B C 1
ATOM 2625 O O . LEU B 1 85 ? 1.656 44.656 -4.953 1 22.77 85 LEU B O 1
ATOM 2629 N N . PRO B 1 86 ? -0.151 44.844 -3.861 1 20.41 86 PRO B N 1
ATOM 2630 C CA . PRO B 1 86 ? 0.376 46 -3.168 1 20.41 86 PRO B CA 1
ATOM 2631 C C . PRO B 1 86 ? 1.569 45.688 -2.271 1 20.41 86 PRO B C 1
ATOM 2633 O O . PRO B 1 86 ? 1.734 44.531 -1.853 1 20.41 86 PRO B O 1
ATOM 2636 N N . ALA B 1 87 ? 2.596 46.531 -2.404 1 22.69 87 ALA B N 1
ATOM 2637 C CA . ALA B 1 87 ? 3.885 46.531 -1.719 1 22.69 87 ALA B CA 1
ATOM 2638 C C . ALA B 1 87 ? 3.701 46.562 -0.204 1 22.69 87 ALA B C 1
ATOM 2640 O O . ALA B 1 87 ? 3.045 47.469 0.319 1 22.69 87 ALA B O 1
ATOM 2641 N N . PRO B 1 88 ? 3.604 45.312 0.516 1 22.83 88 PRO B N 1
ATOM 2642 C CA . PRO B 1 88 ? 3.344 45.375 1.956 1 22.83 88 PRO B CA 1
ATOM 2643 C C . PRO B 1 88 ? 4.406 46.156 2.725 1 22.83 88 PRO B C 1
ATOM 2645 O O . PRO B 1 88 ? 5.586 45.781 2.701 1 22.83 88 PRO B O 1
ATOM 2648 N N . ASP B 1 89 ? 4.449 47.469 2.799 1 23.16 89 ASP B N 1
ATOM 2649 C CA . ASP B 1 89 ? 5.453 48.344 3.416 1 23.16 89 ASP B CA 1
ATOM 2650 C C . ASP B 1 89 ? 5.562 48.062 4.914 1 23.16 89 ASP B C 1
ATOM 2652 O O . ASP B 1 89 ? 6.371 48.688 5.605 1 23.16 89 ASP B O 1
ATOM 2656 N N . SER B 1 90 ? 4.555 47.531 5.664 1 22.78 90 SER B N 1
ATOM 2657 C CA . SER B 1 90 ? 4.656 48.156 6.984 1 22.78 90 SER B CA 1
ATOM 2658 C C . SER B 1 90 ? 5.871 47.625 7.742 1 22.78 90 SER B C 1
ATOM 2660 O O . SER B 1 90 ? 6.195 46.438 7.668 1 22.78 90 SER B O 1
ATOM 2662 N N . PRO B 1 91 ? 6.754 48.5 8.32 1 25.25 91 PRO B N 1
ATOM 2663 C CA . PRO B 1 91 ? 8.062 48.438 8.969 1 25.25 91 PRO B CA 1
ATOM 2664 C C . PRO B 1 91 ? 8.023 47.688 10.297 1 25.25 91 PRO B C 1
ATOM 2666 O O . PRO B 1 91 ? 9.031 47.625 11.016 1 25.25 91 PRO B O 1
ATOM 2669 N N . GLY B 1 92 ? 6.965 46.969 10.711 1 24.09 92 GLY B N 1
ATOM 2670 C CA . GLY B 1 92 ? 6.984 46.781 12.148 1 24.09 92 GLY B CA 1
ATOM 2671 C C . GLY B 1 92 ? 8.227 46.062 12.641 1 24.09 92 GLY B C 1
ATOM 2672 O O . GLY B 1 92 ? 8.719 45.156 11.984 1 24.09 92 GLY B O 1
ATOM 2673 N N . GLY B 1 93 ? 9.109 46.688 13.461 1 24.55 93 GLY B N 1
ATOM 2674 C CA . GLY B 1 93 ? 10.422 46.531 14.078 1 24.55 93 GLY B CA 1
ATOM 2675 C C . GLY B 1 93 ? 10.477 45.375 15.055 1 24.55 93 GLY B C 1
ATOM 2676 O O . GLY B 1 93 ? 11.422 45.25 15.844 1 24.55 93 GLY B O 1
ATOM 2677 N N . GLY B 1 94 ? 9.555 44.438 15.172 1 24.64 94 GLY B N 1
ATOM 2678 C CA . GLY B 1 94 ? 9.742 43.75 16.438 1 24.64 94 GLY B CA 1
ATOM 2679 C C . GLY B 1 94 ? 11.078 43.031 16.531 1 24.64 94 GLY B C 1
ATOM 2680 O O . GLY B 1 94 ? 11.648 42.625 15.516 1 24.64 94 GLY B O 1
ATOM 2681 N N . GLU B 1 95 ? 11.844 43.344 17.594 1 26.11 95 GLU B N 1
ATOM 2682 C CA . GLU B 1 95 ? 13.141 42.906 18.094 1 26.11 95 GLU B CA 1
ATOM 2683 C C . GLU B 1 95 ? 13.195 41.375 18.188 1 26.11 95 GLU B C 1
ATOM 2685 O O . GLU B 1 95 ? 12.367 40.781 18.875 1 26.11 95 GLU B O 1
ATOM 2690 N N . ARG B 1 96 ? 13.656 40.719 17.125 1 23.67 96 ARG B N 1
ATOM 2691 C CA . ARG B 1 96 ? 13.914 39.312 17.031 1 23.67 96 ARG B CA 1
ATOM 2692 C C . ARG B 1 96 ? 14.969 38.875 18.047 1 23.67 96 ARG B C 1
ATOM 2694 O O . ARG B 1 96 ? 16.125 39.312 17.969 1 23.67 96 ARG B O 1
ATOM 2701 N N . THR B 1 97 ? 14.523 38.844 19.297 1 25.02 97 THR B N 1
ATOM 2702 C CA . THR B 1 97 ? 15.484 38.312 20.25 1 25.02 97 THR B CA 1
ATOM 2703 C C . THR B 1 97 ? 16.188 37.094 19.703 1 25.02 97 THR B C 1
ATOM 2705 O O . THR B 1 97 ? 15.547 36.188 19.172 1 25.02 97 THR B O 1
ATOM 2708 N N . ARG B 1 98 ? 17.453 37.219 19.422 1 24.12 98 ARG B N 1
ATOM 2709 C CA . ARG B 1 98 ? 18.453 36.219 19 1 24.12 98 ARG B CA 1
ATOM 2710 C C . ARG B 1 98 ? 18.5 35.062 19.984 1 24.12 98 ARG B C 1
ATOM 2712 O O . ARG B 1 98 ? 18.844 35.25 21.156 1 24.12 98 ARG B O 1
ATOM 2719 N N . LEU B 1 99 ? 17.547 34.188 19.969 1 23.83 99 LEU B N 1
ATOM 2720 C CA . LEU B 1 99 ? 17.781 33.062 20.844 1 23.83 99 LEU B CA 1
ATOM 2721 C C . LEU B 1 99 ? 19.188 32.469 20.641 1 23.83 99 LEU B C 1
ATOM 2723 O O . LEU B 1 99 ? 19.625 32.312 19.5 1 23.83 99 LEU B O 1
ATOM 2727 N N . ALA B 1 100 ? 20.078 32.656 21.547 1 26.84 100 ALA B N 1
ATOM 2728 C CA . ALA B 1 100 ? 21.422 32.125 21.641 1 26.84 100 ALA B CA 1
ATOM 2729 C C . ALA B 1 100 ? 21.422 30.609 21.344 1 26.84 100 ALA B C 1
ATOM 2731 O O . ALA B 1 100 ? 20.547 29.891 21.812 1 26.84 100 ALA B O 1
ATOM 2732 N N . PRO B 1 101 ? 22.25 30.219 20.344 1 27.92 101 PRO B N 1
ATOM 2733 C CA . PRO B 1 101 ? 22.438 28.812 19.984 1 27.92 101 PRO B CA 1
ATOM 2734 C C . PRO B 1 101 ? 22.891 27.953 21.172 1 27.92 101 PRO B C 1
ATOM 2736 O O . PRO B 1 101 ? 23.875 28.266 21.828 1 27.92 101 PRO B O 1
ATOM 2739 N N . VAL B 1 102 ? 22.094 27.625 22.109 1 29.59 102 VAL B N 1
ATOM 2740 C CA . VAL B 1 102 ? 22.672 26.734 23.125 1 29.59 102 VAL B CA 1
ATOM 2741 C C . VAL B 1 102 ? 23.438 25.609 22.438 1 29.59 102 VAL B C 1
ATOM 2743 O O . VAL B 1 102 ? 22.922 24.953 21.531 1 29.59 102 VAL B O 1
ATOM 2746 N N . SER B 1 103 ? 24.766 25.672 22.375 1 30.95 103 SER B N 1
ATOM 2747 C CA . SER B 1 103 ? 25.812 24.75 21.953 1 30.95 103 SER B CA 1
ATOM 2748 C C . SER B 1 103 ? 25.594 23.359 22.547 1 30.95 103 SER B C 1
ATOM 2750 O O . SER B 1 103 ? 26.562 22.719 22.984 1 30.95 103 SER B O 1
ATOM 2752 N N . ASP B 1 104 ? 24.516 23.031 23.172 1 32.78 104 ASP B N 1
ATOM 2753 C CA . ASP B 1 104 ? 24.672 21.719 23.812 1 32.78 104 ASP B CA 1
ATOM 2754 C C . ASP B 1 104 ? 25.203 20.688 22.828 1 32.78 104 ASP B C 1
ATOM 2756 O O . ASP B 1 104 ? 25.031 20.828 21.625 1 32.78 104 ASP B O 1
ATOM 2760 N N . GLY B 1 105 ? 26.219 19.797 23.219 1 35.09 105 GLY B N 1
ATOM 2761 C CA . GLY B 1 105 ? 26.891 18.719 22.516 1 35.09 105 GLY B CA 1
ATOM 2762 C C . GLY B 1 105 ? 25.969 17.953 21.578 1 35.09 105 GLY B C 1
ATOM 2763 O O . GLY B 1 105 ? 24.938 17.422 22 1 35.09 105 GLY B O 1
ATOM 2764 N N . GLU B 1 106 ? 25.703 18.469 20.469 1 35.16 106 GLU B N 1
ATOM 2765 C CA . GLU B 1 106 ? 24.844 18.031 19.359 1 35.16 106 GLU B CA 1
ATOM 2766 C C . GLU B 1 106 ? 24.969 16.531 19.125 1 35.16 106 GLU B C 1
ATOM 2768 O O . GLU B 1 106 ? 26.016 16.062 18.688 1 35.16 106 GLU B O 1
ATOM 2773 N N . ARG B 1 107 ? 24.656 15.703 20.156 1 36.38 107 ARG B N 1
ATOM 2774 C CA . ARG B 1 107 ? 24.594 14.273 19.875 1 36.38 107 ARG B CA 1
ATOM 2775 C C . ARG B 1 107 ? 24.078 14.008 18.469 1 36.38 107 ARG B C 1
ATOM 2777 O O . ARG B 1 107 ? 22.953 14.398 18.141 1 36.38 107 ARG B O 1
ATOM 2784 N N . THR B 1 108 ? 24.812 14.289 17.422 1 40.28 108 THR B N 1
ATOM 2785 C CA . THR B 1 108 ? 24.578 13.953 16.031 1 40.28 108 THR B CA 1
ATOM 2786 C C . THR B 1 108 ? 23.844 12.609 15.922 1 40.28 108 THR B C 1
ATOM 2788 O O . THR B 1 108 ? 24.312 11.602 16.438 1 40.28 108 THR B O 1
ATOM 2791 N N . PRO B 1 109 ? 22.547 12.508 15.758 1 46.62 109 PRO B N 1
ATOM 2792 C CA . PRO B 1 109 ? 21.844 11.227 15.648 1 46.62 109 PRO B CA 1
ATOM 2793 C C . PRO B 1 109 ? 22.609 10.211 14.797 1 46.62 109 PRO B C 1
ATOM 2795 O O . PRO B 1 109 ? 23.172 10.57 13.766 1 46.62 109 PRO B O 1
ATOM 2798 N N . ARG B 1 110 ? 23.312 9.18 15.328 1 51.94 110 ARG B N 1
ATOM 2799 C CA . ARG B 1 110 ? 24.094 8.062 14.812 1 51.94 110 ARG B CA 1
ATOM 2800 C C . ARG B 1 110 ? 23.484 7.523 13.516 1 51.94 110 ARG B C 1
ATOM 2802 O O . ARG B 1 110 ? 24.203 7 12.664 1 51.94 110 ARG B O 1
ATOM 2809 N N . SER B 1 111 ? 22.141 7.441 13.258 1 64.19 111 SER B N 1
ATOM 2810 C CA . SER B 1 111 ? 21.609 6.613 12.188 1 64.19 111 SER B CA 1
ATOM 2811 C C . SER B 1 111 ? 21.5 7.398 10.883 1 64.19 111 SER B C 1
ATOM 2813 O O . SER B 1 111 ? 21.391 6.812 9.805 1 64.19 111 SER B O 1
ATOM 2815 N N . GLY B 1 112 ? 21.844 8.875 10.844 1 87.12 112 GLY B N 1
ATOM 2816 C CA . GLY B 1 112 ? 21.672 9.695 9.656 1 87.12 112 GLY B CA 1
ATOM 2817 C C . GLY B 1 112 ? 20.219 9.781 9.203 1 87.12 112 GLY B C 1
ATOM 2818 O O . GLY B 1 112 ? 19.906 10.492 8.25 1 87.12 112 GLY B O 1
ATOM 2819 N N . ILE B 1 113 ? 19.312 9.18 9.992 1 93.94 113 ILE B N 1
ATOM 2820 C CA . ILE B 1 113 ? 17.891 9.18 9.656 1 93.94 113 ILE B CA 1
ATOM 2821 C C . ILE B 1 113 ? 17.281 10.539 10.008 1 93.94 113 ILE B C 1
ATOM 2823 O O . ILE B 1 113 ? 17.516 11.07 11.086 1 93.94 113 ILE B O 1
ATOM 2827 N N . ARG B 1 114 ? 16.531 11.133 9.109 1 95.56 114 ARG B N 1
ATOM 2828 C CA . ARG B 1 114 ? 15.859 12.406 9.328 1 95.56 114 ARG B CA 1
ATOM 2829 C C . ARG B 1 114 ? 14.391 12.188 9.672 1 95.56 114 ARG B C 1
ATOM 2831 O O . ARG B 1 114 ? 13.719 11.359 9.062 1 95.56 114 ARG B O 1
ATOM 2838 N N . VAL B 1 115 ? 13.922 12.883 10.68 1 98.06 115 VAL B N 1
ATOM 2839 C CA . VAL B 1 115 ? 12.508 12.914 11.031 1 98.06 115 VAL B CA 1
ATOM 2840 C C . VAL B 1 115 ? 11.945 14.32 10.812 1 98.06 115 VAL B C 1
ATOM 2842 O O . VAL B 1 115 ? 12.359 15.273 11.477 1 98.06 115 VAL B O 1
ATOM 2845 N N . LEU B 1 116 ? 11.094 14.461 9.836 1 98.75 116 LEU B N 1
ATOM 2846 C CA . LEU B 1 116 ? 10.398 15.711 9.555 1 98.75 116 LEU B CA 1
ATOM 2847 C C . LEU B 1 116 ? 8.93 15.625 9.961 1 98.75 116 LEU B C 1
ATOM 2849 O O . LEU B 1 116 ? 8.297 14.578 9.797 1 98.75 116 LEU B O 1
ATOM 2853 N N . SER B 1 117 ? 8.383 16.688 10.484 1 98.88 117 SER B N 1
ATOM 2854 C CA . SER B 1 117 ? 6.984 16.703 10.883 1 98.88 117 SER B CA 1
ATOM 2855 C C . SER B 1 117 ? 6.301 17.984 10.445 1 98.88 117 SER B C 1
ATOM 2857 O O . SER B 1 117 ? 6.922 19.062 10.43 1 98.88 117 SER B O 1
ATOM 2859 N N . SER B 1 118 ? 5.039 17.828 10.078 1 98.81 118 SER B N 1
ATOM 2860 C CA . SER B 1 118 ? 4.191 19.016 9.992 1 98.81 118 SER B CA 1
ATOM 2861 C C . SER B 1 118 ? 4.238 19.828 11.289 1 98.81 118 SER B C 1
ATOM 2863 O O . SER B 1 118 ? 4.504 19.266 12.359 1 98.81 118 SER B O 1
ATOM 2865 N N . PRO B 1 119 ? 3.941 21.141 11.258 1 98.62 119 PRO B N 1
ATOM 2866 C CA . PRO B 1 119 ? 4.031 21.969 12.453 1 98.62 119 PRO B CA 1
ATOM 2867 C C . PRO B 1 119 ? 2.893 21.719 13.438 1 98.62 119 PRO B C 1
ATOM 2869 O O . PRO B 1 119 ? 2.928 22.203 14.57 1 98.62 119 PRO B O 1
ATOM 2872 N N . GLN B 1 120 ? 1.846 20.984 13.055 1 98.69 120 GLN B N 1
ATOM 2873 C CA . GLN B 1 120 ? 0.689 20.828 13.93 1 98.69 120 GLN B CA 1
ATOM 2874 C C . GLN B 1 120 ? 1.043 20 15.172 1 98.69 120 GLN B C 1
ATOM 2876 O O . GLN B 1 120 ? 1.862 19.078 15.094 1 98.69 120 GLN B O 1
ATOM 2881 N N . THR B 1 121 ? 0.399 20.234 16.25 1 98.69 121 THR B N 1
ATOM 2882 C CA . THR B 1 121 ? 0.67 19.594 17.531 1 98.69 121 THR B CA 1
ATOM 2883 C C . THR B 1 121 ? 0.531 18.078 17.406 1 98.69 121 THR B C 1
ATOM 2885 O O . THR B 1 121 ? 1.391 17.328 17.891 1 98.69 121 THR B O 1
ATOM 2888 N N . ARG B 1 122 ? -0.469 17.578 16.797 1 98.81 122 ARG B N 1
ATOM 2889 C CA . ARG B 1 122 ? -0.737 16.156 16.703 1 98.81 122 ARG B CA 1
ATOM 2890 C C . ARG B 1 122 ? 0.358 15.438 15.922 1 98.81 122 ARG B C 1
ATOM 2892 O O . ARG B 1 122 ? 0.689 14.281 16.219 1 98.81 122 ARG B O 1
ATOM 2899 N N . THR B 1 123 ? 0.931 16.078 14.898 1 98.88 123 THR B N 1
ATOM 2900 C CA . THR B 1 123 ? 2.01 15.453 14.141 1 98.88 123 THR B CA 1
ATOM 2901 C C . THR B 1 123 ? 3.316 15.484 14.93 1 98.88 123 THR B C 1
ATOM 2903 O O . THR B 1 123 ? 4.082 14.516 14.914 1 98.88 123 THR B O 1
ATOM 2906 N N . GLN B 1 124 ? 3.564 16.578 15.648 1 98.81 124 GLN B N 1
ATOM 2907 C CA . GLN B 1 124 ? 4.746 16.672 16.5 1 98.81 124 GLN B CA 1
ATOM 2908 C C . GLN B 1 124 ? 4.723 15.625 17.594 1 98.81 124 GLN B C 1
ATOM 2910 O O . GLN B 1 124 ? 5.73 14.961 17.859 1 98.81 124 GLN B O 1
ATOM 2915 N N . GLU B 1 125 ? 3.574 15.438 18.172 1 98.88 125 GLU B N 1
ATOM 2916 C CA . GLU B 1 125 ? 3.41 14.438 19.234 1 98.88 125 GLU B CA 1
ATOM 2917 C C . GLU B 1 125 ? 3.582 13.023 18.688 1 98.88 125 GLU B C 1
ATOM 2919 O O . GLU B 1 125 ? 4.102 12.148 19.375 1 98.88 125 GLU B O 1
ATOM 2924 N N . THR B 1 126 ? 3.121 12.82 17.5 1 98.88 126 THR B N 1
ATOM 2925 C CA . THR B 1 126 ? 3.258 11.516 16.859 1 98.88 126 THR B CA 1
ATOM 2926 C C . THR B 1 126 ? 4.723 11.211 16.547 1 98.88 126 THR B C 1
ATOM 2928 O O . THR B 1 126 ? 5.16 10.062 16.656 1 98.88 126 THR B O 1
ATOM 2931 N N . ALA B 1 127 ? 5.484 12.227 16.188 1 98.81 127 ALA B N 1
ATOM 2932 C CA . ALA B 1 127 ? 6.879 12.078 15.789 1 98.81 127 ALA B CA 1
ATOM 2933 C C . ALA B 1 127 ? 7.785 11.859 17 1 98.81 127 ALA B C 1
ATOM 2935 O O . ALA B 1 127 ? 8.859 11.266 16.875 1 98.81 127 ALA B O 1
ATOM 2936 N N . ALA B 1 128 ? 7.379 12.281 18.125 1 98.75 128 ALA B N 1
ATOM 2937 C CA . ALA B 1 128 ? 8.242 12.414 19.297 1 98.75 128 ALA B CA 1
ATOM 2938 C C . ALA B 1 128 ? 8.797 11.055 19.719 1 98.75 128 ALA B C 1
ATOM 2940 O O . ALA B 1 128 ? 10.008 10.883 19.844 1 98.75 128 ALA B O 1
ATOM 2941 N N . PRO B 1 129 ? 7.914 10 19.969 1 98.44 129 PRO B N 1
ATOM 2942 C CA . PRO B 1 129 ? 8.484 8.711 20.375 1 98.44 129 PRO B CA 1
ATOM 2943 C C . PRO B 1 129 ? 9.406 8.117 19.312 1 98.44 129 PRO B C 1
ATOM 2945 O O . PRO B 1 129 ? 10.383 7.445 19.656 1 98.44 129 PRO B O 1
ATOM 2948 N N . LEU B 1 130 ? 9.117 8.32 18.062 1 97.25 130 LEU B N 1
ATOM 2949 C CA . LEU B 1 130 ? 9.945 7.812 16.969 1 97.25 130 LEU B CA 1
ATOM 2950 C C . LEU B 1 130 ? 11.305 8.5 16.953 1 97.25 130 LEU B C 1
ATOM 2952 O O . LEU B 1 130 ? 12.336 7.836 16.844 1 97.25 130 LEU B O 1
ATOM 2956 N N . ALA B 1 131 ? 11.266 9.82 17.016 1 97.5 131 ALA B N 1
ATOM 2957 C CA . ALA B 1 131 ? 12.5 10.594 17.062 1 97.5 131 ALA B CA 1
ATOM 2958 C C . ALA B 1 131 ? 13.375 10.164 18.234 1 97.5 131 ALA B C 1
ATOM 2960 O O . ALA B 1 131 ? 14.594 10.031 18.109 1 97.5 131 ALA B O 1
ATOM 2961 N N . GLN B 1 132 ? 12.789 9.945 19.328 1 97.19 132 GLN B N 1
ATOM 2962 C CA . GLN B 1 132 ? 13.508 9.508 20.531 1 97.19 132 GLN B CA 1
ATOM 2963 C C . GLN B 1 132 ? 14.18 8.156 20.297 1 97.19 132 GLN B C 1
ATOM 2965 O O . GLN B 1 132 ? 15.367 7.992 20.609 1 97.19 132 GLN B O 1
ATOM 2970 N N . LYS B 1 133 ? 13.5 7.266 19.781 1 95.81 133 LYS B N 1
ATOM 2971 C CA . LYS B 1 133 ? 14.016 5.918 19.562 1 95.81 133 LYS B CA 1
ATOM 2972 C C . LYS B 1 133 ? 15.148 5.922 18.547 1 95.81 133 LYS B C 1
ATOM 2974 O O . LYS B 1 133 ? 16.062 5.094 18.609 1 95.81 133 LYS B O 1
ATOM 2979 N N . LEU B 1 134 ? 15.07 6.84 17.625 1 94.56 134 LEU B N 1
ATOM 2980 C CA . LEU B 1 134 ? 16.062 6.891 16.562 1 94.56 134 LEU B CA 1
ATOM 2981 C C . LEU B 1 134 ? 17.219 7.82 16.922 1 94.56 134 LEU B C 1
ATOM 2983 O O . LEU B 1 134 ? 18.203 7.91 16.203 1 94.56 134 LEU B O 1
ATOM 2987 N N . GLY B 1 135 ? 17.078 8.492 18.031 1 94.56 135 GLY B N 1
ATOM 2988 C CA . GLY B 1 135 ? 18.078 9.484 18.406 1 94.56 135 GLY B CA 1
ATOM 2989 C C . GLY B 1 135 ? 18.156 10.641 17.422 1 94.56 135 GLY B C 1
ATOM 2990 O O . GLY B 1 135 ? 19.25 11.141 17.141 1 94.56 135 GLY B O 1
ATOM 2991 N N . ALA B 1 136 ? 17.031 11.008 16.875 1 94.88 136 ALA B N 1
ATOM 2992 C CA . ALA B 1 136 ? 16.969 12.078 15.883 1 94.88 136 ALA B CA 1
ATOM 2993 C C . ALA B 1 136 ? 16.203 13.281 16.422 1 94.88 136 ALA B C 1
ATOM 2995 O O . ALA B 1 136 ? 15.383 13.148 17.328 1 94.88 136 ALA B O 1
ATOM 2996 N N . ALA B 1 137 ? 16.484 14.469 15.844 1 96.62 137 ALA B N 1
ATOM 2997 C CA . ALA B 1 137 ? 15.664 15.648 16.094 1 96.62 137 ALA B CA 1
ATOM 2998 C C . ALA B 1 137 ? 14.477 15.703 15.133 1 96.62 137 ALA B C 1
ATOM 3000 O O . ALA B 1 137 ? 14.531 15.148 14.031 1 96.62 137 ALA B O 1
ATOM 3001 N N . ILE B 1 138 ? 13.492 16.344 15.586 1 98.44 138 ILE B N 1
ATOM 3002 C CA . ILE B 1 138 ? 12.352 16.578 14.703 1 98.44 138 ILE B CA 1
ATOM 3003 C C . ILE B 1 138 ? 12.531 17.891 13.953 1 98.44 138 ILE B C 1
ATOM 3005 O O . ILE B 1 138 ? 12.672 18.953 14.578 1 98.44 138 ILE B O 1
ATOM 3009 N N . GLU B 1 139 ? 12.586 17.812 12.688 1 98.31 139 GLU B N 1
ATOM 3010 C CA . GLU B 1 139 ? 12.594 19 11.82 1 98.31 139 GLU B CA 1
ATOM 3011 C C . GLU B 1 139 ? 11.18 19.375 11.391 1 98.31 139 GLU B C 1
ATOM 3013 O O . GLU B 1 139 ? 10.445 18.547 10.859 1 98.31 139 GLU B O 1
ATOM 3018 N N . THR B 1 140 ? 10.797 20.609 11.641 1 98.69 140 THR B N 1
ATOM 3019 C CA . THR B 1 140 ? 9.484 21.031 11.188 1 98.69 140 THR B CA 1
ATOM 3020 C C . THR B 1 140 ? 9.508 21.375 9.703 1 98.69 140 THR B C 1
ATOM 3022 O O . THR B 1 140 ? 10.383 22.094 9.234 1 98.69 140 THR B O 1
ATOM 3025 N N . ALA B 1 141 ? 8.594 20.7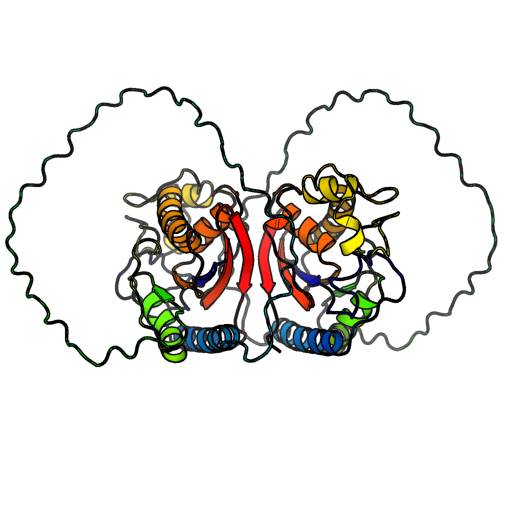97 8.961 1 98.69 141 ALA B N 1
ATOM 3026 C CA . ALA B 1 141 ? 8.5 21 7.52 1 98.69 141 ALA B CA 1
ATOM 3027 C C . ALA B 1 141 ? 7.105 21.484 7.129 1 98.69 141 ALA B C 1
ATOM 3029 O O . ALA B 1 141 ? 6.145 20.719 7.148 1 98.69 141 ALA B O 1
ATOM 3030 N N . ASP B 1 142 ? 6.961 22.688 6.629 1 98.5 142 ASP B N 1
ATOM 3031 C CA . ASP B 1 142 ? 5.676 23.281 6.254 1 98.5 142 ASP B CA 1
ATOM 3032 C C . ASP B 1 142 ? 5.113 22.609 5 1 98.5 142 ASP B C 1
ATOM 3034 O O . ASP B 1 142 ? 3.906 22.656 4.754 1 98.5 142 ASP B O 1
ATOM 3038 N N . GLU B 1 143 ? 5.977 22 4.219 1 98.69 143 GLU B N 1
ATOM 3039 C CA . GLU B 1 143 ? 5.582 21.391 2.959 1 98.69 143 GLU B CA 1
ATOM 3040 C C . GLU B 1 143 ? 4.621 20.219 3.191 1 98.69 143 GLU B C 1
ATOM 3042 O O . GLU B 1 143 ? 3.885 19.828 2.285 1 98.69 143 GLU B O 1
ATOM 3047 N N . ILE B 1 144 ? 4.66 19.672 4.441 1 98.81 144 ILE B N 1
ATOM 3048 C CA . ILE B 1 144 ? 3.811 18.516 4.695 1 98.81 144 ILE B CA 1
ATOM 3049 C C . ILE B 1 144 ? 2.76 18.859 5.742 1 98.81 144 ILE B C 1
ATOM 3051 O O . ILE B 1 144 ? 2.221 17.984 6.41 1 98.81 144 ILE B O 1
ATOM 3055 N N . ASP B 1 145 ? 2.469 20.141 5.883 1 98.81 145 ASP B N 1
ATOM 3056 C CA . ASP B 1 145 ? 1.371 20.578 6.746 1 98.81 145 ASP B CA 1
ATOM 3057 C C . ASP B 1 145 ? 0.022 20.141 6.176 1 98.81 145 ASP B C 1
ATOM 3059 O O . ASP B 1 145 ? -0.077 19.797 4.996 1 98.81 145 ASP B O 1
ATOM 3063 N N . GLU B 1 146 ? -0.948 20.141 7.023 1 98.56 146 GLU B N 1
ATOM 3064 C CA . GLU B 1 146 ? -2.305 19.828 6.582 1 98.56 146 GLU B CA 1
ATOM 3065 C C . GLU B 1 146 ? -2.801 20.859 5.562 1 98.56 146 GLU B C 1
ATOM 3067 O O . GLU B 1 146 ? -2.359 22 5.562 1 98.56 146 GLU B O 1
ATOM 3072 N N . ILE B 1 147 ? -3.725 20.406 4.742 1 98.12 147 ILE B N 1
ATOM 3073 C CA . ILE B 1 147 ? -4.391 21.297 3.805 1 98.12 147 ILE B CA 1
ATOM 3074 C C . ILE B 1 147 ? -5.031 22.453 4.566 1 98.12 147 ILE B C 1
ATOM 3076 O O . ILE B 1 147 ? -5.641 22.25 5.621 1 98.12 147 ILE B O 1
ATOM 3080 N N . GLU B 1 148 ? -4.84 23.688 4.043 1 98.06 148 GLU B N 1
ATOM 3081 C CA . GLU B 1 148 ? -5.582 24.828 4.578 1 98.06 148 GLU B CA 1
ATOM 3082 C C . GLU B 1 148 ? -7.047 24.781 4.145 1 98.06 148 GLU B C 1
ATOM 3084 O O . GLU B 1 148 ? -7.367 25.078 2.992 1 98.06 148 GLU B O 1
ATOM 3089 N N . PHE B 1 149 ? -7.949 24.453 5.055 1 97.75 149 PHE B N 1
ATOM 3090 C CA . PHE B 1 149 ? -9.344 24.219 4.703 1 97.75 149 PHE B CA 1
ATOM 3091 C C . PHE B 1 149 ? -10.141 25.516 4.805 1 97.75 149 PHE B C 1
ATOM 3093 O O . PHE B 1 149 ? -11.344 25.531 4.535 1 97.75 149 PHE B O 1
ATOM 3100 N N . GLY B 1 150 ? -9.469 26.641 5.203 1 97.38 150 GLY B N 1
ATOM 3101 C CA . GLY B 1 150 ? -10.117 27.938 5.234 1 97.38 150 GLY B CA 1
ATOM 3102 C C . GLY B 1 150 ? -11.344 27.969 6.129 1 97.38 150 GLY B C 1
ATOM 3103 O O . GLY B 1 150 ? -11.273 27.578 7.293 1 97.38 150 GLY B O 1
ATOM 3104 N N . ALA B 1 151 ? -12.461 28.328 5.555 1 96.38 151 ALA B N 1
ATOM 3105 C CA . ALA B 1 151 ? -13.695 28.578 6.305 1 96.38 151 ALA B CA 1
ATOM 3106 C C . ALA B 1 151 ? -14.25 27.281 6.883 1 96.38 151 ALA B C 1
ATOM 3108 O O . ALA B 1 151 ? -15.117 27.297 7.758 1 96.38 151 ALA B O 1
ATOM 3109 N N . TRP B 1 152 ? -13.797 26.141 6.406 1 96.5 152 TRP B N 1
ATOM 3110 C CA . TRP B 1 152 ? -14.32 24.844 6.859 1 96.5 152 TRP B CA 1
ATOM 3111 C C . TRP B 1 152 ? -13.664 24.422 8.172 1 96.5 152 TRP B C 1
ATOM 3113 O O . TRP B 1 152 ? -14.164 23.547 8.867 1 96.5 152 TRP B O 1
ATOM 3123 N N . THR B 1 153 ? -12.484 25.047 8.492 1 97.38 153 THR B N 1
ATOM 3124 C CA . THR B 1 153 ? -11.688 24.625 9.633 1 97.38 153 THR B CA 1
ATOM 3125 C C . THR B 1 153 ? -12.5 24.703 10.922 1 97.38 153 THR B C 1
ATOM 3127 O O . THR B 1 153 ? -13.109 25.734 11.211 1 97.38 153 THR B O 1
ATOM 3130 N N . GLY B 1 154 ? -12.547 23.562 11.578 1 96.5 154 GLY B N 1
ATOM 3131 C CA . GLY B 1 154 ? -13.18 23.547 12.891 1 96.5 154 GLY B CA 1
ATOM 3132 C C . GLY B 1 154 ? -14.648 23.156 12.836 1 96.5 154 GLY B C 1
ATOM 3133 O O . GLY B 1 154 ? -15.281 22.969 13.883 1 96.5 154 GLY B O 1
ATOM 3134 N N . ARG B 1 155 ? -15.18 22.969 11.688 1 95.31 155 ARG B N 1
ATOM 3135 C CA . ARG B 1 155 ? -16.578 22.578 11.555 1 95.31 155 ARG B CA 1
ATOM 3136 C C . ARG B 1 155 ? -16.75 21.078 11.727 1 95.31 155 ARG B C 1
ATOM 3138 O O . ARG B 1 155 ? -15.875 20.297 11.352 1 95.31 155 ARG B O 1
ATOM 3145 N N . ALA B 1 156 ? -17.922 20.734 12.273 1 95.38 156 ALA B N 1
ATOM 3146 C CA . ALA B 1 156 ? -18.266 19.312 12.383 1 95.38 156 ALA B CA 1
ATOM 3147 C C . ALA B 1 156 ? -18.641 18.734 11.016 1 95.38 156 ALA B C 1
ATOM 3149 O O . ALA B 1 156 ? -19.312 19.406 10.219 1 95.38 156 ALA B O 1
ATOM 3150 N N . PHE B 1 157 ? -18.25 17.5 10.789 1 92.81 157 PHE B N 1
ATOM 3151 C CA . PHE B 1 157 ? -18.547 16.859 9.523 1 92.81 157 PHE B CA 1
ATOM 3152 C C . PHE B 1 157 ? -20.062 16.766 9.312 1 92.81 157 PHE B C 1
ATOM 3154 O O . PHE B 1 157 ? -20.531 16.875 8.18 1 92.81 157 PHE B O 1
ATOM 3161 N N . ALA B 1 158 ? -20.766 16.578 10.336 1 89.88 158 ALA B N 1
ATOM 3162 C CA . ALA B 1 158 ? -22.219 16.469 10.281 1 89.88 158 ALA B CA 1
ATOM 3163 C C . ALA B 1 158 ? -22.828 17.734 9.68 1 89.88 158 ALA B C 1
ATOM 3165 O O . ALA B 1 158 ? -23.938 17.703 9.125 1 89.88 158 ALA B O 1
ATOM 3166 N N . GLU B 1 159 ? -22.109 18.844 9.773 1 90.62 159 GLU B N 1
ATOM 3167 C CA . GLU B 1 159 ? -22.594 20.125 9.273 1 90.62 159 GLU B CA 1
ATOM 3168 C C . GLU B 1 159 ? -22.406 20.234 7.762 1 90.62 159 GLU B C 1
ATOM 3170 O O . GLU B 1 159 ? -22.984 21.109 7.125 1 90.62 159 GLU B O 1
ATOM 3175 N N . PHE B 1 160 ? -21.562 19.344 7.215 1 89.31 160 PHE B N 1
ATOM 3176 C CA . PHE B 1 160 ? -21.188 19.469 5.812 1 89.31 160 PHE B CA 1
ATOM 3177 C C . PHE B 1 160 ? -22.188 18.75 4.918 1 89.31 160 PHE B C 1
ATOM 3179 O O . PHE B 1 160 ? -22.219 18.984 3.705 1 89.31 160 PHE B O 1
ATOM 3186 N N . ALA B 1 161 ? -22.984 17.859 5.422 1 77.25 161 ALA B N 1
ATOM 3187 C CA . ALA B 1 161 ? -23.797 16.953 4.633 1 77.25 161 ALA B CA 1
ATOM 3188 C C . ALA B 1 161 ? -24.578 17.703 3.557 1 77.25 161 ALA B C 1
ATOM 3190 O O . ALA B 1 161 ? -24.703 17.219 2.424 1 77.25 161 ALA B O 1
ATOM 3191 N N . SER B 1 162 ? -24.953 18.906 3.729 1 85.12 162 SER B N 1
ATOM 3192 C CA . SER B 1 162 ? -25.797 19.594 2.764 1 85.12 162 SER B CA 1
ATOM 3193 C C . SER B 1 162 ? -25.047 20.781 2.139 1 85.12 162 SER B C 1
ATOM 3195 O O . SER B 1 162 ? -25.625 21.531 1.356 1 85.12 162 SER B O 1
ATOM 3197 N N . ASP B 1 163 ? -23.75 20.875 2.426 1 90.19 163 ASP B N 1
ATOM 3198 C CA . ASP B 1 163 ? -22.969 21.969 1.881 1 90.19 163 ASP B CA 1
ATOM 3199 C C . ASP B 1 163 ? -22.5 21.656 0.462 1 90.19 163 ASP B C 1
ATOM 3201 O O . ASP B 1 163 ? -21.719 20.734 0.251 1 90.19 163 ASP B O 1
ATOM 3205 N N . PRO B 1 164 ? -23 22.375 -0.497 1 91.62 164 PRO B N 1
ATOM 3206 C CA . PRO B 1 164 ? -22.656 22.094 -1.892 1 91.62 164 PRO B CA 1
ATOM 3207 C C . PRO B 1 164 ? -21.141 22.156 -2.148 1 91.62 164 PRO B C 1
ATOM 3209 O O . PRO B 1 164 ? -20.625 21.391 -2.971 1 91.62 164 PRO B O 1
ATOM 3212 N N . ALA B 1 165 ? -20.469 23.047 -1.491 1 92.94 165 ALA B N 1
ATOM 3213 C CA . ALA B 1 165 ? -19.031 23.156 -1.665 1 92.94 165 ALA B CA 1
ATOM 3214 C C . ALA B 1 165 ? -18.328 21.906 -1.138 1 92.94 165 ALA B C 1
ATOM 3216 O O . ALA B 1 165 ? -17.328 21.469 -1.713 1 92.94 165 ALA B O 1
ATOM 3217 N N . TRP B 1 166 ? -18.859 21.406 -0.129 1 94.12 166 TRP B N 1
ATOM 3218 C CA . TRP B 1 166 ? -18.312 20.188 0.451 1 94.12 166 TRP B CA 1
ATOM 3219 C C . TRP B 1 166 ? -18.547 19 -0.471 1 94.12 166 TRP B C 1
ATOM 3221 O O . TRP B 1 166 ? -17.656 18.172 -0.676 1 94.12 166 TRP B O 1
ATOM 3231 N N . VAL B 1 167 ? -19.719 18.984 -1.025 1 92.5 167 VAL B N 1
ATOM 3232 C CA . VAL B 1 167 ? -20.047 17.938 -1.984 1 92.5 167 VAL B CA 1
ATOM 3233 C C . VAL B 1 167 ? -19.094 18.016 -3.18 1 92.5 167 VAL B C 1
ATOM 3235 O O . VAL B 1 167 ? -18.547 17 -3.613 1 92.5 167 VAL B O 1
ATOM 3238 N N . ALA B 1 168 ? -18.844 19.172 -3.641 1 93.12 168 ALA B N 1
ATOM 3239 C CA . ALA B 1 168 ? -17.938 19.375 -4.766 1 93.12 168 ALA B CA 1
ATOM 3240 C C . ALA B 1 168 ? -16.516 18.969 -4.402 1 93.12 168 ALA B C 1
ATOM 3242 O O . ALA B 1 168 ? -15.828 18.312 -5.195 1 93.12 168 ALA B O 1
ATOM 3243 N N . TRP B 1 169 ? -16.094 19.312 -3.219 1 94.5 169 TRP B N 1
ATOM 3244 C CA . TRP B 1 169 ? -14.773 18.953 -2.73 1 94.5 169 TRP B CA 1
ATOM 3245 C C . TRP B 1 169 ? -14.57 17.438 -2.738 1 94.5 169 TRP B C 1
ATOM 3247 O O . TRP B 1 169 ? -13.523 16.953 -3.168 1 94.5 169 TRP B O 1
ATOM 3257 N N . ASN B 1 170 ? -15.578 16.719 -2.369 1 92.5 170 ASN B N 1
ATOM 3258 C CA . ASN B 1 170 ? -15.469 15.266 -2.256 1 92.5 170 ASN B CA 1
ATOM 3259 C C . ASN B 1 170 ? -15.602 14.586 -3.615 1 92.5 170 ASN B C 1
ATOM 3261 O O . ASN B 1 170 ? -15.023 13.523 -3.844 1 92.5 170 ASN B O 1
ATOM 3265 N N . ALA B 1 171 ? -16.234 15.242 -4.516 1 91.19 171 ALA B N 1
ATOM 3266 C CA . ALA B 1 171 ? -16.5 14.641 -5.816 1 91.19 171 ALA B CA 1
ATOM 3267 C C . ALA B 1 171 ? -15.438 15.031 -6.836 1 91.19 171 ALA B C 1
ATOM 3269 O O . ALA B 1 171 ? -15.164 14.289 -7.781 1 91.19 171 ALA B O 1
ATOM 3270 N N . GLU B 1 172 ? -14.867 16.219 -6.66 1 95.19 172 GLU B N 1
ATOM 3271 C CA . GLU B 1 172 ? -13.945 16.797 -7.625 1 95.19 172 GLU B CA 1
ATOM 3272 C C . GLU B 1 172 ? -12.711 17.375 -6.934 1 95.19 172 GLU B C 1
ATOM 3274 O O . GLU B 1 172 ? -12.43 18.578 -7.047 1 95.19 172 GLU B O 1
ATOM 3279 N N . ARG B 1 173 ? -11.992 16.5 -6.34 1 96.12 173 ARG B N 1
ATOM 3280 C CA . ARG B 1 173 ? -10.844 16.922 -5.539 1 96.12 173 ARG B CA 1
ATOM 3281 C C . ARG B 1 173 ? -9.828 17.672 -6.391 1 96.12 173 ARG B C 1
ATOM 3283 O O . ARG B 1 173 ? -9.156 18.578 -5.902 1 96.12 173 ARG B O 1
ATOM 3290 N N . ALA B 1 174 ? -9.766 17.375 -7.629 1 97.06 174 ALA B N 1
ATOM 3291 C CA . ALA B 1 174 ? -8.766 17.953 -8.523 1 97.06 174 ALA B CA 1
ATOM 3292 C C . ALA B 1 174 ? -9.039 19.422 -8.789 1 97.06 174 ALA B C 1
ATOM 3294 O O . ALA B 1 174 ? -8.117 20.203 -9.047 1 97.06 174 ALA B O 1
ATOM 3295 N N . THR B 1 175 ? -10.273 19.828 -8.672 1 96 175 THR B N 1
ATOM 3296 C CA . THR B 1 175 ? -10.602 21.156 -9.148 1 96 175 THR B CA 1
ATOM 3297 C C . THR B 1 175 ? -11.266 21.984 -8.047 1 96 175 THR B C 1
ATOM 3299 O O . THR B 1 175 ? -11.25 23.219 -8.086 1 96 175 THR B O 1
ATOM 3302 N N . ALA B 1 176 ? -11.836 21.359 -7.051 1 95.19 176 ALA B N 1
ATOM 3303 C CA . ALA B 1 176 ? -12.523 22.078 -5.977 1 95.19 176 ALA B CA 1
ATOM 3304 C C . ALA B 1 176 ? -11.523 22.734 -5.027 1 95.19 176 ALA B C 1
ATOM 3306 O O . ALA B 1 176 ? -10.352 22.359 -4.988 1 95.19 176 ALA B O 1
ATOM 3307 N N . ARG B 1 177 ? -12.031 23.766 -4.32 1 96.38 177 ARG B N 1
ATOM 3308 C CA . ARG B 1 177 ? -11.25 24.531 -3.359 1 96.38 177 ARG B CA 1
ATOM 3309 C C . ARG B 1 177 ? -12.086 24.906 -2.141 1 96.38 177 ARG B C 1
ATOM 3311 O O . ARG B 1 177 ? -13.188 25.438 -2.277 1 96.38 177 ARG B O 1
ATOM 3318 N N . PRO B 1 178 ? -11.562 24.547 -1.001 1 96.56 178 PRO B N 1
ATOM 3319 C CA . PRO B 1 178 ? -12.266 25.078 0.171 1 96.56 178 PRO B CA 1
ATOM 3320 C C . PRO B 1 178 ? -12.352 26.609 0.175 1 96.56 178 PRO B C 1
ATOM 3322 O O . PRO B 1 178 ? -11.383 27.281 -0.2 1 96.56 178 PRO B O 1
ATOM 3325 N N . PRO B 1 179 ? -13.531 27.109 0.639 1 96.12 179 PRO B N 1
ATOM 3326 C CA . PRO B 1 179 ? -13.609 28.562 0.718 1 96.12 179 PRO B CA 1
ATOM 3327 C C . PRO B 1 179 ? -12.508 29.172 1.59 1 96.12 179 PRO B C 1
ATOM 3329 O O . PRO B 1 179 ? -12.422 28.859 2.781 1 96.12 179 PRO B O 1
ATOM 3332 N N . GLY B 1 180 ? -11.672 30.016 0.954 1 97.19 180 GLY B N 1
ATOM 3333 C CA . GLY B 1 180 ? -10.594 30.672 1.685 1 97.19 180 GLY B CA 1
ATOM 3334 C C . GLY B 1 180 ? -9.422 29.75 1.959 1 97.19 180 GLY B C 1
ATOM 3335 O O . GLY B 1 180 ? -8.523 30.094 2.738 1 97.19 180 GLY B O 1
ATOM 3336 N N . GLY B 1 181 ? -9.43 28.562 1.392 1 97.88 181 GLY B N 1
ATOM 3337 C CA . GLY B 1 181 ? -8.383 27.594 1.652 1 97.88 181 GLY B CA 1
ATOM 3338 C C . GLY B 1 181 ? -7.535 27.281 0.432 1 97.88 181 GLY B C 1
ATOM 3339 O O . GLY B 1 181 ? -7.543 28.047 -0.541 1 97.88 181 GLY B O 1
ATOM 3340 N N . GLU B 1 182 ? -6.781 26.25 0.551 1 97.38 182 GLU B N 1
ATOM 3341 C CA . GLU B 1 182 ? -5.902 25.812 -0.527 1 97.38 182 GLU B CA 1
ATOM 3342 C C . GLU B 1 182 ? -6.488 24.609 -1.254 1 97.38 182 GLU B C 1
ATOM 3344 O O . GLU B 1 182 ? -7.156 23.766 -0.641 1 97.38 182 GLU B O 1
ATOM 3349 N N . SER B 1 183 ? -6.25 24.531 -2.596 1 97.94 183 SER B N 1
ATOM 3350 C CA . SER B 1 183 ? -6.684 23.359 -3.348 1 97.94 183 SER B CA 1
ATOM 3351 C C . SER B 1 183 ? -5.844 22.141 -2.996 1 97.94 183 SER B C 1
ATOM 3353 O O . SER B 1 183 ? -4.719 22.281 -2.512 1 97.94 183 SER B O 1
ATOM 3355 N N . MET B 1 184 ? -6.391 21.031 -3.287 1 98.06 184 MET B N 1
ATOM 3356 C CA . MET B 1 184 ? -5.629 19.812 -3.043 1 98.06 184 MET B CA 1
ATOM 3357 C C . MET B 1 184 ? -4.402 19.75 -3.949 1 98.06 184 MET B C 1
ATOM 3359 O O . MET B 1 184 ? -3.371 19.203 -3.564 1 98.06 184 MET B O 1
ATOM 3363 N N . GLY B 1 185 ? -4.543 20.297 -5.168 1 98.5 185 GLY B N 1
ATOM 3364 C CA . GLY B 1 185 ? -3.4 20.375 -6.066 1 98.5 185 GLY B CA 1
ATOM 3365 C C . GLY B 1 185 ? -2.242 21.172 -5.492 1 98.5 185 GLY B C 1
ATOM 3366 O O . GLY B 1 185 ? -1.081 20.781 -5.652 1 98.5 185 GLY B O 1
ATOM 3367 N N . GLU B 1 186 ? -2.574 22.266 -4.836 1 98.5 186 GLU B N 1
ATOM 3368 C CA . GLU B 1 186 ? -1.55 23.094 -4.195 1 98.5 186 GLU B CA 1
ATOM 3369 C C . GLU B 1 186 ? -0.876 22.328 -3.053 1 98.5 186 GLU B C 1
ATOM 3371 O O . GLU B 1 186 ? 0.345 22.406 -2.895 1 98.5 186 GLU B O 1
ATOM 3376 N N . ALA B 1 187 ? -1.642 21.672 -2.266 1 98.5 187 ALA B N 1
ATOM 3377 C CA . ALA B 1 187 ? -1.098 20.844 -1.187 1 98.5 187 ALA B CA 1
ATOM 3378 C C . ALA B 1 187 ? -0.212 19.734 -1.738 1 98.5 187 ALA B C 1
ATOM 3380 O O . ALA B 1 187 ? 0.867 19.469 -1.203 1 98.5 187 ALA B O 1
ATOM 3381 N N . GLN B 1 188 ? -0.664 19.109 -2.777 1 98.62 188 GLN B N 1
ATOM 3382 C CA . GLN B 1 188 ? 0.118 18.062 -3.42 1 98.62 188 GLN B CA 1
ATOM 3383 C C . GLN B 1 188 ? 1.459 18.594 -3.914 1 98.62 188 GLN B C 1
ATOM 3385 O O . GLN B 1 188 ? 2.498 17.953 -3.715 1 98.62 188 GLN B O 1
ATOM 3390 N N . ALA B 1 189 ? 1.415 19.734 -4.535 1 98.5 189 ALA B N 1
ATOM 3391 C CA . ALA B 1 189 ? 2.615 20.312 -5.125 1 98.5 189 ALA B CA 1
ATOM 3392 C C . ALA B 1 189 ? 3.68 20.578 -4.062 1 98.5 189 ALA B C 1
ATOM 3394 O O . ALA B 1 189 ? 4.863 20.297 -4.277 1 98.5 189 ALA B O 1
ATOM 3395 N N . ARG B 1 190 ? 3.283 21.109 -2.934 1 98.44 190 ARG B N 1
ATOM 3396 C CA . ARG B 1 190 ? 4.281 21.375 -1.905 1 98.44 190 ARG B CA 1
ATOM 3397 C C . ARG B 1 190 ? 4.836 20.078 -1.318 1 98.44 190 ARG B C 1
ATOM 3399 O O . ARG B 1 190 ? 6.031 19.984 -1.04 1 98.44 190 ARG B O 1
ATOM 3406 N N . ALA B 1 191 ? 3.994 19.109 -1.093 1 98.56 191 ALA B N 1
ATOM 3407 C CA . ALA B 1 191 ? 4.469 17.828 -0.599 1 98.56 191 ALA B CA 1
ATOM 3408 C C . ALA B 1 191 ? 5.43 17.172 -1.595 1 98.56 191 ALA B C 1
ATOM 3410 O O . ALA B 1 191 ? 6.477 16.656 -1.207 1 98.56 191 ALA B O 1
ATOM 3411 N N . LEU B 1 192 ? 5.086 17.219 -2.885 1 97.56 192 LEU B N 1
ATOM 3412 C CA . LEU B 1 192 ? 5.898 16.578 -3.916 1 97.56 192 LEU B CA 1
ATOM 3413 C C . LEU B 1 192 ? 7.23 17.312 -4.082 1 97.56 192 LEU B C 1
ATOM 3415 O O . LEU B 1 192 ? 8.25 16.688 -4.379 1 97.56 192 LEU B O 1
ATOM 3419 N N . ARG B 1 193 ? 7.203 18.625 -3.877 1 97.12 193 ARG B N 1
ATOM 3420 C CA . ARG B 1 193 ? 8.453 19.375 -3.922 1 97.12 193 ARG B CA 1
ATOM 3421 C C . ARG B 1 193 ? 9.43 18.891 -2.855 1 97.12 193 ARG B C 1
ATOM 3423 O O . ARG B 1 193 ? 10.625 18.734 -3.119 1 97.12 193 ARG B O 1
ATOM 3430 N N . LEU B 1 194 ? 8.945 18.672 -1.692 1 97.44 194 LEU B N 1
ATOM 3431 C CA . LEU B 1 194 ? 9.789 18.141 -0.625 1 97.44 194 LEU B CA 1
ATOM 3432 C C . LEU B 1 194 ? 10.289 16.734 -0.971 1 97.44 194 LEU B C 1
ATOM 3434 O O . LEU B 1 194 ? 11.469 16.438 -0.783 1 97.44 194 LEU B O 1
ATOM 3438 N N . LEU B 1 195 ? 9.414 15.883 -1.478 1 96.88 195 LEU B N 1
ATOM 3439 C CA . LEU B 1 195 ? 9.805 14.523 -1.859 1 96.88 195 LEU B CA 1
ATOM 3440 C C . LEU B 1 195 ? 10.867 14.555 -2.949 1 96.88 195 LEU B C 1
ATOM 3442 O O . LEU B 1 195 ? 11.812 13.758 -2.926 1 96.88 195 LEU B O 1
ATOM 3446 N N . ASP B 1 196 ? 10.695 15.461 -3.891 1 94.62 196 ASP B N 1
ATOM 3447 C CA . ASP B 1 196 ? 11.68 15.609 -4.961 1 94.62 196 ASP B CA 1
ATOM 3448 C C . ASP B 1 196 ? 13.047 16 -4.402 1 94.62 196 ASP B C 1
ATOM 3450 O O . ASP B 1 196 ? 14.07 15.445 -4.801 1 94.62 196 ASP B O 1
ATOM 3454 N N . ARG B 1 197 ? 13.031 16.922 -3.467 1 94 197 ARG B N 1
ATOM 3455 C CA . ARG B 1 197 ? 14.273 17.359 -2.836 1 94 197 ARG B CA 1
ATOM 3456 C C . ARG B 1 197 ? 14.938 16.203 -2.1 1 94 197 ARG B C 1
ATOM 3458 O O . ARG B 1 197 ? 16.156 16 -2.209 1 94 197 ARG B O 1
ATOM 3465 N N . LEU B 1 198 ? 14.172 15.445 -1.396 1 93.19 198 LEU B N 1
ATOM 3466 C CA . LEU B 1 198 ? 14.703 14.32 -0.636 1 93.19 198 LEU B CA 1
ATOM 3467 C C . LEU B 1 198 ? 15.203 13.219 -1.569 1 93.19 198 LEU B C 1
ATOM 3469 O O . LEU B 1 198 ? 16.156 12.508 -1.239 1 93.19 198 LEU B O 1
ATOM 3473 N N . GLY B 1 199 ? 14.594 13.047 -2.715 1 91.44 199 GLY B N 1
ATOM 3474 C CA . GLY B 1 199 ? 14.906 11.977 -3.645 1 91.44 199 GLY B CA 1
ATOM 3475 C C . GLY B 1 199 ? 16.109 12.273 -4.523 1 91.44 199 GLY B C 1
ATOM 3476 O O . GLY B 1 199 ? 16.625 11.383 -5.195 1 91.44 199 GLY B O 1
ATOM 3477 N N . ARG B 1 200 ? 16.531 13.469 -4.645 1 87.38 200 ARG B N 1
ATOM 3478 C CA . ARG B 1 200 ? 17.609 13.875 -5.535 1 87.38 200 ARG B CA 1
ATOM 3479 C C . ARG B 1 200 ? 18.969 13.352 -5.043 1 87.38 200 ARG B C 1
ATOM 3481 O O . ARG B 1 200 ? 19.906 13.234 -5.82 1 87.38 200 ARG B O 1
ATOM 3488 N N . GLU B 1 201 ? 19.094 13.055 -3.764 1 78 201 GLU B N 1
ATOM 3489 C CA . GLU B 1 201 ? 20.359 12.562 -3.252 1 78 201 GLU B CA 1
ATOM 3490 C C . GLU B 1 201 ? 20.188 11.242 -2.506 1 78 201 GLU B C 1
ATOM 3492 O O . GLU B 1 201 ? 19.172 11.031 -1.845 1 78 201 GLU B O 1
ATOM 3497 N N . GLU B 1 202 ? 21.156 10.422 -2.771 1 83.62 202 GLU B N 1
ATOM 3498 C CA . GLU B 1 202 ? 21.203 9.219 -1.939 1 83.62 202 GLU B CA 1
ATOM 3499 C C . GLU B 1 202 ? 21.453 9.57 -0.476 1 83.62 202 GLU B C 1
ATOM 3501 O O . GLU B 1 202 ? 22.078 10.594 -0.174 1 83.62 202 GLU B O 1
ATOM 3506 N N . GLY B 1 203 ? 20.875 8.844 0.354 1 86.75 203 GLY B N 1
ATOM 3507 C CA . GLY B 1 203 ? 21.078 9.109 1.77 1 86.75 203 GLY B CA 1
ATOM 3508 C C . GLY B 1 203 ? 20.25 8.211 2.668 1 86.75 203 GLY B C 1
ATOM 350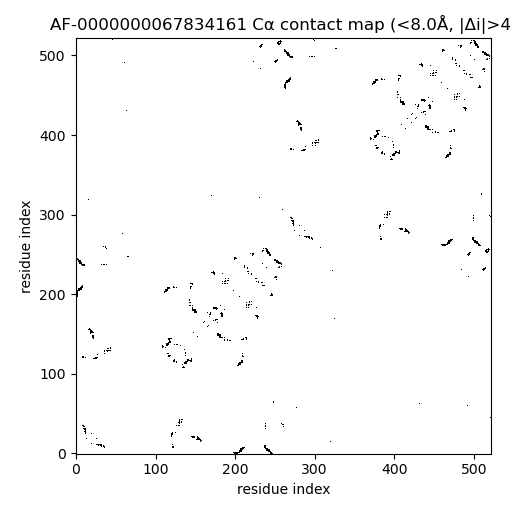9 O O . GLY B 1 203 ? 19.547 7.32 2.186 1 86.75 203 GLY B O 1
ATOM 3510 N N . PRO B 1 204 ? 20.453 8.406 3.953 1 92.44 204 PRO B N 1
ATOM 3511 C CA . PRO B 1 204 ? 19.672 7.645 4.926 1 92.44 204 PRO B CA 1
ATOM 3512 C C . PRO B 1 204 ? 18.172 7.918 4.812 1 92.44 204 PRO B C 1
ATOM 3514 O O . PRO B 1 204 ? 17.766 8.891 4.172 1 92.44 204 PRO B O 1
ATOM 3517 N N . PRO B 1 205 ? 17.391 7.117 5.367 1 95.5 205 PRO B N 1
ATOM 3518 C CA . PRO B 1 205 ? 15.93 7.273 5.293 1 95.5 205 PRO B CA 1
ATOM 3519 C C . PRO B 1 205 ? 15.445 8.586 5.906 1 95.5 205 PRO B C 1
ATOM 3521 O O . PRO B 1 205 ? 16.109 9.141 6.789 1 95.5 205 PRO B O 1
ATOM 3524 N N . ALA B 1 206 ? 14.391 9.039 5.367 1 97 206 ALA B N 1
ATOM 3525 C CA . ALA B 1 206 ? 13.656 10.172 5.934 1 97 206 ALA B CA 1
ATOM 3526 C C . ALA B 1 206 ? 12.234 9.773 6.301 1 97 206 ALA B C 1
ATOM 3528 O O . ALA B 1 206 ? 11.562 9.062 5.551 1 97 206 ALA B O 1
ATOM 3529 N N . ILE B 1 207 ? 11.797 10.195 7.461 1 98.38 207 ILE B N 1
ATOM 3530 C CA . ILE B 1 207 ? 10.438 9.953 7.93 1 98.38 207 ILE B CA 1
ATOM 3531 C C . ILE B 1 207 ? 9.672 11.273 7.98 1 98.38 207 ILE B C 1
ATOM 3533 O O . ILE B 1 207 ? 10.102 12.227 8.633 1 98.38 207 ILE B O 1
ATOM 3537 N N . LEU B 1 208 ? 8.602 11.344 7.258 1 98.88 208 LEU B N 1
ATOM 3538 C CA . LEU B 1 208 ? 7.754 12.523 7.207 1 98.88 208 LEU B CA 1
ATOM 3539 C C . LEU B 1 208 ? 6.43 12.281 7.926 1 98.88 208 LEU B C 1
ATOM 3541 O O . LEU B 1 208 ? 5.609 11.484 7.465 1 98.88 208 LEU B O 1
ATOM 3545 N N . VAL B 1 209 ? 6.172 12.922 9.055 1 98.94 209 VAL B N 1
ATOM 3546 C CA . VAL B 1 209 ? 4.926 12.805 9.797 1 98.94 209 VAL B CA 1
ATOM 3547 C C . VAL B 1 209 ? 3.965 13.914 9.375 1 98.94 209 VAL B C 1
ATOM 3549 O O . VAL B 1 209 ? 4.254 15.102 9.562 1 98.94 209 VAL B O 1
ATOM 3552 N N . SER B 1 210 ? 2.869 13.523 8.836 1 98.94 210 SER B N 1
ATOM 3553 C CA . SER B 1 210 ? 1.968 14.438 8.148 1 98.94 210 SER B CA 1
ATOM 3554 C C . SER B 1 210 ? 0.509 14.047 8.367 1 98.94 210 SER B C 1
ATOM 3556 O O . SER B 1 210 ? 0.138 13.594 9.453 1 98.94 210 SER B O 1
ATOM 3558 N N . HIS B 1 211 ? -0.334 14.367 7.426 1 98.88 211 HIS B N 1
ATOM 3559 C CA . HIS B 1 211 ? -1.783 14.25 7.547 1 98.88 211 HIS B CA 1
ATOM 3560 C C . HIS B 1 211 ? -2.363 13.406 6.418 1 98.88 211 HIS B C 1
ATOM 3562 O O . HIS B 1 211 ? -1.705 13.188 5.398 1 98.88 211 HIS B O 1
ATOM 3568 N N . ALA B 1 212 ? -3.561 12.945 6.645 1 98.44 212 ALA B N 1
ATOM 3569 C CA . ALA B 1 212 ? -4.199 12.008 5.727 1 98.44 212 ALA B CA 1
ATOM 3570 C C . ALA B 1 212 ? -4.301 12.594 4.324 1 98.44 212 ALA B C 1
ATOM 3572 O O . ALA B 1 212 ? -3.826 11.992 3.357 1 98.44 212 ALA B O 1
ATOM 3573 N N . ASP B 1 213 ? -4.867 13.758 4.195 1 97.88 213 ASP B N 1
ATOM 3574 C CA . ASP B 1 213 ? -5.117 14.352 2.885 1 97.88 213 ASP B CA 1
ATOM 3575 C C . ASP B 1 213 ? -3.809 14.656 2.16 1 97.88 213 ASP B C 1
ATOM 3577 O O . ASP B 1 213 ? -3.688 14.422 0.958 1 97.88 213 ASP B O 1
ATOM 3581 N N . THR B 1 214 ? -2.861 15.172 2.863 1 98.69 214 THR B N 1
ATOM 3582 C CA . THR B 1 214 ? -1.567 15.508 2.283 1 98.69 214 THR B CA 1
ATOM 3583 C C . THR B 1 214 ? -0.841 14.25 1.814 1 98.69 214 THR B C 1
ATOM 3585 O O . THR B 1 214 ? -0.292 14.211 0.711 1 98.69 214 THR B O 1
ATOM 3588 N N . ILE B 1 215 ? -0.874 13.203 2.598 1 98.88 215 ILE B N 1
ATOM 3589 C CA . ILE B 1 215 ? -0.212 11.945 2.256 1 98.88 215 ILE B CA 1
ATOM 3590 C C . ILE B 1 215 ? -0.905 11.312 1.055 1 98.88 215 ILE B C 1
ATOM 3592 O O . ILE B 1 215 ? -0.243 10.844 0.123 1 98.88 215 ILE B O 1
ATOM 3596 N N . ARG B 1 216 ? -2.246 11.289 1.089 1 98.5 216 ARG B N 1
ATOM 3597 C CA . ARG B 1 216 ? -2.98 10.742 -0.048 1 98.5 216 ARG B CA 1
ATOM 3598 C C . ARG B 1 216 ? -2.631 11.484 -1.333 1 98.5 216 ARG B C 1
ATOM 3600 O O . ARG B 1 216 ? -2.383 10.867 -2.369 1 98.5 216 ARG B O 1
ATOM 3607 N N . ALA B 1 217 ? -2.598 12.812 -1.236 1 98.38 217 ALA B N 1
ATOM 3608 C CA . ALA B 1 217 ? -2.254 13.625 -2.4 1 98.38 217 ALA B CA 1
ATOM 3609 C C . ALA B 1 217 ? -0.859 13.281 -2.916 1 98.38 217 ALA B C 1
ATOM 3611 O O . ALA B 1 217 ? -0.654 13.141 -4.125 1 98.38 217 ALA B O 1
ATOM 3612 N N . ALA B 1 218 ? 0.074 13.141 -2.039 1 98.38 218 ALA B N 1
ATOM 3613 C CA . ALA B 1 218 ? 1.447 12.812 -2.41 1 98.38 218 ALA B CA 1
ATOM 3614 C C . ALA B 1 218 ? 1.523 11.438 -3.062 1 98.38 218 ALA B C 1
ATOM 3616 O O . ALA B 1 218 ? 2.176 11.266 -4.094 1 98.38 218 ALA B O 1
ATOM 3617 N N . LEU B 1 219 ? 0.863 10.461 -2.471 1 98.38 219 LEU B N 1
ATOM 3618 C CA . LEU B 1 219 ? 0.873 9.094 -2.99 1 98.38 219 LEU B CA 1
ATOM 3619 C C . LEU B 1 219 ? 0.271 9.039 -4.391 1 98.38 219 LEU B C 1
ATOM 3621 O O . LEU B 1 219 ? 0.803 8.367 -5.273 1 98.38 219 LEU B O 1
ATOM 3625 N N . LEU B 1 220 ? -0.868 9.758 -4.551 1 97.5 220 LEU B N 1
ATOM 3626 C CA . LEU B 1 220 ? -1.489 9.82 -5.867 1 97.5 220 LEU B CA 1
ATOM 3627 C C . LEU B 1 220 ? -0.526 10.398 -6.898 1 97.5 220 LEU B C 1
ATOM 3629 O O . LEU B 1 220 ? -0.43 9.898 -8.016 1 97.5 220 LEU B O 1
ATOM 3633 N N . GLY B 1 221 ? 0.186 11.438 -6.508 1 96.44 221 GLY B N 1
ATOM 3634 C CA . GLY B 1 221 ? 1.188 12.016 -7.387 1 96.44 221 GLY B CA 1
ATOM 3635 C C . GLY B 1 221 ? 2.289 11.039 -7.762 1 96.44 221 GLY B C 1
ATOM 3636 O O . GLY B 1 221 ? 2.631 10.906 -8.938 1 96.44 221 GLY B O 1
ATOM 3637 N N . VAL B 1 222 ? 2.82 10.344 -6.812 1 96.25 222 VAL B N 1
ATOM 3638 C CA . VAL B 1 222 ? 3.908 9.398 -7.035 1 96.25 222 VAL B CA 1
ATOM 3639 C C . VAL B 1 222 ? 3.422 8.25 -7.91 1 96.25 222 VAL B C 1
ATOM 3641 O O . VAL B 1 222 ? 4.172 7.742 -8.75 1 96.25 222 VAL B O 1
ATOM 3644 N N . LEU B 1 223 ? 2.188 7.891 -7.754 1 96.12 223 LEU B N 1
ATOM 3645 C CA . LEU B 1 223 ? 1.606 6.793 -8.516 1 96.12 223 LEU B CA 1
ATOM 3646 C C . LEU B 1 223 ? 1.22 7.246 -9.922 1 96.12 223 LEU B C 1
ATOM 3648 O O . LEU B 1 223 ? 0.911 6.418 -10.781 1 96.12 223 LEU B O 1
ATOM 3652 N N . GLY B 1 224 ? 1.172 8.531 -10.188 1 94.19 224 GLY B N 1
ATOM 3653 C CA . GLY B 1 224 ? 0.755 9.07 -11.469 1 94.19 224 GLY B CA 1
ATOM 3654 C C . GLY B 1 224 ? -0.752 9.102 -11.641 1 94.19 224 GLY B C 1
ATOM 3655 O O . GLY B 1 224 ? -1.256 9.023 -12.766 1 94.19 224 GLY B O 1
ATOM 3656 N N . LEU B 1 225 ? -1.481 9.148 -10.578 1 96.12 225 LEU B N 1
ATOM 3657 C CA . LEU B 1 225 ? -2.939 9.211 -10.586 1 96.12 225 LEU B CA 1
ATOM 3658 C C . LEU B 1 225 ? -3.43 10.633 -10.352 1 96.12 225 LEU B C 1
ATOM 3660 O O . LEU B 1 225 ? -2.766 11.422 -9.68 1 96.12 225 LEU B O 1
ATOM 3664 N N . GLY B 1 226 ? -4.586 10.969 -10.93 1 96.69 226 GLY B N 1
ATOM 3665 C CA . GLY B 1 226 ? -5.223 12.25 -10.633 1 96.69 226 GLY B CA 1
ATOM 3666 C C . GLY B 1 226 ? -5.801 12.32 -9.234 1 96.69 226 GLY B C 1
ATOM 3667 O O . GLY B 1 226 ? -6.062 11.289 -8.609 1 96.69 226 GLY B O 1
ATOM 3668 N N . LEU B 1 227 ? -6.078 13.492 -8.844 1 97.81 227 LEU B N 1
ATOM 3669 C CA . LEU B 1 227 ? -6.539 13.727 -7.477 1 97.81 227 LEU B CA 1
ATOM 3670 C C . LEU B 1 227 ? -7.953 13.195 -7.285 1 97.81 227 LEU B C 1
ATOM 3672 O O . LEU B 1 227 ? -8.398 12.984 -6.148 1 97.81 227 LEU B O 1
ATOM 3676 N N . ASP B 1 228 ? -8.703 13.008 -8.352 1 96.25 228 ASP B N 1
ATOM 3677 C CA . ASP B 1 228 ? -10.062 12.477 -8.242 1 96.25 228 ASP B CA 1
ATOM 3678 C C . ASP B 1 228 ? -10.039 10.992 -7.887 1 96.25 228 ASP B C 1
ATOM 3680 O O . ASP B 1 228 ? -11.086 10.406 -7.586 1 96.25 228 ASP B O 1
ATOM 3684 N N . ALA B 1 229 ? -8.867 10.352 -7.871 1 95.12 229 ALA B N 1
ATOM 3685 C CA . ALA B 1 229 ? -8.711 8.977 -7.402 1 95.12 229 ALA B CA 1
ATOM 3686 C C . ALA B 1 229 ? -8.547 8.938 -5.887 1 95.12 229 ALA B C 1
ATOM 3688 O O . ALA B 1 229 ? -8.234 7.887 -5.32 1 95.12 229 ALA B O 1
ATOM 3689 N N . TYR B 1 230 ? -8.789 10.008 -5.246 1 94.69 230 TYR B N 1
ATOM 3690 C CA . TYR B 1 230 ? -8.586 10.234 -3.82 1 94.69 230 TYR B CA 1
ATOM 3691 C C . TYR B 1 230 ? -9.133 9.07 -3.002 1 94.69 230 TYR B C 1
ATOM 3693 O O . TYR B 1 230 ? -8.445 8.547 -2.117 1 94.69 230 TYR B O 1
ATOM 3701 N N . ASP B 1 231 ? -10.234 8.617 -3.314 1 92.44 231 ASP B N 1
ATOM 3702 C CA . ASP B 1 231 ? -10.945 7.641 -2.498 1 92.44 231 ASP B CA 1
ATOM 3703 C C . ASP B 1 231 ? -10.43 6.227 -2.768 1 92.44 231 ASP B C 1
ATOM 3705 O O . ASP B 1 231 ? -10.867 5.27 -2.119 1 92.44 231 ASP B O 1
ATOM 3709 N N . ARG B 1 232 ? -9.469 6.078 -3.594 1 94.38 232 ARG B N 1
ATOM 3710 C CA . ARG B 1 232 ? -8.938 4.758 -3.916 1 94.38 232 ARG B CA 1
ATOM 3711 C C . ARG B 1 232 ? -7.898 4.32 -2.889 1 94.38 232 ARG B C 1
ATOM 3713 O O . ARG B 1 232 ? -7.516 3.15 -2.846 1 94.38 232 ARG B O 1
ATOM 3720 N N . LEU B 1 233 ? -7.465 5.238 -2.113 1 97.38 233 LEU B N 1
ATOM 3721 C CA . LEU B 1 233 ? -6.422 4.934 -1.142 1 97.38 233 LEU B CA 1
ATOM 3722 C C . LEU B 1 233 ? -6.906 5.195 0.28 1 97.38 233 LEU B C 1
ATOM 3724 O O . LEU B 1 233 ? -7.676 6.129 0.515 1 97.38 233 LEU B O 1
ATOM 3728 N N . VAL B 1 234 ? -6.426 4.422 1.178 1 97.31 234 VAL B N 1
ATOM 3729 C CA . VAL B 1 234 ? -6.652 4.621 2.605 1 97.31 234 VAL B CA 1
ATOM 3730 C C . VAL B 1 234 ? -5.344 5.02 3.283 1 97.31 234 VAL B C 1
ATOM 3732 O O . VAL B 1 234 ? -4.277 4.496 2.951 1 97.31 234 VAL B O 1
ATOM 3735 N N . VAL B 1 235 ? -5.383 5.949 4.105 1 98.19 235 VAL B N 1
ATOM 3736 C CA . VAL B 1 235 ? -4.297 6.355 4.996 1 98.19 235 VAL B CA 1
ATOM 3737 C C . VAL B 1 235 ? -4.809 6.445 6.43 1 98.19 235 VAL B C 1
ATOM 3739 O O . VAL B 1 235 ? -5.43 7.441 6.812 1 98.19 235 VAL B O 1
ATOM 3742 N N . ALA B 1 236 ? -4.582 5.43 7.227 1 97.69 236 ALA B N 1
ATOM 3743 C CA . ALA B 1 236 ? -5.125 5.324 8.578 1 97.69 236 ALA B CA 1
ATOM 3744 C C . ALA B 1 236 ? -4.27 6.105 9.578 1 97.69 236 ALA B C 1
ATOM 3746 O O . ALA B 1 236 ? -3.09 6.359 9.32 1 97.69 236 ALA B O 1
ATOM 3747 N N . PRO B 1 237 ? -4.871 6.516 10.711 1 97.94 237 PRO B N 1
ATOM 3748 C CA . PRO B 1 237 ? -4.047 7.137 11.75 1 97.94 237 PRO B CA 1
ATOM 3749 C C . PRO B 1 237 ? -2.887 6.246 12.195 1 97.94 237 PRO B C 1
ATOM 3751 O O . PRO B 1 237 ? -3.045 5.027 12.305 1 97.94 237 PRO B O 1
ATOM 3754 N N . SER B 1 238 ? -1.761 6.816 12.312 1 97.94 238 SER B N 1
ATOM 3755 C CA . SER B 1 238 ? -0.547 6.168 12.797 1 97.94 238 SER B CA 1
ATOM 3756 C C . SER B 1 238 ? -0.058 5.109 11.812 1 97.94 238 SER B C 1
ATOM 3758 O O . SER B 1 238 ? 0.702 4.211 12.188 1 97.94 238 SER B O 1
ATOM 3760 N N . SER B 1 239 ? -0.548 5.105 10.586 1 97.75 239 SER B N 1
ATOM 3761 C CA . SER B 1 239 ? -0.033 4.234 9.531 1 97.75 239 SER B CA 1
ATOM 3762 C C . SER B 1 239 ? 1.158 4.871 8.82 1 97.75 239 SER B C 1
ATOM 3764 O O . SER B 1 239 ? 1.441 6.055 9.008 1 97.75 239 SER B O 1
ATOM 3766 N N . TRP B 1 240 ? 1.889 4.078 8.062 1 98.31 240 TRP B N 1
ATOM 3767 C CA . TRP B 1 240 ? 2.957 4.637 7.242 1 98.31 240 TRP B CA 1
ATOM 3768 C C . TRP B 1 240 ? 2.955 4.02 5.848 1 98.31 240 TRP B C 1
ATOM 3770 O O . TRP B 1 240 ? 2.457 2.91 5.652 1 98.31 240 TRP B O 1
ATOM 3780 N N . SER B 1 241 ? 3.334 4.754 4.93 1 98.69 241 SER B N 1
ATOM 3781 C CA . SER B 1 241 ? 3.609 4.344 3.557 1 98.69 241 SER B CA 1
ATOM 3782 C C . SER B 1 241 ? 5.066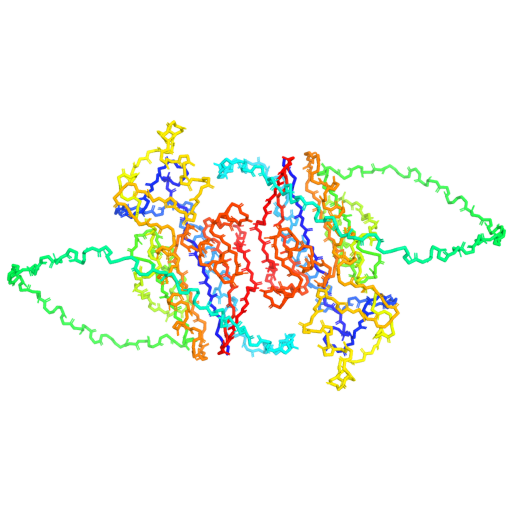 4.594 3.186 1 98.69 241 SER B C 1
ATOM 3784 O O . SER B 1 241 ? 5.625 5.641 3.514 1 98.69 241 SER B O 1
ATOM 3786 N N . GLU B 1 242 ? 5.664 3.631 2.559 1 98.25 242 GLU B N 1
ATOM 3787 C CA . GLU B 1 242 ? 7.082 3.699 2.227 1 98.25 242 GLU B CA 1
ATOM 3788 C C . GLU B 1 242 ? 7.293 3.941 0.735 1 98.25 242 GLU B C 1
ATOM 3790 O O . GLU B 1 242 ? 6.668 3.281 -0.099 1 98.25 242 GLU B O 1
ATOM 3795 N N . LEU B 1 243 ? 8.133 4.902 0.449 1 97.88 243 LEU B N 1
ATOM 3796 C CA . LEU B 1 243 ? 8.57 5.219 -0.906 1 97.88 243 LEU B CA 1
ATOM 3797 C C . LEU B 1 243 ? 10.07 5 -1.058 1 97.88 243 LEU B C 1
ATOM 3799 O O . LEU B 1 243 ? 10.828 5.145 -0.092 1 97.88 243 LEU B O 1
ATOM 3803 N N . ALA B 1 244 ? 10.508 4.633 -2.229 1 96.19 244 ALA B N 1
ATOM 3804 C CA . ALA B 1 244 ? 11.914 4.574 -2.6 1 96.19 244 ALA B CA 1
ATOM 3805 C C . ALA B 1 244 ? 12.203 5.457 -3.812 1 96.19 244 ALA B C 1
ATOM 3807 O O . ALA B 1 244 ? 11.531 5.344 -4.84 1 96.19 244 ALA B O 1
ATOM 3808 N N . PHE B 1 245 ? 13.156 6.324 -3.617 1 94.06 245 PHE B N 1
ATOM 3809 C CA . PHE B 1 245 ? 13.508 7.262 -4.68 1 94.06 245 PHE B CA 1
ATOM 3810 C C . PHE B 1 245 ? 14.953 7.07 -5.121 1 94.06 245 PHE B C 1
ATOM 3812 O O . PHE B 1 245 ? 15.82 6.746 -4.301 1 94.06 245 PHE B O 1
ATOM 3819 N N . TRP B 1 246 ? 15.234 7.16 -6.34 1 88.5 246 TRP B N 1
ATOM 3820 C CA . TRP B 1 246 ? 16.547 7.285 -6.953 1 88.5 246 TRP B CA 1
ATOM 3821 C C . TRP B 1 246 ? 16.547 8.367 -8.023 1 88.5 246 TRP B C 1
ATOM 3823 O O . TRP B 1 246 ? 15.492 8.852 -8.43 1 88.5 246 TRP B O 1
ATOM 3833 N N . PRO B 1 247 ? 17.734 8.852 -8.289 1 82.44 247 PRO B N 1
ATOM 3834 C CA . PRO B 1 247 ? 17.766 9.891 -9.328 1 82.44 247 PRO B CA 1
ATOM 3835 C C . PRO B 1 247 ? 17 9.484 -10.586 1 82.44 247 PRO B C 1
ATOM 3837 O O . PRO B 1 247 ? 17.312 8.461 -11.203 1 82.44 247 PRO B O 1
ATOM 3840 N N . GLY B 1 248 ? 15.961 10.18 -10.883 1 78.56 248 GLY B N 1
ATOM 3841 C CA . GLY B 1 248 ? 15.219 9.953 -12.109 1 78.56 248 GLY B CA 1
ATOM 3842 C C . GLY B 1 248 ? 14.039 9.016 -11.93 1 78.56 248 GLY B C 1
ATOM 3843 O O . GLY B 1 248 ? 13.312 8.734 -12.883 1 78.56 248 GLY B O 1
ATOM 3844 N N . GLY B 1 249 ? 13.945 8.547 -10.609 1 84.56 249 GLY B N 1
ATOM 3845 C CA . GLY B 1 249 ? 12.828 7.625 -10.477 1 84.56 249 GLY B CA 1
ATOM 3846 C C . GLY B 1 249 ? 12.453 7.348 -9.031 1 84.56 249 GLY B C 1
ATOM 3847 O O . GLY B 1 249 ? 13.078 7.871 -8.109 1 84.56 249 GLY B O 1
ATOM 3848 N N . GLY B 1 250 ? 11.344 6.637 -8.953 1 91 250 GLY B N 1
ATOM 3849 C CA . GLY B 1 250 ? 10.859 6.211 -7.652 1 91 250 GLY B CA 1
ATOM 3850 C C . GLY B 1 250 ? 9.742 5.191 -7.738 1 91 250 GLY B C 1
ATOM 3851 O O . GLY B 1 250 ? 9.234 4.902 -8.82 1 91 250 GLY B O 1
ATOM 3852 N N . ARG B 1 251 ? 9.453 4.625 -6.578 1 94.38 251 ARG B N 1
ATOM 3853 C CA . ARG B 1 251 ? 8.367 3.654 -6.512 1 94.38 251 ARG B CA 1
ATOM 3854 C C . ARG B 1 251 ? 7.711 3.658 -5.133 1 94.38 251 ARG B C 1
ATOM 3856 O O . ARG B 1 251 ? 8.266 4.207 -4.18 1 94.38 251 ARG B O 1
ATOM 3863 N N . VAL B 1 252 ? 6.547 3.152 -5.137 1 97.81 252 VAL B N 1
ATOM 3864 C CA . VAL B 1 252 ? 5.816 2.922 -3.895 1 97.81 252 VAL B CA 1
ATOM 3865 C C . VAL B 1 252 ? 6.141 1.53 -3.355 1 97.81 252 VAL B C 1
ATOM 3867 O O . VAL B 1 252 ? 5.84 0.522 -3.998 1 97.81 252 VAL B O 1
ATOM 3870 N N . VAL B 1 253 ? 6.719 1.495 -2.205 1 97.94 253 VAL B N 1
ATOM 3871 C CA . VAL B 1 253 ? 7.117 0.231 -1.591 1 97.94 253 VAL B CA 1
ATOM 3872 C C . VAL B 1 253 ? 5.945 -0.348 -0.799 1 97.94 253 VAL B C 1
ATOM 3874 O O . VAL B 1 253 ? 5.664 -1.546 -0.879 1 97.94 253 VAL B O 1
ATOM 3877 N N . SER B 1 254 ? 5.301 0.473 -0.078 1 98.31 254 SER B N 1
ATOM 3878 C CA . SER B 1 254 ? 4.125 0.055 0.675 1 98.31 254 SER B CA 1
ATOM 3879 C C . SER B 1 254 ? 3.162 1.22 0.888 1 98.31 254 SER B C 1
ATOM 3881 O O . SER B 1 254 ? 3.562 2.383 0.814 1 98.31 254 SER B O 1
ATOM 3883 N N . ILE B 1 255 ? 1.946 0.908 1.037 1 98.62 255 ILE B N 1
ATOM 3884 C CA . ILE B 1 255 ? 0.922 1.891 1.37 1 98.62 255 ILE B CA 1
ATOM 3885 C C . ILE B 1 255 ? 0.174 1.452 2.627 1 98.62 255 ILE B C 1
ATOM 3887 O O . ILE B 1 255 ? -0.251 0.299 2.732 1 98.62 255 ILE B O 1
ATOM 3891 N N . ASN B 1 256 ? 0.065 2.377 3.631 1 98.38 256 ASN B N 1
ATOM 3892 C CA . ASN B 1 256 ? -0.822 2.256 4.785 1 98.38 256 ASN B CA 1
ATOM 3893 C C . ASN B 1 256 ? -0.47 1.039 5.637 1 98.38 256 ASN B C 1
ATOM 3895 O O . ASN B 1 256 ? -1.357 0.303 6.07 1 98.38 256 ASN B O 1
ATOM 3899 N N . GLU B 1 257 ? 0.812 0.809 5.855 1 96.75 257 GLU B N 1
ATOM 3900 C CA . GLU B 1 257 ? 1.214 -0.186 6.844 1 96.75 257 GLU B CA 1
ATOM 3901 C C . GLU B 1 257 ? 0.794 0.233 8.25 1 96.75 257 GLU B C 1
ATOM 3903 O O . GLU B 1 257 ? 0.884 1.41 8.602 1 96.75 257 GLU B O 1
ATOM 3908 N N . ARG B 1 258 ? 0.372 -0.725 9.031 1 93.12 258 ARG B N 1
ATOM 3909 C CA . ARG B 1 258 ? -0.132 -0.431 10.367 1 93.12 258 ARG B CA 1
ATOM 3910 C C . ARG B 1 258 ? 0.529 -1.327 11.406 1 93.12 258 ARG B C 1
ATOM 3912 O O . ARG B 1 258 ? 0.772 -2.508 11.156 1 93.12 258 ARG B O 1
ATOM 3919 N N . ALA B 1 259 ? 0.817 -0.668 12.477 1 86.62 259 ALA B N 1
ATOM 3920 C CA . ALA B 1 259 ? 1.31 -1.457 13.602 1 86.62 259 ALA B CA 1
ATOM 3921 C C . ALA B 1 259 ? 0.156 -2.102 14.367 1 86.62 259 ALA B C 1
ATOM 3923 O O . ALA B 1 259 ? -0.932 -1.529 14.453 1 86.62 259 ALA B O 1
ATOM 3924 N N . SER B 1 260 ? 0.168 -3.441 14.484 1 68.19 260 SER B N 1
ATOM 3925 C CA . SER B 1 260 ? -0.841 -4.047 15.352 1 68.19 260 SER B CA 1
ATOM 3926 C C . SER B 1 260 ? -0.644 -3.631 16.812 1 68.19 260 SER B C 1
ATOM 3928 O O . SER B 1 260 ? 0.479 -3.65 17.312 1 68.19 260 SER B O 1
ATOM 3930 N N . PRO B 1 261 ? -1.735 -2.996 17.391 1 55.25 261 PRO B N 1
ATOM 3931 C CA . PRO B 1 261 ? -1.51 -2.754 18.828 1 55.25 261 PRO B CA 1
ATOM 3932 C C . PRO B 1 261 ? -1.189 -4.031 19.594 1 55.25 261 PRO B C 1
ATOM 3934 O O . PRO B 1 261 ? -1.534 -5.129 19.141 1 55.25 261 PRO B O 1
#

Solvent-accessible surface area (backbone atoms only — not comparable to full-atom values): 28518 Å² total; per-residue (Å²): 87,17,42,37,33,45,25,25,26,29,41,32,83,48,64,94,46,38,41,42,55,74,54,79,78,50,53,56,29,75,66,11,50,53,39,18,44,45,30,23,53,53,53,48,60,68,62,40,73,59,88,78,72,68,77,68,79,56,80,75,65,82,79,69,64,64,75,69,72,69,76,74,75,81,68,81,75,70,78,67,81,79,72,75,73,76,79,84,69,83,74,82,69,79,78,72,75,74,75,72,77,74,75,67,82,72,74,66,39,84,70,63,48,43,36,34,18,12,75,50,48,28,18,43,61,32,41,46,56,32,24,58,75,53,46,31,66,79,39,76,33,76,47,40,32,53,53,43,35,40,75,50,45,65,36,46,51,82,69,39,78,81,35,65,69,52,53,42,37,74,68,34,29,60,75,31,60,40,59,84,34,47,34,52,57,59,41,20,50,39,33,42,50,51,50,50,61,57,22,65,42,68,48,54,42,36,37,39,24,25,30,50,68,39,50,51,36,33,51,29,53,76,71,71,46,60,54,66,53,55,74,37,54,46,63,49,65,27,12,33,25,34,34,38,18,30,79,64,42,62,29,41,44,26,34,33,35,66,58,78,129,89,16,44,37,35,43,24,26,25,30,41,30,84,48,65,93,45,38,41,42,55,75,55,80,79,48,54,56,30,75,66,10,50,52,38,17,44,46,29,22,53,54,53,47,60,70,64,40,73,57,87,78,71,71,77,67,80,58,79,78,64,83,78,67,64,66,74,71,74,70,77,75,73,81,70,82,78,73,80,66,80,79,73,77,74,74,79,85,67,82,72,83,70,81,80,75,75,75,76,72,78,77,74,66,84,71,74,66,40,85,70,63,48,44,36,33,18,12,75,49,48,27,18,44,61,31,40,44,54,31,25,59,74,53,45,33,65,78,40,77,34,74,47,39,32,51,51,45,36,38,75,51,45,66,37,45,53,82,71,38,79,80,33,65,69,52,52,40,37,75,69,33,30,61,76,31,58,41,60,84,33,47,33,52,57,58,41,23,50,40,32,43,52,51,51,50,61,56,22,65,40,69,51,55,42,34,35,39,24,24,31,51,68,37,50,52,38,33,52,30,54,75,71,70,45,60,54,65,54,56,77,37,55,46,63,50,65,27,13,34,24,34,34,40,18,32,78,64,42,62,31,43,45,26,33,32,34,66,59,78,128

Nearest PDB structures (foldseek):
  6e4b-assembly2_D  TM=8.356E-01  e=1.308E-12  Escherichia coli K-12
  1k6m-assembly1_A  TM=8.326E-01  e=5.271E-11  Homo sapiens
  2bif-assembly1_B  TM=8.370E-01  e=9.861E-11  Rattus norvegicus
  3qpu-assembly1_A-2  TM=8.498E-01  e=1.628E-10  Homo sapiens
  1bif-assembly1_A  TM=8.491E-01  e=2.091E-10  Rattus norvegicus

InterPro domains:
  IPR013078 Histidine phosphatase superfamily, clade-1 [PF00300] (4-56)
  IPR013078 Histidine phosphatase superfamily, clade-1 [PF00300] (114-257)
  IPR013078 Histidine phosphatase superfamily, clade-1 [SM00855] (3-218)
  IPR013078 Histidine phosphatase superfamily, clade-1 [cd07067] (3-256)
  IPR029033 Histidine phosphatase superfamily [G3DSA:3.40.50.1240] (1-260)
  IPR029033 Histidine phosphatase superfamily [SSF53254] (1-253)
  IPR050275 Phosphoglycerate Mutase/Phosphatase [PTHR48100] (1-234)

pLDDT: mean 79.54, std 28.65, range [19.33, 98.94]

Secondary structure (DSSP, 8-state):
-EEEEEEE---BTTTTTB--TT-TT--B-HHHHHHHHHHHHHHHHHHS--SS--TT-----------------------------------------------------TT--EEEE-SSHHHHHHHHHHHHHHT-PEEE-GGGSPP--GGGTT-BGGGTTT-HHHHHHHH-TTT---TTS--HHHHHHHHHHHHHHHHTS--S-EEEEE-HHHHHHHHHHHHT--GGGGGGB---TT-EEEEEEETTEEEEEEEEE----/-EEEEEEE---BTTTTTB--TT-TT--B-HHHHHHHHHHHHHHHHHHS--SS---------------------------------------------------------TT--EEEE-SSHHHHHHHHHHHHHHT-PEEE-GGGSPP--GGGTT-BGGGTTT-HHHHHHHH-TTT---TTS--HHHHHHHHHHHHHHHHTS--S-EEEEE-HHHHHHHHHHHHT--GGGGGGB---TT-EEEEEEETTEEEEEEEEE----

Organism: Methylorubrum extorquens (strain ATCC 14718 / DSM 1338 / JCM 2805 / NCIMB 9133 / AM1) (NCBI:txid272630)